Protein 5HYR (pdb70)

Foldseek 3Di:
DLPDDLVSLLVLLVVLDDDQDAWPDDPVDDDAQLVVLQRLQVLLVVVLVSVLSSQCSNPPLVVDDVVVNVQLCLQQSQLLLLLVQLVVCLPPQQWTCNHVVDIDGLVSLVNHPPRSVLNVLSNVLSVLCNVLVPDPSLSSLLSNLSSLPRRPVVDPSSVSSNVSSLVSQLVVCVVVPHDPVVSVVVSVSSVVSSVSSSVSSVSVLVSVVVCVVVVSYDHDPVVVVSSVSPD/DLPADLVRLLVLLVVLDFDFDAFPLQALVVVARLQVLLVVVLVSVLSSQCSNPPLVVDDVVVNVQLCLQQSQLLLLLVQLVVCLPPQQWTCNGVSDIGGLVVLVSHPPRSVLVVLSNVLSVLCNVLVPDPSVSSLVSNLSSLPRRVVCVSSVSSNVVSLVSQLVVCVVVVDDPVRSVVVSVSSVVSSVSSSVSSVSVLVVVVVCVVVVSYDHDPVRVVSSVVD/DPVVVVPPD/DPVPVCPDD

Nearest PDB structures (foldseek):
  5hyr-assembly1_B  TM=1.005E+00  e=1.943E-34  Homo sapiens
  5wgd-assembly1_B  TM=1.003E+00  e=9.207E-33  Homo sapiens
  5dxb-assembly1_B  TM=9.970E-01  e=2.158E-32  Homo sapiens
  7jhd-assembly1_A  TM=9.965E-01  e=8.779E-32  Homo sapiens
  5tm4-assembly1_B  TM=9.992E-01  e=2.657E-29  Homo sapiens

Solvent-accessible surface area: 19666 Å² total

Radius of gyration: 22.04 Å; Cα contacts (8 Å, |Δi|>4): 594; chains: 4; bounding box: 56×44×60 Å

Sequence (472 aa):
ALSLTADQMVSALLDAEPPILYSEYDPTRPFSEASMMGLLTNLADRELVHMINWAKRVPGFVDLTLHDQVHLLECCAWLEILMIGLVWRSMEHPGKLLFAPNLLLDRNQGKCCVEGMVEIFDMLLATSSRFRMMNLQGEEFVCLKSIILLNSGVYTFDHIHRVLDKITDTLIHLMAKAGLTLQQQHQRLAQLLLILSSHIRHMSNKGMEHLYSMKCKNVVPLSDLLLEMLDAHLALSLTADQMVSALLDAEPPILYSEYSEASMMGLLTNLADRELVHMINWAKRVPGFVDLTLHDQVHLLECCAWLEILMIGLVWRSMEHPGKLLFAPNLLLDRNQGKCVEGMVEIFDMLLATSSRFRMMNLQGEEFVCLKSIILLNSGVYTDHIHRVLDKITDTLIHLMAKAGLTLQQQHQRLAQLLLILSHHIRHMSNKGMEHLYSMKCKNVVPLSDLLLEMLDAHHKLHRLQDSHKLHRLQDS

GO terms:
  GO:0045429 positive regulation of nitric oxide biosynthetic process (P, IDA)
  GO:0051000 positive regulation of nitric-oxide synthase activity (P, IDA)
  GO:0005634 nucleus (C, IDA)
  GO:0004879 nuclear receptor activity (F, IC)
  GO:0043401 steroid hormone receptor signaling pathway (P, IC)
  GO:0004879 nuclear receptor activity (F, IMP)
  GO:0043401 steroid hormone receptor signaling pathway (P, IMP)
  GO:0005515 protein binding (F, IPI)
  GO:0042802 identical protein binding (F, IPI)
  GO:0004879 nuclear receptor activity (F, IDA)
  GO:0030520 estrogen receptor signaling pathway (P, IDA)
  GO:0000785 chromatin (C, IDA)
  GO:0071392 cellular response to estradiol stimulus (P, IDA)
  GO:1990837 sequence-specific double-stranded DNA binding (F, IDA)
  GO:0001222 transcription corepressor binding (F, IPI)
  GO:0045944 positive regulation of transcription by RNA polymerase II (P, IDA)
  GO:0051117 ATPase binding (F, IDA)
  GO:0004879 nuclear receptor activity (F, IGI)
  GO:0000978 RNA polymerase II cis-regulatory region sequence-specific DNA binding (F, IDA)
  GO:0001228 DNA-binding transcription activator activity, RNA polymerase II-specific (F, IDA)

Structure (mmCIF, N/CA/C/O backbone):
data_5HYR
#
_entry.id   5HYR
#
_cell.length_a   55.856
_cell.length_b   84.832
_cell.length_c   58.148
_cell.angle_alpha   90.00
_cell.angle_beta   108.85
_cell.angle_gamma   90.00
#
_symmetry.space_group_name_H-M   'P 1 21 1'
#
loop_
_entity.id
_entity.type
_entity.pdbx_description
1 polymer 'Estrogen receptor'
2 polymer 'Stapled Peptide SRC2-SP2'
3 non-polymer ESTRADIOL
4 non-polymer GLYCEROL
5 water water
#
loop_
_atom_site.group_PDB
_atom_site.id
_atom_site.type_symbol
_atom_site.label_atom_id
_atom_site.label_alt_id
_atom_site.label_comp_id
_atom_site.label_asym_id
_atom_site.label_entity_id
_atom_site.label_seq_id
_atom_site.pdbx_PDB_ins_code
_atom_site.Cartn_x
_atom_site.Cartn_y
_atom_site.Cartn_z
_atom_site.occupancy
_atom_site.B_iso_or_equiv
_atom_site.auth_seq_id
_atom_site.auth_comp_id
_atom_site.auth_asym_id
_atom_site.auth_atom_id
_atom_site.pdbx_PDB_model_num
ATOM 1 N N . ALA A 1 6 ? 1.704 17.880 -3.079 1.00 60.39 307 ALA A N 1
ATOM 2 C CA . ALA A 1 6 ? 1.909 18.217 -1.679 1.00 61.24 307 ALA A CA 1
ATOM 3 C C . ALA A 1 6 ? 0.907 17.485 -0.792 1.00 59.94 307 ALA A C 1
ATOM 4 O O . ALA A 1 6 ? 0.984 16.271 -0.621 1.00 56.96 307 ALA A O 1
ATOM 6 N N . LEU A 1 7 ? -0.063 18.217 -0.269 1.00 57.76 308 LEU A N 1
ATOM 7 C CA . LEU A 1 7 ? -1.139 17.610 0.498 1.00 57.08 308 LEU A CA 1
ATOM 8 C C . LEU A 1 7 ? -2.373 17.447 -0.354 1.00 56.42 308 LEU A C 1
ATOM 9 O O . LEU A 1 7 ? -3.429 17.033 0.126 1.00 56.11 308 LEU A O 1
ATOM 14 N N . SER A 1 8 ? -2.215 17.760 -1.633 1.00 58.23 309 SER A N 1
ATOM 15 C CA . SER A 1 8 ? -3.328 17.767 -2.554 1.00 58.63 309 SER A CA 1
ATOM 16 C C . SER A 1 8 ? -3.333 16.531 -3.412 1.00 55.27 309 SER A C 1
ATOM 17 O O . SER A 1 8 ? -4.238 16.337 -4.215 1.00 56.00 309 SER A O 1
ATOM 20 N N . LEU A 1 9 ? -2.418 15.620 -3.123 1.00 53.96 310 LEU A N 1
ATOM 21 C CA . LEU A 1 9 ? -2.373 14.351 -3.817 1.00 50.40 310 LEU A CA 1
ATOM 22 C C . LEU A 1 9 ? -3.528 13.457 -3.412 1.00 48.89 310 LEU A C 1
ATOM 23 O O . LEU A 1 9 ? -3.821 13.309 -2.224 1.00 48.82 310 LEU A O 1
ATOM 28 N N . THR A 1 10 ? -4.142 12.810 -4.398 1.00 46.75 311 THR A N 1
ATOM 29 C CA . THR A 1 10 ? -5.065 11.729 -4.103 1.00 45.03 311 THR A CA 1
ATOM 30 C C . THR A 1 10 ? -4.249 10.647 -3.456 1.00 41.86 311 THR A C 1
ATOM 31 O O . THR A 1 10 ? -3.017 10.686 -3.474 1.00 40.56 311 THR A O 1
ATOM 35 N N . ALA A 1 11 ? -4.939 9.718 -2.819 1.00 41.98 312 ALA A N 1
ATOM 36 C CA . ALA A 1 11 ? -4.305 8.495 -2.389 1.00 39.83 312 ALA A CA 1
ATOM 37 C C . ALA A 1 11 ? -3.500 7.864 -3.540 1.00 38.88 312 ALA A C 1
ATOM 38 O O . ALA A 1 11 ? -2.339 7.501 -3.355 1.00 37.38 312 ALA A O 1
ATOM 40 N N . ASP A 1 12 ? -4.095 7.757 -4.729 1.00 40.59 313 ASP A N 1
ATOM 41 C CA . ASP A 1 12 ? -3.418 7.103 -5.857 1.00 40.52 313 ASP A CA 1
ATOM 42 C C . ASP A 1 12 ? -2.229 7.917 -6.380 1.00 40.18 313 ASP A C 1
ATOM 43 O O . ASP A 1 12 ? -1.226 7.347 -6.807 1.00 39.51 313 ASP A O 1
ATOM 48 N N . GLN A 1 13 ? -2.351 9.246 -6.364 1.00 40.24 314 GLN A N 1
ATOM 49 C CA . GLN A 1 13 ? -1.258 10.109 -6.806 1.00 40.53 314 GLN A CA 1
ATOM 50 C C . GLN A 1 13 ? -0.080 9.945 -5.860 1.00 38.31 314 GLN A C 1
ATOM 51 O O . GLN A 1 13 ? 1.081 9.871 -6.271 1.00 37.38 314 GLN A O 1
ATOM 57 N N . MET A 1 14 ? -0.421 9.823 -4.584 1.00 39.94 315 MET A N 1
ATOM 58 C CA . MET A 1 14 ? 0.542 9.609 -3.521 1.00 38.68 315 MET A CA 1
ATOM 59 C C . MET A 1 14 ? 1.267 8.277 -3.713 1.00 37.45 315 MET A C 1
ATOM 60 O O . MET A 1 14 ? 2.480 8.197 -3.520 1.00 36.21 315 MET A O 1
ATOM 65 N N . VAL A 1 15 ? 0.531 7.238 -4.100 1.00 38.96 316 VAL A N 1
ATOM 66 C CA . VAL A 1 15 ? 1.124 5.920 -4.365 1.00 38.22 316 VAL A CA 1
ATOM 67 C C . VAL A 1 15 ? 2.053 5.901 -5.593 1.00 38.71 316 VAL A C 1
ATOM 68 O O . VAL A 1 15 ? 3.173 5.389 -5.527 1.00 37.99 316 VAL A O 1
ATOM 72 N N . SER A 1 16 ? 1.567 6.433 -6.712 1.00 38.15 317 SER A N 1
ATOM 73 C CA . SER A 1 16 ? 2.337 6.523 -7.952 1.00 38.95 317 SER A CA 1
ATOM 74 C C . SER A 1 16 ? 3.651 7.274 -7.760 1.00 38.26 317 SER A C 1
ATOM 75 O O . SER A 1 16 ? 4.715 6.805 -8.175 1.00 38.14 317 SER A O 1
ATOM 78 N N . ALA A 1 17 ? 3.560 8.450 -7.142 1.00 38.31 318 ALA A N 1
ATOM 79 C CA . ALA A 1 17 ? 4.736 9.263 -6.875 1.00 37.90 318 ALA A CA 1
ATOM 80 C C . ALA A 1 17 ? 5.739 8.442 -6.072 1.00 35.40 318 ALA A C 1
ATOM 81 O O . ALA A 1 17 ? 6.931 8.452 -6.364 1.00 35.90 318 ALA A O 1
ATOM 83 N N . LEU A 1 18 ? 5.242 7.676 -5.106 1.00 35.10 319 LEU A N 1
ATOM 84 C CA . LEU A 1 18 ? 6.112 6.850 -4.272 1.00 32.40 319 LEU A CA 1
ATOM 85 C C . LEU A 1 18 ? 6.697 5.648 -5.004 1.00 31.67 319 LEU A C 1
ATOM 86 O O . LEU A 1 18 ? 7.839 5.271 -4.752 1.00 31.07 319 LEU A O 1
ATOM 91 N N . LEU A 1 19 ? 5.920 5.023 -5.880 1.00 31.3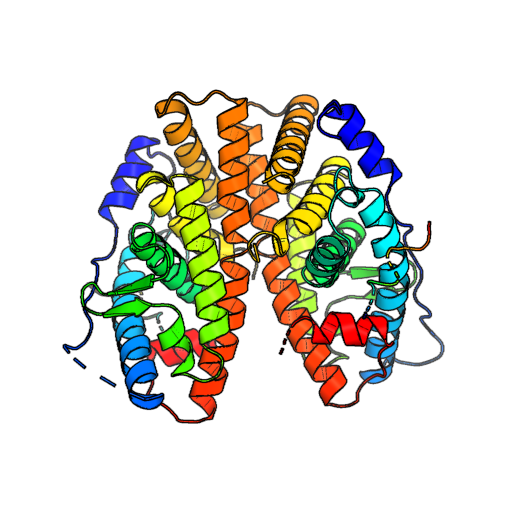6 320 LEU A N 1
ATOM 92 C CA . LEU A 1 19 ? 6.442 3.914 -6.667 1.00 31.13 320 LEU A CA 1
ATOM 93 C C . LEU A 1 19 ? 7.494 4.412 -7.650 1.00 32.80 320 LEU A C 1
ATOM 94 O O . LEU A 1 19 ? 8.552 3.793 -7.814 1.00 32.08 320 LEU A O 1
ATOM 99 N N . ASP A 1 20 ? 7.218 5.579 -8.231 1.00 33.93 321 ASP A N 1
ATOM 100 C CA . ASP A 1 20 ? 8.101 6.206 -9.200 1.00 36.29 321 ASP A CA 1
ATOM 101 C C . ASP A 1 20 ? 9.449 6.540 -8.601 1.00 35.06 321 ASP A C 1
ATOM 102 O O . ASP A 1 20 ? 10.480 6.424 -9.261 1.00 36.05 321 ASP A O 1
ATOM 107 N N . ALA A 1 21 ? 9.432 6.949 -7.339 1.00 32.63 322 ALA A N 1
ATOM 108 C CA . ALA A 1 21 ? 10.631 7.454 -6.687 1.00 32.20 322 ALA A CA 1
ATOM 109 C C . ALA A 1 21 ? 11.584 6.357 -6.211 1.00 30.59 322 ALA A C 1
ATOM 110 O O . ALA A 1 21 ? 12.685 6.659 -5.755 1.00 30.66 322 ALA A O 1
ATOM 112 N N . GLU A 1 22 ? 11.172 5.095 -6.334 1.00 30.59 323 GLU A N 1
ATOM 113 C CA . GLU A 1 22 ? 11.961 3.957 -5.844 1.00 29.28 323 GLU A CA 1
ATOM 114 C C . GLU A 1 22 ? 13.393 3.922 -6.361 1.00 29.17 323 GLU A C 1
ATOM 115 O O . GLU A 1 22 ? 13.630 4.094 -7.556 1.00 30.99 323 GLU A O 1
ATOM 121 N N . PRO A 1 23 ? 14.357 3.698 -5.454 1.00 28.75 324 PRO A N 1
ATOM 122 C CA . PRO A 1 23 ? 15.743 3.526 -5.886 1.00 29.36 324 PRO A CA 1
ATOM 123 C C . PRO A 1 23 ? 15.928 2.167 -6.548 1.00 29.52 324 PRO A C 1
ATOM 124 O O . PRO A 1 23 ? 15.126 1.261 -6.314 1.00 28.62 324 PRO A O 1
ATOM 128 N N . PRO A 1 24 ? 16.996 2.019 -7.339 1.00 28.89 325 PRO A N 1
ATOM 129 C CA . PRO A 1 24 ? 17.412 0.772 -7.997 1.00 29.44 325 PRO A CA 1
ATOM 130 C C . PRO A 1 24 ? 17.779 -0.299 -6.985 1.00 27.63 325 PRO A C 1
ATOM 131 O O . PRO A 1 24 ? 18.069 0.046 -5.846 1.00 26.26 325 PRO A O 1
ATOM 135 N N . ILE A 1 25 ? 17.728 -1.571 -7.355 1.00 28.66 326 ILE A N 1
ATOM 136 C CA . ILE A 1 25 ? 18.400 -2.565 -6.532 1.00 27.98 326 ILE A CA 1
ATOM 137 C C . ILE A 1 25 ? 19.857 -2.596 -7.022 1.00 29.74 326 ILE A C 1
ATOM 138 O O . ILE A 1 25 ? 20.115 -2.922 -8.181 1.00 32.20 326 ILE A O 1
ATOM 143 N N . LEU A 1 26 ? 20.803 -2.244 -6.156 1.00 27.19 327 LEU A N 1
ATOM 144 C CA . LEU A 1 26 ? 22.215 -2.161 -6.544 1.00 28.47 327 LEU A CA 1
ATOM 145 C C . LEU A 1 26 ? 22.977 -3.466 -6.288 1.00 28.71 327 LEU A C 1
ATOM 146 O O . LEU A 1 26 ? 22.497 -4.345 -5.571 1.00 27.54 327 LEU A O 1
ATOM 151 N N . TYR A 1 27 ? 24.170 -3.579 -6.869 1.00 30.05 328 TYR A N 1
ATOM 152 C CA . TYR A 1 27 ? 24.996 -4.777 -6.717 1.00 30.42 328 TYR A CA 1
ATOM 153 C C . TYR A 1 27 ? 26.116 -4.547 -5.702 1.00 29.64 328 TYR A C 1
ATOM 154 O O . TYR A 1 27 ? 26.555 -3.415 -5.499 1.00 29.77 328 TYR A O 1
ATOM 163 N N . SER A 1 28 ? 26.604 -5.618 -5.082 1.00 31.72 329 SER A N 1
ATOM 164 C CA . SER A 1 28 ? 27.768 -5.484 -4.210 1.00 32.01 329 SER A CA 1
ATOM 165 C C . SER A 1 28 ? 29.003 -5.742 -5.054 1.00 34.33 329 SER A C 1
ATOM 166 O O . SER A 1 28 ? 28.870 -6.222 -6.173 1.00 35.91 329 SER A O 1
ATOM 169 N N . GLU A 1 29 ? 30.206 -5.436 -4.582 1.00 36.18 330 GLU A N 1
ATOM 170 C CA . GLU A 1 29 ? 31.331 -5.941 -5.365 1.00 39.29 330 GLU A CA 1
ATOM 171 C C . GLU A 1 29 ? 31.832 -7.205 -4.711 1.00 38.65 330 GLU A C 1
ATOM 172 O O . GLU A 1 29 ? 33.013 -7.297 -4.371 1.00 39.59 330 GLU A O 1
ATOM 178 N N . TYR A 1 30 ? 30.957 -8.194 -4.583 1.00 35.92 331 TYR A N 1
ATOM 179 C CA . TYR A 1 30 ? 31.350 -9.441 -3.966 1.00 35.58 331 TYR A CA 1
ATOM 180 C C . TYR A 1 30 ? 32.389 -10.066 -4.885 1.00 38.24 331 TYR A C 1
ATOM 181 O O . TYR A 1 30 ? 32.195 -10.134 -6.101 1.00 40.04 331 TYR A O 1
ATOM 190 N N . ASP A 1 31 ? 33.520 -10.447 -4.295 1.00 38.22 332 ASP A N 1
ATOM 191 C CA . ASP A 1 31 ? 34.593 -11.144 -4.999 1.00 41.34 332 ASP A CA 1
ATOM 192 C C . ASP A 1 31 ? 34.610 -12.607 -4.590 1.00 42.00 332 ASP A C 1
ATOM 193 O O . ASP A 1 31 ? 34.985 -12.937 -3.466 1.00 40.77 332 ASP A O 1
ATOM 198 N N . PRO A 1 32 ? 34.211 -13.494 -5.511 1.00 41.58 333 PRO A N 1
ATOM 199 C CA . PRO A 1 32 ? 34.027 -14.910 -5.190 1.00 42.58 333 PRO A CA 1
ATOM 200 C C . PRO A 1 32 ? 35.318 -15.722 -5.264 1.00 45.06 333 PRO A C 1
ATOM 201 O O . PRO A 1 32 ? 35.293 -16.913 -4.959 1.00 46.29 333 PRO A O 1
ATOM 205 N N . THR A 1 33 ? 36.423 -15.097 -5.656 1.00 46.09 334 THR A N 1
ATOM 206 C CA . THR A 1 33 ? 37.692 -15.814 -5.755 1.00 48.67 334 THR A CA 1
ATOM 207 C C . THR A 1 33 ? 38.262 -16.161 -4.382 1.00 47.42 334 THR A C 1
ATOM 208 O O . THR A 1 33 ? 39.095 -17.058 -4.260 1.00 49.48 334 THR A O 1
ATOM 212 N N . ARG A 1 34 ? 37.813 -15.450 -3.352 1.00 46.05 335 ARG A N 1
ATOM 213 C CA . ARG A 1 34 ? 38.389 -15.585 -2.015 1.00 45.31 335 ARG A CA 1
ATOM 214 C C . ARG A 1 34 ? 37.325 -15.886 -0.957 1.00 41.55 335 ARG A C 1
ATOM 215 O O . ARG A 1 34 ? 36.142 -15.635 -1.176 1.00 40.20 335 ARG A O 1
ATOM 217 N N . PRO A 1 35 ? 37.737 -16.449 0.190 1.00 41.71 336 PRO A N 1
ATOM 218 C CA . PRO A 1 35 ? 36.737 -16.611 1.248 1.00 40.19 336 PRO A CA 1
ATOM 219 C C . PRO A 1 35 ? 36.466 -15.302 1.972 1.00 37.94 336 PRO A C 1
ATOM 220 O O . PRO A 1 35 ? 37.234 -14.347 1.842 1.00 37.80 336 PRO A O 1
ATOM 224 N N . PHE A 1 36 ? 35.370 -15.264 2.719 1.00 36.60 337 PHE A N 1
ATOM 225 C CA . PHE A 1 36 ? 35.067 -14.126 3.565 1.00 34.97 337 PHE A CA 1
ATOM 226 C C . PHE A 1 36 ? 35.972 -14.111 4.775 1.00 35.87 337 PHE A C 1
ATOM 227 O O . PHE A 1 36 ? 36.331 -15.157 5.304 1.00 37.40 337 PHE A O 1
ATOM 235 N N . SER A 1 37 ? 36.330 -12.913 5.206 1.00 35.35 338 SER A N 1
ATOM 236 C CA . SER A 1 37 ? 36.817 -12.683 6.555 1.00 36.22 338 SER A CA 1
ATOM 237 C C . SER A 1 37 ? 35.863 -11.676 7.173 1.00 35.01 338 SER A C 1
ATOM 238 O O . SER A 1 37 ? 34.938 -11.209 6.506 1.00 33.46 338 SER A O 1
ATOM 241 N N . GLU A 1 38 ? 36.051 -11.372 8.450 1.00 32.85 339 GLU A N 1
ATOM 242 C CA . GLU A 1 38 ? 35.195 -10.402 9.116 1.00 31.10 339 GLU A CA 1
ATOM 243 C C . GLU A 1 38 ? 35.335 -9.050 8.427 1.00 30.61 339 GLU A C 1
ATOM 244 O O . GLU A 1 38 ? 34.353 -8.333 8.223 1.00 29.15 339 GLU A O 1
ATOM 250 N N . ALA A 1 39 ? 36.554 -8.747 7.998 1.00 31.12 340 ALA A N 1
ATOM 251 C CA . ALA A 1 39 ? 36.853 -7.446 7.424 1.00 30.89 340 ALA A CA 1
ATOM 252 C C . ALA A 1 39 ? 36.324 -7.294 6.001 1.00 29.99 340 ALA A C 1
ATOM 253 O O . ALA A 1 39 ? 35.802 -6.231 5.661 1.00 28.77 340 ALA A O 1
ATOM 255 N N . SER A 1 40 ? 36.422 -8.341 5.179 1.00 30.74 341 SER A N 1
ATOM 256 C CA . SER A 1 40 ? 35.967 -8.221 3.789 1.00 30.28 341 SER A CA 1
ATOM 257 C C . SER A 1 40 ? 34.438 -8.205 3.724 1.00 28.15 341 SER A C 1
ATOM 258 O O . SER A 1 40 ? 33.865 -7.602 2.813 1.00 27.38 341 SER A O 1
ATOM 261 N N . MET A 1 41 ? 33.771 -8.912 4.634 1.00 28.38 342 MET A N 1
ATOM 262 C CA . MET A 1 41 ? 32.310 -8.869 4.643 1.00 26.76 342 MET A CA 1
ATOM 263 C C . MET A 1 41 ? 31.800 -7.510 5.071 1.00 25.82 342 MET A C 1
ATOM 264 O O . MET A 1 41 ? 30.853 -6.986 4.488 1.00 25.10 342 MET A O 1
ATOM 269 N N . MET A 1 42 ? 32.431 -6.940 6.091 1.00 25.54 343 MET A N 1
ATOM 270 C CA . MET A 1 42 ? 32.081 -5.599 6.533 1.00 24.13 343 MET A CA 1
ATOM 271 C C . MET A 1 42 ? 32.410 -4.583 5.433 1.00 24.17 343 MET A C 1
ATOM 272 O O . MET A 1 42 ? 31.638 -3.654 5.191 1.00 23.04 343 MET A O 1
ATOM 277 N N . GLY A 1 43 ? 33.540 -4.783 4.755 1.00 25.92 344 GLY A N 1
ATOM 278 C CA . GLY A 1 43 ? 33.892 -3.983 3.591 1.00 25.98 344 GLY A CA 1
ATOM 279 C C . GLY A 1 43 ? 32.781 -4.003 2.550 1.00 25.19 344 GLY A C 1
ATOM 280 O O . GLY A 1 43 ? 32.354 -2.950 2.070 1.00 24.18 344 GLY A O 1
ATOM 281 N N . LEU A 1 44 ? 32.305 -5.200 2.205 1.00 27.32 345 LEU A N 1
ATOM 282 C CA . LEU A 1 44 ? 31.237 -5.338 1.214 1.00 27.34 345 LEU A CA 1
ATOM 283 C C . LEU A 1 44 ? 29.940 -4.647 1.601 1.00 25.96 345 LEU A C 1
ATOM 284 O O . LEU A 1 44 ? 29.339 -3.951 0.786 1.00 26.24 345 LEU A O 1
ATOM 289 N N . LEU A 1 45 ? 29.496 -4.885 2.828 1.00 25.51 346 LEU A N 1
ATOM 290 C CA . LEU A 1 45 ? 28.206 -4.407 3.306 1.00 24.20 346 LEU A CA 1
ATOM 291 C C . LEU A 1 45 ? 28.159 -2.878 3.348 1.00 23.59 346 LEU A C 1
ATOM 292 O O . LEU A 1 45 ? 27.162 -2.262 2.963 1.00 22.80 346 LEU A O 1
ATOM 297 N N . THR A 1 46 ? 29.239 -2.278 3.843 1.00 24.23 347 THR A N 1
ATOM 298 C CA . THR A 1 46 ? 29.323 -0.828 4.003 1.00 23.50 347 THR A CA 1
ATOM 299 C C . THR A 1 46 ? 29.610 -0.131 2.672 1.00 24.43 347 THR A C 1
ATOM 300 O O . THR A 1 46 ? 29.221 1.021 2.473 1.00 24.22 347 THR A O 1
ATOM 304 N N . ASN A 1 47 ? 30.323 -0.812 1.779 1.00 26.16 348 ASN A N 1
ATOM 305 C CA . ASN A 1 47 ? 30.498 -0.303 0.425 1.00 27.39 348 ASN A CA 1
ATOM 306 C C . ASN A 1 47 ? 29.128 -0.222 -0.238 1.00 26.45 348 ASN A C 1
ATOM 307 O O . ASN A 1 47 ? 28.775 0.805 -0.820 1.00 26.78 348 ASN A O 1
ATOM 312 N N . LEU A 1 48 ? 28.337 -1.283 -0.101 1.00 24.89 349 LEU A N 1
ATOM 313 C CA . LEU A 1 48 ? 26.982 -1.297 -0.651 1.00 24.43 349 LEU A CA 1
ATOM 314 C C . LEU A 1 48 ? 26.109 -0.202 -0.035 1.00 24.34 349 LEU A C 1
ATOM 315 O O . LEU A 1 48 ? 25.449 0.548 -0.754 1.00 24.13 349 LEU A O 1
ATOM 320 N N . ALA A 1 49 ? 26.097 -0.126 1.292 1.00 23.91 350 ALA A N 1
ATOM 321 C CA . ALA A 1 49 ? 25.288 0.861 2.001 1.00 23.87 350 ALA A CA 1
ATOM 322 C C . ALA A 1 49 ? 25.620 2.284 1.579 1.00 24.90 350 ALA A C 1
ATOM 323 O O . ALA A 1 49 ? 24.749 3.147 1.506 1.00 25.13 350 ALA A O 1
ATOM 325 N N . ASP A 1 50 ? 26.902 2.518 1.343 1.00 24.78 351 ASP A N 1
ATOM 326 C CA . ASP A 1 50 ? 27.393 3.818 0.951 1.00 25.56 351 ASP A CA 1
ATOM 327 C C . ASP A 1 50 ? 26.812 4.219 -0.403 1.00 26.15 351 ASP A C 1
ATOM 328 O O . ASP A 1 50 ? 26.423 5.368 -0.605 1.00 25.99 351 ASP A O 1
ATOM 333 N N . ARG A 1 51 ? 26.764 3.278 -1.340 1.00 24.35 352 ARG A N 1
ATOM 334 C CA . ARG A 1 51 ? 26.208 3.584 -2.650 1.00 25.16 352 ARG A CA 1
ATOM 335 C C . ARG A 1 51 ? 24.672 3.724 -2.591 1.00 23.77 352 ARG A C 1
ATOM 336 O O . ARG A 1 51 ? 24.118 4.620 -3.232 1.00 24.16 352 ARG A O 1
ATOM 344 N N . GLU A 1 52 ? 23.996 2.868 -1.815 1.00 22.38 353 GLU A N 1
ATOM 345 C CA . GLU A 1 52 ? 22.547 2.991 -1.595 1.00 21.03 353 GLU A CA 1
ATOM 346 C C . GLU A 1 52 ? 22.227 4.374 -0.974 1.00 19.91 353 GLU A C 1
ATOM 347 O O . GLU A 1 52 ? 21.208 4.987 -1.288 1.00 20.10 353 GLU A O 1
ATOM 353 N N . LEU A 1 53 ? 23.119 4.872 -0.120 1.00 22.04 354 LEU A N 1
ATOM 354 C CA . LEU A 1 53 ? 22.903 6.147 0.570 1.00 21.78 354 LEU A CA 1
ATOM 355 C C . LEU A 1 53 ? 22.813 7.319 -0.400 1.00 21.94 354 LEU A C 1
ATOM 356 O O . LEU A 1 53 ? 22.093 8.286 -0.162 1.00 21.51 354 LEU A O 1
ATOM 361 N N . VAL A 1 54 ? 23.587 7.242 -1.473 1.00 22.54 355 VAL A N 1
ATOM 362 C CA . VAL A 1 54 ? 23.576 8.271 -2.495 1.00 23.20 355 VAL A CA 1
ATOM 363 C C . VAL A 1 54 ? 22.214 8.302 -3.206 1.00 23.93 355 VAL A C 1
ATOM 364 O O . VAL A 1 54 ? 21.694 9.373 -3.526 1.00 24.60 355 VAL A O 1
ATOM 368 N N . HIS A 1 55 ? 21.642 7.125 -3.445 1.00 22.97 356 HIS A N 1
ATOM 369 C CA . HIS A 1 55 ? 20.304 7.019 -4.025 1.00 24.47 356 HIS A CA 1
ATOM 370 C C . HIS A 1 55 ? 19.195 7.375 -3.042 1.00 24.55 356 HIS A C 1
ATOM 371 O O . HIS A 1 55 ? 18.131 7.845 -3.440 1.00 26.02 356 HIS A O 1
ATOM 378 N N . MET A 1 56 ? 19.447 7.163 -1.756 1.00 23.37 357 MET A N 1
ATOM 379 C CA . MET A 1 56 ? 18.448 7.472 -0.746 1.00 22.83 357 MET A CA 1
ATOM 380 C C . MET A 1 56 ? 18.280 8.984 -0.623 1.00 22.87 357 MET A C 1
ATOM 381 O O . MET A 1 56 ? 17.155 9.483 -0.530 1.00 23.35 357 MET A O 1
ATOM 386 N N . ILE A 1 57 ? 19.396 9.708 -0.660 1.00 22.51 358 ILE A N 1
ATOM 387 C CA . ILE A 1 57 ? 19.365 11.165 -0.611 1.00 22.49 358 ILE A CA 1
ATOM 388 C C . ILE A 1 57 ? 18.454 11.721 -1.700 1.00 23.29 358 ILE A C 1
ATOM 389 O O . ILE A 1 57 ? 17.660 12.631 -1.459 1.00 23.25 358 ILE A O 1
ATOM 394 N N . ASN A 1 58 ? 18.593 11.182 -2.906 1.00 26.41 359 ASN A N 1
ATOM 395 C CA . ASN A 1 58 ? 17.780 11.630 -4.024 1.00 28.08 359 ASN A CA 1
ATOM 396 C C . ASN A 1 58 ? 16.364 11.097 -3.948 1.00 27.35 359 ASN A C 1
ATOM 397 O O . ASN A 1 58 ? 15.425 11.820 -4.254 1.00 28.05 359 ASN A O 1
ATOM 402 N N . TRP A 1 59 ? 16.201 9.863 -3.484 1.00 24.83 360 TRP A N 1
ATOM 403 C CA . TRP A 1 59 ? 14.864 9.317 -3.290 1.00 24.80 360 TRP A CA 1
ATOM 404 C C . TRP A 1 59 ? 14.049 10.156 -2.312 1.00 24.25 360 TRP A C 1
ATOM 405 O O . TRP A 1 59 ? 12.866 10.418 -2.538 1.00 25.55 360 TRP A O 1
ATOM 416 N N . ALA A 1 60 ? 14.686 10.568 -1.222 1.00 24.27 361 ALA A N 1
ATOM 417 C CA . ALA A 1 60 ? 13.999 11.307 -0.164 1.00 23.99 361 ALA A CA 1
ATOM 418 C C . ALA A 1 60 ? 13.475 12.649 -0.675 1.00 25.13 361 ALA A C 1
ATOM 419 O O . ALA A 1 60 ? 12.411 13.100 -0.267 1.00 25.74 361 ALA A O 1
ATOM 421 N N . LYS A 1 61 ? 14.238 13.289 -1.555 1.00 26.01 362 LYS A N 1
ATOM 422 C CA . LYS A 1 61 ? 13.838 14.562 -2.149 1.00 28.05 362 LYS A CA 1
ATOM 423 C C . LYS A 1 61 ? 12.585 14.375 -2.995 1.00 30.42 362 LYS A C 1
ATOM 424 O O . LYS A 1 61 ? 11.874 15.327 -3.314 1.00 31.52 362 LYS A O 1
ATOM 430 N N . ARG A 1 62 ? 12.317 13.127 -3.356 1.00 28.41 363 ARG A N 1
ATOM 431 C CA . ARG A 1 62 ? 11.130 12.823 -4.128 1.00 30.85 363 ARG A CA 1
ATOM 432 C C . ARG A 1 62 ? 9.956 12.387 -3.287 1.00 30.90 363 ARG A C 1
ATOM 433 O O . ARG A 1 62 ? 8.874 12.193 -3.811 1.00 32.70 363 ARG A O 1
ATOM 441 N N . VAL A 1 63 ? 10.146 12.280 -1.982 1.00 28.29 364 VAL A N 1
ATOM 442 C CA . VAL A 1 63 ? 9.042 11.984 -1.083 1.00 28.59 364 VAL A CA 1
ATOM 443 C C . VAL A 1 63 ? 8.249 13.253 -0.815 1.00 29.36 364 VAL A C 1
ATOM 444 O O . VAL A 1 63 ? 8.808 14.228 -0.314 1.00 28.69 364 VAL A O 1
ATOM 448 N N . PRO A 1 64 ? 6.955 13.260 -1.186 1.00 31.21 365 PRO A N 1
ATOM 449 C CA . PRO A 1 64 ? 6.133 14.474 -1.100 1.00 32.42 365 PRO A CA 1
ATOM 450 C C . PRO A 1 64 ? 6.266 15.188 0.237 1.00 31.48 365 PRO A C 1
ATOM 451 O O . PRO A 1 64 ? 6.138 14.576 1.300 1.00 30.05 365 PRO A O 1
ATOM 455 N N . GLY A 1 65 ? 6.574 16.477 0.168 1.00 34.41 366 GLY A N 1
ATOM 456 C CA . GLY A 1 65 ? 6.738 17.279 1.362 1.00 34.79 366 GLY A CA 1
ATOM 457 C C . GLY A 1 65 ? 8.175 17.406 1.835 1.00 33.48 366 GLY A C 1
ATOM 458 O O . GLY A 1 65 ? 8.527 18.404 2.460 1.00 33.68 366 GLY A O 1
ATOM 459 N N . PHE A 1 66 ? 9.010 16.415 1.530 1.00 31.27 367 PHE A N 1
ATOM 460 C CA . PHE A 1 66 ? 10.366 16.390 2.073 1.00 30.19 367 PHE A CA 1
ATOM 461 C C . PHE A 1 66 ? 11.200 17.608 1.671 1.00 31.62 367 PHE A C 1
ATOM 462 O O . PHE A 1 66 ? 11.877 18.186 2.517 1.00 31.05 367 PHE A O 1
ATOM 470 N N . VAL A 1 67 ? 11.170 17.993 0.396 1.00 32.41 368 VAL A N 1
ATOM 471 C CA . VAL A 1 67 ? 11.977 19.133 -0.047 1.00 33.95 368 VAL A CA 1
ATOM 472 C C . VAL A 1 67 ? 11.419 20.487 0.404 1.00 36.18 368 VAL A C 1
ATOM 473 O O . VAL A 1 67 ? 12.062 21.509 0.203 1.00 36.83 368 VAL A O 1
ATOM 477 N N . ASP A 1 68 ? 10.224 20.507 0.985 1.00 37.37 369 ASP A N 1
ATOM 478 C CA . ASP A 1 68 ? 9.646 21.754 1.493 1.00 39.80 369 ASP A CA 1
ATOM 479 C C . ASP A 1 68 ? 10.219 22.115 2.863 1.00 38.73 369 ASP A C 1
ATOM 480 O O . ASP A 1 68 ? 9.927 23.183 3.412 1.00 40.08 369 ASP A O 1
ATOM 485 N N . LEU A 1 69 ? 10.942 21.172 3.460 1.00 35.84 370 LEU A N 1
ATOM 486 C CA . LEU A 1 69 ? 11.572 21.409 4.750 1.00 34.65 370 LEU A CA 1
ATOM 487 C C . LEU A 1 69 ? 12.856 22.199 4.586 1.00 33.72 370 LEU A C 1
ATOM 488 O O . LEU A 1 69 ? 13.489 22.140 3.532 1.00 33.07 370 LEU A O 1
ATOM 493 N N . THR A 1 70 ? 13.281 22.872 5.652 1.00 33.99 371 THR A N 1
ATOM 494 C CA . THR A 1 70 ? 14.602 23.473 5.655 1.00 33.88 371 THR A CA 1
ATOM 495 C C . THR A 1 70 ? 15.621 22.386 5.382 1.00 32.27 371 THR A C 1
ATOM 496 O O . THR A 1 70 ? 15.370 21.208 5.646 1.00 31.06 371 THR A O 1
ATOM 500 N N . LEU A 1 71 ? 16.799 22.788 4.924 1.00 34.31 372 LEU A N 1
ATOM 501 C CA . LEU A 1 71 ? 17.839 21.815 4.665 1.00 33.19 372 LEU A CA 1
ATOM 502 C C . LEU A 1 71 ? 18.278 21.148 5.960 1.00 32.62 372 LEU A C 1
ATOM 503 O O . LEU A 1 71 ? 18.622 19.972 5.958 1.00 31.64 372 LEU A O 1
ATOM 508 N N . HIS A 1 72 ? 18.222 21.872 7.073 1.00 34.19 373 HIS A N 1
ATOM 509 C CA . HIS A 1 72 ? 18.606 21.290 8.358 1.00 33.86 373 HIS A CA 1
ATOM 510 C C . HIS A 1 72 ? 17.665 20.177 8.819 1.00 32.50 373 HIS A C 1
ATOM 511 O O . HIS A 1 72 ? 18.110 19.204 9.427 1.00 32.06 373 HIS A O 1
ATOM 518 N N . ASP A 1 73 ? 16.371 20.314 8.557 1.00 31.29 374 ASP A N 1
ATOM 519 C CA . ASP A 1 73 ? 15.445 19.249 8.925 1.00 30.00 374 ASP A CA 1
ATOM 520 C C . ASP A 1 73 ? 15.595 18.028 8.007 1.00 27.76 374 ASP A C 1
ATOM 521 O O . ASP A 1 73 ? 15.496 16.890 8.469 1.00 27.29 374 ASP A O 1
ATOM 526 N N . GLN A 1 74 ? 15.856 18.262 6.722 1.00 28.59 375 GLN A N 1
ATOM 527 C CA . GLN A 1 74 ? 16.126 17.179 5.773 1.00 26.84 375 GLN A CA 1
ATOM 528 C C . GLN A 1 74 ? 17.345 16.370 6.238 1.00 25.96 375 GLN A C 1
ATOM 529 O O . GLN A 1 74 ? 17.294 15.140 6.324 1.00 25.83 375 GLN A O 1
ATOM 535 N N . VAL A 1 75 ? 18.434 17.075 6.546 1.00 26.24 376 VAL A N 1
ATOM 536 C CA . VAL A 1 75 ? 19.632 16.456 7.115 1.00 25.78 376 VAL A CA 1
ATOM 537 C C . VAL A 1 75 ? 19.278 15.626 8.348 1.00 25.69 376 VAL A C 1
ATOM 538 O O . VAL A 1 75 ? 19.621 14.445 8.426 1.00 25.24 376 VAL A O 1
ATOM 542 N N . HIS A 1 76 ? 18.551 16.229 9.282 1.00 26.24 377 HIS A N 1
ATOM 543 C CA . HIS A 1 76 ? 18.210 15.571 10.540 1.00 26.76 377 HIS A CA 1
ATOM 544 C C . HIS A 1 76 ? 17.391 14.282 10.356 1.00 26.37 377 HIS 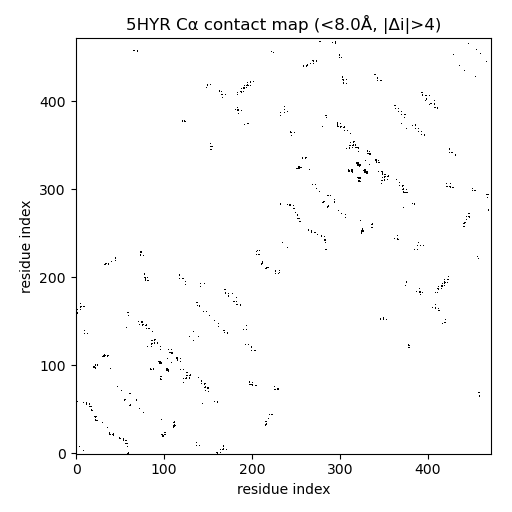A C 1
ATOM 545 O O . HIS A 1 76 ? 17.702 13.263 10.971 1.00 25.95 377 HIS A O 1
ATOM 552 N N . LEU A 1 77 ? 16.343 14.327 9.531 1.00 24.97 378 LEU A N 1
ATOM 553 C CA . LEU A 1 77 ? 15.482 13.154 9.331 1.00 24.84 378 LEU A CA 1
ATOM 554 C C . LEU A 1 77 ? 16.222 11.989 8.683 1.00 24.17 378 LEU A C 1
ATOM 555 O O . LEU A 1 77 ? 16.009 10.826 9.032 1.00 24.27 378 LEU A O 1
ATOM 560 N N . LEU A 1 78 ? 17.064 12.316 7.710 1.00 24.24 379 LEU A N 1
ATOM 561 C CA . LEU A 1 78 ? 17.848 11.325 6.983 1.00 23.62 379 LEU A CA 1
ATOM 562 C C . LEU A 1 78 ? 18.949 10.728 7.863 1.00 23.80 379 LEU A C 1
ATOM 563 O O . LEU A 1 78 ? 19.167 9.513 7.857 1.00 23.22 379 LEU A O 1
ATOM 568 N N . GLU A 1 79 ? 19.636 11.581 8.621 1.00 25.04 380 GLU A N 1
ATOM 569 C CA . GLU A 1 79 ? 20.631 11.097 9.573 1.00 25.78 380 GLU A CA 1
ATOM 570 C C . GLU A 1 79 ? 19.982 10.158 10.584 1.00 26.41 380 GLU A C 1
ATOM 571 O O . GLU A 1 79 ? 20.556 9.132 10.954 1.00 26.75 380 GLU A O 1
ATOM 577 N N A CYS A 1 80 ? 18.777 10.510 11.025 0.61 25.15 381 CYS A N 1
ATOM 578 N N B CYS A 1 80 ? 18.777 10.505 11.020 0.39 25.15 381 CYS A N 1
ATOM 579 C CA A CYS A 1 80 ? 18.061 9.711 12.018 0.61 25.13 381 CYS A CA 1
ATOM 580 C CA B CYS A 1 80 ? 18.082 9.695 12.007 0.39 25.10 381 CYS A CA 1
ATOM 581 C C A CYS A 1 80 ? 17.553 8.369 11.481 0.61 24.66 381 CYS A C 1
ATOM 582 C C B CYS A 1 80 ? 17.638 8.342 11.448 0.39 24.67 381 CYS A C 1
ATOM 583 O O A CYS A 1 80 ? 17.577 7.367 12.196 0.61 24.56 381 CYS A O 1
ATOM 584 O O B CYS A 1 80 ? 17.786 7.315 12.109 0.39 24.45 381 CYS A O 1
ATOM 589 N N . ALA A 1 81 ? 17.112 8.347 10.226 1.00 23.81 382 ALA A N 1
ATOM 590 C CA . ALA A 1 81 ? 16.427 7.172 9.668 1.00 23.00 382 ALA A CA 1
ATOM 591 C C . ALA A 1 81 ? 17.225 6.281 8.703 1.00 21.47 382 ALA A C 1
ATOM 592 O O . ALA A 1 81 ? 16.692 5.269 8.251 1.00 21.42 382 ALA A O 1
ATOM 594 N N . TRP A 1 82 ? 18.447 6.663 8.329 1.00 22.16 383 TRP A N 1
ATOM 595 C CA . TRP A 1 82 ? 19.105 6.018 7.179 1.00 21.34 383 TRP A CA 1
ATOM 596 C C . TRP A 1 82 ? 19.290 4.506 7.292 1.00 20.71 383 TRP A C 1
ATOM 597 O O . TRP A 1 82 ? 19.193 3.804 6.288 1.00 20.80 383 TRP A O 1
ATOM 608 N N . LEU A 1 83 ? 19.560 3.996 8.488 1.00 20.77 384 LEU A N 1
ATOM 609 C CA . LEU A 1 83 ? 19.811 2.565 8.613 1.00 20.20 384 LEU A CA 1
ATOM 610 C C . LEU A 1 83 ? 18.493 1.809 8.675 1.00 20.51 384 LEU A C 1
ATOM 611 O O . LEU A 1 83 ? 18.413 0.664 8.238 1.00 20.85 384 LEU A O 1
ATOM 616 N N . GLU A 1 84 ? 17.460 2.458 9.205 1.00 19.13 385 GLU A N 1
ATOM 617 C CA . GLU A 1 84 ? 16.111 1.895 9.191 1.00 19.55 385 GLU A CA 1
ATOM 618 C C . GLU A 1 84 ? 15.629 1.675 7.765 1.00 19.60 385 GLU A C 1
ATOM 619 O O . GLU A 1 84 ? 15.097 0.620 7.428 1.00 19.95 385 GLU A O 1
ATOM 625 N N . ILE A 1 85 ? 15.834 2.688 6.930 1.00 20.69 386 ILE A N 1
ATOM 626 C CA . ILE A 1 85 ? 15.433 2.647 5.529 1.00 20.77 386 ILE A CA 1
ATOM 627 C C . ILE A 1 85 ? 16.204 1.571 4.748 1.00 20.38 386 ILE A C 1
ATOM 628 O O . ILE A 1 85 ? 15.609 0.844 3.953 1.00 20.63 386 ILE A O 1
ATOM 633 N N . LEU A 1 86 ? 17.517 1.470 4.970 1.00 20.60 387 LEU A N 1
ATOM 634 C CA . LEU A 1 86 ? 18.314 0.413 4.338 1.00 20.72 387 LEU A CA 1
ATOM 635 C C . LEU A 1 86 ? 17.783 -0.936 4.770 1.00 21.67 387 LEU A C 1
ATOM 636 O O . LEU A 1 86 ? 17.612 -1.856 3.961 1.00 22.14 387 LEU A O 1
ATOM 641 N N . MET A 1 87 ? 17.521 -1.035 6.067 1.00 20.11 388 MET A N 1
ATOM 642 C CA . MET A 1 87 ? 17.078 -2.280 6.661 1.00 21.16 388 MET A CA 1
ATOM 643 C C . MET A 1 87 ? 15.709 -2.712 6.165 1.00 21.91 388 MET A C 1
ATOM 644 O O . MET A 1 87 ? 15.513 -3.892 5.893 1.00 22.77 388 MET A O 1
ATOM 649 N N . ILE A 1 88 ? 14.767 -1.781 6.023 1.00 20.30 389 ILE A N 1
ATOM 650 C CA . ILE A 1 88 ? 13.436 -2.180 5.561 1.00 20.84 389 ILE A CA 1
ATOM 651 C C . ILE A 1 88 ? 13.479 -2.526 4.076 1.00 21.28 389 ILE A C 1
ATOM 652 O O . ILE A 1 88 ? 12.682 -3.337 3.603 1.00 22.44 389 ILE A O 1
ATOM 657 N N . GLY A 1 89 ? 14.403 -1.905 3.344 1.00 21.65 390 GLY A N 1
ATOM 658 C CA . GLY A 1 89 ? 14.638 -2.260 1.955 1.00 21.90 390 GLY A CA 1
ATOM 659 C C . GLY A 1 89 ? 15.133 -3.687 1.836 1.00 22.74 390 GLY A C 1
ATOM 660 O O . GLY A 1 89 ? 14.592 -4.484 1.065 1.00 24.22 390 GLY A O 1
ATOM 661 N N . LEU A 1 90 ? 16.141 -4.013 2.641 1.00 24.15 391 LEU A N 1
ATOM 662 C CA . LEU A 1 90 ? 16.742 -5.343 2.672 1.00 24.27 391 LEU A CA 1
ATOM 663 C C . LEU A 1 90 ? 15.708 -6.413 2.977 1.00 24.84 391 LEU A C 1
ATOM 664 O O . LEU A 1 90 ? 15.652 -7.458 2.321 1.00 26.15 391 LEU A O 1
ATOM 669 N N . VAL A 1 91 ? 14.908 -6.152 4.001 1.00 23.96 392 VAL A N 1
ATOM 670 C CA . VAL A 1 91 ? 13.865 -7.076 4.409 1.00 24.68 392 VAL A CA 1
ATOM 671 C C . VAL A 1 91 ? 12.850 -7.263 3.274 1.00 25.67 392 VAL A C 1
ATOM 672 O O . VAL A 1 91 ? 12.426 -8.384 2.998 1.00 27.01 392 VAL A O 1
ATOM 676 N N . TRP A 1 92 ? 12.450 -6.174 2.625 1.00 23.59 393 TRP A N 1
ATOM 677 C CA . TRP A 1 92 ? 11.559 -6.283 1.470 1.00 24.16 393 TRP A CA 1
ATOM 678 C C . TRP A 1 92 ? 12.195 -7.084 0.313 1.00 24.68 393 TRP A C 1
ATOM 679 O O . TRP A 1 92 ? 11.518 -7.903 -0.315 1.00 25.52 393 TRP A O 1
ATOM 690 N N . ARG A 1 93 ? 13.481 -6.848 0.031 1.00 26.86 394 ARG A N 1
ATOM 691 C CA . ARG A 1 93 ? 14.195 -7.584 -1.027 1.00 28.06 394 ARG A CA 1
ATOM 692 C C . ARG A 1 93 ? 14.296 -9.057 -0.682 1.00 29.40 394 ARG A C 1
ATOM 693 O O . ARG A 1 93 ? 14.488 -9.907 -1.554 1.00 30.88 394 ARG A O 1
ATOM 701 N N . SER A 1 94 ? 14.225 -9.341 0.612 1.00 26.32 395 SER A N 1
ATOM 702 C CA . SER A 1 94 ? 14.464 -10.685 1.110 1.00 27.49 395 SER A CA 1
ATOM 703 C C . SER A 1 94 ? 13.179 -11.482 1.259 1.00 29.65 395 SER A C 1
ATOM 704 O O . SER A 1 94 ? 13.231 -12.679 1.538 1.00 30.11 395 SER A O 1
ATOM 707 N N . MET A 1 95 ? 12.037 -10.824 1.060 1.00 28.38 396 MET A N 1
ATOM 708 C CA . MET A 1 95 ? 10.735 -11.462 1.258 1.00 31.03 396 MET A CA 1
ATOM 709 C C . MET A 1 95 ? 10.646 -12.822 0.579 1.00 33.13 396 MET A C 1
ATOM 710 O O . MET A 1 95 ? 10.240 -13.806 1.193 1.00 33.91 396 MET A O 1
ATOM 715 N N . GLU A 1 96 ? 11.084 -12.879 -0.673 1.00 32.84 397 GLU A N 1
ATOM 716 C CA . GLU A 1 96 ? 11.014 -14.099 -1.471 1.00 35.20 397 GLU A CA 1
ATOM 717 C C . GLU A 1 96 ? 12.098 -15.133 -1.167 1.00 35.32 397 GLU A C 1
ATOM 718 O O . GLU A 1 96 ? 12.159 -16.162 -1.828 1.00 37.07 397 GLU A O 1
ATOM 720 N N . HIS A 1 97 ? 12.972 -14.874 -0.202 1.00 35.44 398 HIS A N 1
ATOM 721 C CA . HIS A 1 97 ? 14.081 -15.803 0.031 1.00 35.40 398 HIS A CA 1
ATOM 722 C C . HIS A 1 97 ? 14.199 -16.275 1.483 1.00 34.68 398 HIS A C 1
ATOM 723 O O . HIS A 1 97 ? 15.089 -15.832 2.213 1.00 33.21 398 HIS A O 1
ATOM 730 N N . PRO A 1 98 ? 13.307 -17.195 1.894 1.00 35.65 399 PRO A N 1
ATOM 731 C CA . PRO A 1 98 ? 13.308 -17.747 3.256 1.00 35.09 399 PRO A CA 1
ATOM 732 C C . PRO A 1 98 ? 14.703 -18.200 3.686 1.00 33.82 399 PRO A C 1
ATOM 733 O O . PRO A 1 98 ? 15.357 -18.960 2.970 1.00 34.50 399 PRO A O 1
ATOM 737 N N . GLY A 1 99 ? 15.143 -17.714 4.844 1.00 33.12 400 GLY A N 1
ATOM 738 C CA . GLY A 1 99 ? 16.419 -18.095 5.422 1.00 32.39 400 GLY A CA 1
ATOM 739 C C . GLY A 1 99 ? 17.587 -17.291 4.884 1.00 31.03 400 GLY A C 1
ATOM 740 O O . GLY A 1 99 ? 18.738 -17.523 5.255 1.00 31.22 400 GLY A O 1
ATOM 741 N N . LYS A 1 100 ? 17.288 -16.325 4.025 1.00 31.04 401 LYS A N 1
ATOM 742 C CA . LYS A 1 100 ? 18.325 -15.553 3.349 1.00 29.65 401 LYS A CA 1
ATOM 743 C C . LYS A 1 100 ? 18.065 -14.056 3.267 1.00 27.21 401 LYS A C 1
ATOM 744 O O . LYS A 1 100 ? 16.921 -13.603 3.294 1.00 26.65 401 LYS A O 1
ATOM 750 N N . LEU A 1 101 ? 19.152 -13.291 3.241 1.00 28.16 402 LEU A N 1
ATOM 751 C CA . LEU A 1 101 ? 19.055 -11.849 3.086 1.00 26.76 402 LEU A CA 1
ATOM 752 C C . LEU A 1 101 ? 19.702 -11.416 1.774 1.00 27.43 402 LEU A C 1
ATOM 753 O O . LEU A 1 101 ? 20.919 -11.500 1.599 1.00 27.70 402 LEU A O 1
ATOM 758 N N . LEU A 1 102 ? 18.875 -10.923 0.864 1.00 27.14 403 LEU A N 1
ATOM 759 C CA . LEU A 1 102 ? 19.334 -10.458 -0.434 1.00 28.00 403 LEU A CA 1
ATOM 760 C C . LEU A 1 102 ? 19.815 -9.014 -0.327 1.00 27.74 403 LEU A C 1
ATOM 761 O O . LEU A 1 102 ? 1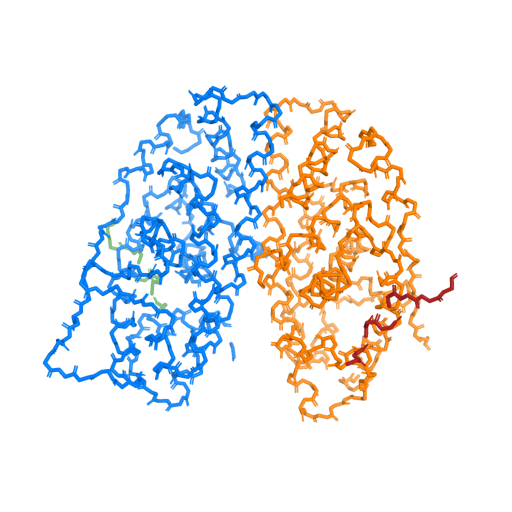9.057 -8.084 -0.599 1.00 27.72 403 LEU A O 1
ATOM 766 N N . PHE A 1 103 ? 21.053 -8.827 0.128 1.00 28.45 404 PHE A N 1
ATOM 767 C CA . PHE A 1 103 ? 21.638 -7.490 0.206 1.00 27.41 404 PHE A CA 1
ATOM 768 C C . PHE A 1 103 ? 21.741 -6.910 -1.190 1.00 28.18 404 PHE A C 1
ATOM 769 O O . PHE A 1 103 ? 21.401 -5.750 -1.437 1.00 28.43 404 PHE A O 1
ATOM 777 N N . ALA A 1 104 ? 22.198 -7.765 -2.095 1.00 27.08 405 ALA A N 1
ATOM 778 C CA . ALA A 1 104 ? 22.318 -7.474 -3.510 1.00 27.94 405 ALA A CA 1
ATOM 779 C C . ALA A 1 104 ? 21.974 -8.759 -4.244 1.00 29.22 405 ALA A C 1
ATOM 780 O O . ALA A 1 104 ? 21.915 -9.820 -3.621 1.00 29.29 405 ALA A O 1
ATOM 782 N N . PRO A 1 105 ? 21.684 -8.672 -5.552 1.00 30.33 406 PRO A N 1
ATOM 783 C CA . PRO A 1 105 ? 21.359 -9.881 -6.320 1.00 31.66 406 PRO A CA 1
ATOM 784 C C . PRO A 1 105 ? 22.534 -10.862 -6.398 1.00 32.41 406 PRO A C 1
ATOM 785 O O . PRO A 1 105 ? 22.335 -12.036 -6.715 1.00 33.74 406 PRO A O 1
ATOM 789 N N . ASN A 1 106 ? 23.746 -10.355 -6.175 1.00 30.32 407 ASN A N 1
ATOM 790 C CA . ASN A 1 106 ? 24.950 -11.179 -6.118 1.00 30.72 407 ASN A CA 1
ATOM 791 C C . ASN A 1 106 ? 25.503 -11.276 -4.696 1.00 29.53 407 ASN A C 1
ATOM 792 O O . ASN A 1 106 ? 26.668 -11.617 -4.493 1.00 29.86 407 ASN A O 1
ATOM 797 N N . LEU A 1 107 ? 24.670 -10.942 -3.717 1.00 30.45 408 LEU A N 1
ATOM 798 C CA . LEU A 1 107 ? 25.050 -11.026 -2.309 1.00 30.49 408 LEU A CA 1
ATOM 799 C C . LEU A 1 107 ? 23.839 -11.442 -1.475 1.00 31.01 408 LEU A C 1
ATOM 800 O O . LEU A 1 107 ? 23.090 -10.611 -0.948 1.00 30.51 408 LEU A O 1
ATOM 805 N N . LEU A 1 108 ? 23.638 -12.753 -1.446 1.00 30.85 409 LEU A N 1
ATOM 806 C CA . LEU A 1 108 ? 22.546 -13.415 -0.760 1.00 31.02 409 LEU A CA 1
ATOM 807 C C . LEU A 1 108 ? 23.148 -14.214 0.397 1.00 31.34 409 LEU A C 1
ATOM 808 O O . LEU A 1 108 ? 23.849 -15.199 0.158 1.00 32.74 409 LEU A O 1
ATOM 813 N N . LEU A 1 109 ? 22.922 -13.766 1.630 1.00 30.15 410 LEU A N 1
ATOM 814 C CA . LEU A 1 109 ? 23.578 -14.332 2.810 1.00 30.08 410 LEU A CA 1
ATOM 815 C C . LEU A 1 109 ? 22.610 -14.998 3.795 1.00 31.16 410 LEU A C 1
ATOM 816 O O . LEU A 1 109 ? 21.528 -14.460 4.049 1.00 30.71 410 LEU A O 1
ATOM 821 N N . ASP A 1 110 ? 22.951 -16.189 4.287 1.00 30.50 411 ASP A N 1
ATOM 822 C CA . ASP A 1 110 ? 22.196 -16.816 5.382 1.00 30.99 411 ASP A CA 1
ATOM 823 C C . ASP A 1 110 ? 22.850 -16.548 6.749 1.00 30.55 411 ASP A C 1
ATOM 824 O O . ASP A 1 110 ? 23.919 -15.938 6.820 1.00 30.29 411 ASP A O 1
ATOM 829 N N . ARG A 1 111 ? 22.192 -16.967 7.829 1.00 31.99 412 ARG A N 1
ATOM 830 C CA . ARG A 1 111 ? 22.667 -16.644 9.179 1.00 31.65 412 ARG A CA 1
ATOM 831 C C . ARG A 1 111 ? 24.100 -17.158 9.420 1.00 32.45 412 ARG A C 1
ATOM 832 O O . ARG A 1 111 ? 24.852 -16.562 10.191 1.00 32.24 412 ARG A O 1
ATOM 840 N N . ASN A 1 112 ? 24.466 -18.284 8.814 1.00 31.55 413 ASN A N 1
ATOM 841 C CA . ASN A 1 112 ? 25.795 -18.852 9.036 1.00 32.68 413 ASN A CA 1
ATOM 842 C C . ASN A 1 112 ? 26.904 -18.012 8.406 1.00 31.14 413 ASN A C 1
ATOM 843 O O . ASN A 1 112 ? 28.067 -18.086 8.807 1.00 31.88 413 ASN A O 1
ATOM 848 N N . GLN A 1 113 ? 26.539 -17.214 7.412 1.00 31.64 414 GLN A N 1
ATOM 849 C CA . GLN A 1 113 ? 27.485 -16.286 6.828 1.00 30.65 414 GLN A CA 1
ATOM 850 C C . GLN A 1 113 ? 27.564 -15.038 7.703 1.00 29.59 414 GLN A C 1
ATOM 851 O O . GLN A 1 113 ? 28.619 -14.418 7.825 1.00 29.97 414 GLN A O 1
ATOM 857 N N . GLY A 1 114 ? 26.464 -14.722 8.380 1.00 29.20 415 GLY A N 1
ATOM 858 C CA . GLY A 1 114 ? 26.473 -13.663 9.372 1.00 28.07 415 GLY A CA 1
ATOM 859 C C . GLY A 1 114 ? 27.500 -13.883 10.471 1.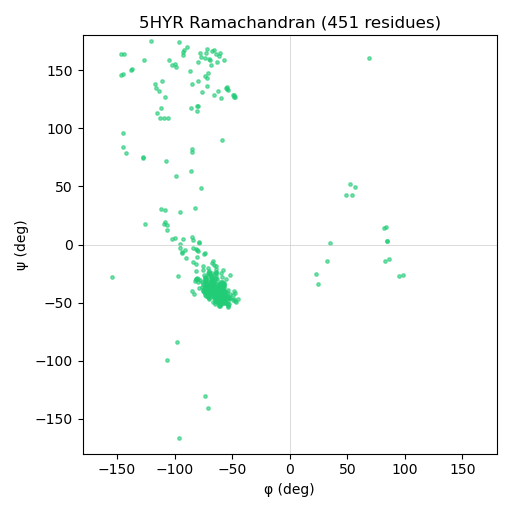00 28.67 415 GLY A C 1
ATOM 860 O O . GLY A 1 114 ? 28.099 -12.927 10.961 1.00 28.16 415 GLY A O 1
ATOM 861 N N . LYS A 1 115 ? 27.742 -15.148 10.813 1.00 28.75 416 LYS A N 1
ATOM 862 C CA . LYS A 1 115 ? 28.678 -15.514 11.881 1.00 30.16 416 LYS A CA 1
ATOM 863 C C . LYS A 1 115 ? 30.131 -15.140 11.598 1.00 30.51 416 LYS A C 1
ATOM 864 O O . LYS A 1 115 ? 30.985 -15.230 12.482 1.00 31.80 416 LYS A O 1
ATOM 870 N N A CYS A 1 116 ? 30.409 -14.735 10.361 0.64 29.64 417 CYS A N 1
ATOM 871 N N B CYS A 1 116 ? 30.397 -14.719 10.369 0.36 29.61 417 CYS A N 1
ATOM 872 C CA A CYS A 1 116 ? 31.753 -14.319 9.953 0.64 30.40 417 CYS A CA 1
ATOM 873 C CA B CYS A 1 116 ? 31.731 -14.310 9.959 0.36 30.51 417 CYS A CA 1
ATOM 874 C C A CYS A 1 116 ? 32.141 -12.982 10.582 0.64 29.95 417 CYS A C 1
ATOM 875 C C B CYS A 1 116 ? 32.131 -13.001 10.623 0.36 30.06 417 CYS A C 1
ATOM 876 O O A CYS A 1 116 ? 33.322 -12.707 10.808 0.64 31.35 417 CYS A O 1
ATOM 877 O O B CYS A 1 116 ? 33.306 -12.766 10.918 0.36 31.41 417 CYS A O 1
ATOM 882 N N . VAL A 1 117 ? 31.137 -12.146 10.834 1.00 29.23 418 VAL A N 1
ATOM 883 C CA . VAL A 1 117 ? 31.343 -10.866 11.488 1.00 28.97 418 VAL A CA 1
ATOM 884 C C . VAL A 1 117 ? 30.849 -11.007 12.907 1.00 30.42 418 VAL A C 1
ATOM 885 O O . VAL A 1 117 ? 29.698 -11.363 13.138 1.00 29.73 418 VAL A O 1
ATOM 889 N N . GLU A 1 118 ? 31.707 -10.704 13.862 1.00 31.47 419 GLU A N 1
ATOM 890 C CA . GLU A 1 118 ? 31.338 -10.825 15.259 1.00 33.18 419 GLU A CA 1
ATOM 891 C C . GLU A 1 118 ? 30.179 -9.880 15.609 1.00 31.35 419 GLU A C 1
ATOM 892 O O . GLU A 1 118 ? 30.202 -8.702 15.245 1.00 30.06 419 GLU A O 1
ATOM 898 N N . GLY A 1 119 ? 29.163 -10.412 16.288 1.00 32.07 420 GLY A N 1
ATOM 899 C CA . GLY A 1 119 ? 27.994 -9.642 16.693 1.00 31.25 420 GLY A CA 1
ATOM 900 C C . GLY A 1 119 ? 26.906 -9.572 15.638 1.00 30.00 420 GLY A C 1
ATOM 901 O O . GLY A 1 119 ? 25.785 -9.140 15.902 1.00 29.50 420 GLY A O 1
ATOM 902 N N . MET A 1 120 ? 27.258 -9.984 14.428 1.00 30.85 421 MET A N 1
ATOM 903 C CA . MET A 1 120 ? 26.397 -9.863 13.260 1.00 30.15 421 MET A CA 1
ATOM 904 C C . MET A 1 120 ? 25.239 -10.867 13.180 1.00 30.92 421 MET A C 1
ATOM 905 O O . MET A 1 120 ? 24.175 -10.540 12.644 1.00 30.59 421 MET A O 1
ATOM 910 N N . VAL A 1 121 ? 25.450 -12.093 13.665 1.00 31.31 422 VAL A N 1
ATOM 911 C CA . VAL A 1 121 ? 24.454 -13.141 13.447 1.00 31.50 422 VAL A CA 1
ATOM 912 C C . VAL A 1 121 ? 23.139 -12.838 14.169 1.00 31.42 422 VAL A C 1
ATOM 913 O O . VAL A 1 121 ? 22.067 -13.060 13.606 1.00 31.23 422 VAL A O 1
ATOM 917 N N . GLU A 1 122 ? 23.203 -12.231 15.352 1.00 29.87 423 GLU A N 1
ATOM 918 C CA . GLU A 1 122 ? 21.969 -11.900 16.059 1.00 29.55 423 GLU A CA 1
ATOM 919 C C . GLU A 1 122 ? 21.219 -10.782 15.321 1.00 27.33 423 GLU A C 1
ATOM 920 O O . GLU A 1 122 ? 19.992 -10.743 15.347 1.00 26.80 423 GLU A O 1
ATOM 926 N N . ILE A 1 123 ? 21.936 -9.896 14.632 1.00 28.44 424 ILE A N 1
ATOM 927 C CA . ILE A 1 123 ? 21.255 -8.880 13.824 1.00 27.30 424 ILE A CA 1
ATOM 928 C C . ILE A 1 123 ? 20.654 -9.504 12.545 1.00 26.71 424 ILE A C 1
ATOM 929 O O . ILE A 1 123 ? 19.509 -9.197 12.197 1.00 26.31 424 ILE A O 1
ATOM 934 N N . PHE A 1 124 ? 21.400 -10.380 11.865 1.00 27.00 425 PHE A N 1
ATOM 935 C CA . PHE A 1 124 ? 20.839 -11.188 10.769 1.00 26.66 425 PHE A CA 1
ATOM 936 C C . PHE A 1 124 ? 19.514 -11.838 11.181 1.00 26.75 425 PHE A C 1
ATOM 937 O O . PHE A 1 124 ? 18.514 -11.760 10.464 1.00 26.78 425 PHE A O 1
ATOM 945 N N . ASP A 1 125 ? 19.520 -12.466 12.352 1.00 26.58 426 ASP A N 1
ATOM 946 C CA . ASP A 1 125 ? 18.345 -13.155 12.874 1.00 26.86 426 ASP A CA 1
ATOM 947 C C . ASP A 1 125 ? 17.102 -12.281 13.017 1.00 25.79 426 ASP A C 1
ATOM 948 O O . ASP A 1 125 ? 15.998 -12.709 12.676 1.00 26.50 426 ASP A O 1
ATOM 953 N N . MET A 1 126 ? 17.277 -11.069 13.535 1.00 24.79 427 MET A N 1
ATOM 954 C CA . MET A 1 126 ? 16.162 -10.139 13.661 1.00 23.76 427 MET A CA 1
ATOM 955 C C . MET A 1 126 ? 15.647 -9.746 12.281 1.00 22.67 427 MET A C 1
ATOM 956 O O . MET A 1 126 ? 14.438 -9.714 12.048 1.00 22.83 427 MET A O 1
ATOM 961 N N . LEU A 1 127 ? 16.576 -9.476 11.366 1.00 24.53 428 LEU A N 1
ATOM 962 C CA . LEU A 1 127 ? 16.223 -9.134 9.992 1.00 24.29 428 LEU A CA 1
ATOM 963 C C . LEU A 1 127 ? 15.531 -10.310 9.295 1.00 26.08 428 LEU A C 1
ATOM 964 O O . LEU A 1 127 ? 14.527 -10.117 8.611 1.00 26.69 428 LEU A O 1
ATOM 969 N N . LEU A 1 128 ? 16.046 -11.524 9.468 1.00 25.29 429 LEU A N 1
ATOM 970 C CA . LEU A 1 128 ? 15.387 -12.689 8.883 1.00 26.51 429 LEU A CA 1
ATOM 971 C C . LEU A 1 128 ? 13.967 -12.866 9.439 1.00 28.31 429 LEU A C 1
ATOM 972 O O . LEU A 1 128 ? 13.038 -13.164 8.687 1.00 29.39 429 LEU A O 1
ATOM 977 N N . ALA A 1 129 ? 13.791 -12.664 10.743 1.00 26.10 430 ALA A N 1
ATOM 978 C CA . ALA A 1 129 ? 12.467 -12.792 11.348 1.00 27.17 430 ALA A CA 1
ATOM 979 C C . ALA A 1 129 ? 11.505 -11.725 10.832 1.00 27.40 430 ALA A C 1
ATOM 980 O O . ALA A 1 129 ? 10.319 -11.988 10.628 1.00 28.40 430 ALA A O 1
ATOM 982 N N . THR A 1 130 ? 12.016 -10.517 10.636 1.00 27.00 431 THR A N 1
ATOM 983 C CA . THR A 1 130 ? 11.196 -9.440 10.107 1.00 27.85 431 THR A CA 1
ATOM 984 C C . THR A 1 130 ? 10.773 -9.784 8.671 1.00 28.35 431 THR A C 1
ATOM 985 O O . THR A 1 130 ? 9.652 -9.480 8.262 1.00 28.82 431 THR A O 1
ATOM 989 N N . SER A 1 131 ? 11.660 -10.410 7.903 1.00 27.98 432 SER A N 1
ATOM 990 C CA . SER A 1 131 ? 11.290 -10.809 6.549 1.00 28.78 432 SER A CA 1
ATOM 991 C C . SER A 1 131 ? 10.161 -11.873 6.581 1.00 31.10 432 SER A C 1
ATOM 992 O O . SER A 1 131 ? 9.216 -11.783 5.799 1.00 32.01 432 SER A O 1
ATOM 995 N N . SER A 1 132 ? 10.257 -12.873 7.464 1.00 30.71 433 SER A N 1
ATOM 996 C CA . SER A 1 132 ? 9.151 -13.825 7.675 1.00 32.43 433 SER A CA 1
ATOM 997 C C . SER A 1 132 ? 7.822 -13.144 8.009 1.00 33.02 433 SER A C 1
ATOM 998 O O . SER A 1 132 ? 6.769 -13.556 7.523 1.00 35.04 433 SER A O 1
ATOM 1001 N N . ARG A 1 133 ? 7.878 -12.108 8.843 1.00 30.50 434 ARG A N 1
ATOM 1002 C CA . ARG A 1 133 ? 6.682 -11.357 9.218 1.00 31.12 434 ARG A CA 1
ATOM 1003 C C . ARG A 1 133 ? 6.074 -10.702 7.985 1.00 31.96 434 ARG A C 1
ATOM 1004 O O . ARG A 1 133 ? 4.851 -10.732 7.801 1.00 33.67 434 ARG A O 1
ATOM 1012 N N . PHE A 1 134 ? 6.929 -10.137 7.131 1.00 30.70 435 PHE A N 1
ATOM 1013 C CA . PHE A 1 134 ? 6.471 -9.565 5.868 1.00 32.08 435 PHE A CA 1
ATOM 1014 C C . PHE A 1 134 ? 5.823 -10.635 5.004 1.00 34.19 435 PHE A C 1
ATOM 1015 O O . PHE A 1 134 ? 4.834 -10.381 4.318 1.00 35.60 435 PHE A O 1
ATOM 1023 N N . ARG A 1 135 ? 6.408 -11.829 5.034 1.00 34.02 436 ARG A N 1
ATOM 1024 C CA . ARG A 1 135 ? 5.926 -12.955 4.245 1.00 35.88 436 ARG A CA 1
ATOM 1025 C C . ARG A 1 135 ? 4.598 -13.492 4.737 1.00 37.46 436 ARG A C 1
ATOM 1026 O O . ARG A 1 135 ? 3.691 -13.744 3.941 1.00 39.53 436 ARG A O 1
ATOM 1034 N N . MET A 1 136 ? 4.478 -13.671 6.047 1.00 35.61 437 MET A N 1
ATOM 1035 C CA . MET A 1 136 ? 3.244 -14.215 6.582 1.00 36.71 437 MET A CA 1
ATOM 1036 C C . MET A 1 136 ? 2.106 -13.206 6.398 1.00 37.72 437 MET A C 1
ATOM 1037 O O . MET A 1 136 ? 0.962 -13.604 6.197 1.00 40.16 437 MET A O 1
ATOM 1039 N N . MET A 1 137 ? 2.433 -11.912 6.388 1.00 36.05 438 MET A N 1
ATOM 1040 C CA . MET A 1 137 ? 1.443 -10.840 6.180 1.00 36.95 438 MET A CA 1
ATOM 1041 C C . MET A 1 137 ? 1.093 -10.599 4.715 1.00 37.71 438 MET A C 1
ATOM 1042 O O . MET A 1 137 ? 0.081 -9.966 4.410 1.00 39.21 438 MET A O 1
ATOM 1047 N N . ASN A 1 138 ? 1.931 -11.110 3.819 1.00 33.21 439 ASN A N 1
ATOM 1048 C CA . ASN A 1 138 ? 1.834 -10.819 2.392 1.00 34.25 439 ASN A CA 1
ATOM 1049 C C . ASN A 1 138 ? 1.900 -9.311 2.106 1.00 32.44 439 ASN A C 1
ATOM 1050 O O . ASN A 1 138 ? 1.079 -8.775 1.360 1.00 33.20 439 ASN A O 1
ATOM 1055 N N . LEU A 1 139 ? 2.902 -8.644 2.688 1.00 31.25 440 LEU A N 1
ATOM 1056 C CA . LEU A 1 139 ? 3.106 -7.208 2.486 1.00 29.64 440 LEU A CA 1
ATOM 1057 C C . LEU A 1 139 ? 3.208 -6.921 1.000 1.00 30.94 440 LEU A C 1
ATOM 1058 O O . LEU A 1 139 ? 3.888 -7.637 0.268 1.00 32.21 440 LEU A O 1
ATOM 1063 N N . GLN A 1 140 ? 2.512 -5.878 0.564 1.00 27.43 441 GLN A N 1
ATOM 1064 C CA . GLN A 1 140 ? 2.499 -5.466 -0.834 1.00 28.52 441 GLN A CA 1
ATOM 1065 C C . GLN A 1 140 ? 3.453 -4.302 -1.061 1.00 27.71 441 GLN A C 1
ATOM 1066 O O . GLN A 1 140 ? 3.772 -3.567 -0.127 1.00 25.68 441 GLN A O 1
ATOM 1072 N N . GLY A 1 141 ? 3.922 -4.164 -2.301 1.00 29.46 442 GLY A N 1
ATOM 1073 C CA . GLY A 1 141 ? 4.879 -3.133 -2.666 1.00 29.91 442 GLY A CA 1
ATOM 1074 C C . GLY A 1 141 ? 4.389 -1.724 -2.391 1.00 29.92 442 GLY A C 1
ATOM 1075 O O . GLY A 1 141 ? 5.173 -0.838 -2.045 1.00 29.49 442 GLY A O 1
ATOM 1076 N N . GLU A 1 142 ? 3.085 -1.521 -2.555 1.00 29.89 443 GLU A N 1
ATOM 1077 C CA . GLU A 1 142 ? 2.461 -0.237 -2.278 1.00 29.40 443 GLU A CA 1
ATOM 1078 C C . GLU A 1 142 ? 2.492 0.074 -0.783 1.00 26.74 443 GLU A C 1
ATOM 1079 O O . GLU A 1 142 ? 2.686 1.223 -0.380 1.00 26.24 443 GLU A O 1
ATOM 1085 N N . GLU A 1 143 ? 2.326 -0.957 0.039 1.00 27.13 444 GLU A N 1
ATOM 1086 C CA . GLU A 1 143 ? 2.371 -0.782 1.485 1.00 25.53 444 GLU A CA 1
ATOM 1087 C C . GLU A 1 143 ? 3.810 -0.523 1.923 1.00 24.42 444 GLU A C 1
ATOM 1088 O O . GLU A 1 143 ? 4.061 0.327 2.774 1.00 23.88 444 GLU A O 1
ATOM 1094 N N . PHE A 1 144 ? 4.747 -1.258 1.325 1.00 24.26 445 PHE A N 1
ATOM 1095 C CA . PHE A 1 144 ? 6.176 -1.069 1.576 1.00 23.48 445 PHE A CA 1
ATOM 1096 C C . PHE A 1 144 ? 6.632 0.370 1.300 1.00 23.69 445 PHE A C 1
ATOM 1097 O O . PHE A 1 144 ? 7.291 0.965 2.141 1.00 21.43 445 PHE A O 1
ATOM 1105 N N . VAL A 1 145 ? 6.307 0.942 0.143 1.00 24.01 446 VAL A N 1
ATOM 1106 C CA . VAL A 1 145 ? 6.816 2.288 -0.141 1.00 24.41 446 VAL A CA 1
ATOM 1107 C C . VAL A 1 145 ? 6.205 3.325 0.816 1.00 23.57 446 VAL A C 1
ATOM 1108 O O . VAL A 1 145 ? 6.870 4.290 1.201 1.00 23.56 446 VAL A O 1
ATOM 1112 N N . CYS A 1 146 ? 4.971 3.081 1.248 1.00 23.85 447 CYS A N 1
ATOM 1113 C CA . CYS A 1 146 ? 4.336 3.893 2.287 1.00 23.13 447 CYS A CA 1
ATOM 1114 C C . CYS A 1 146 ? 5.085 3.839 3.620 1.00 21.87 447 CYS A C 1
ATOM 1115 O O . CYS A 1 146 ? 5.335 4.874 4.240 1.00 21.68 447 CYS A O 1
ATOM 1118 N N . LEU A 1 147 ? 5.386 2.623 4.073 1.00 22.62 448 LEU A N 1
ATOM 1119 C CA . LEU A 1 147 ? 6.105 2.392 5.326 1.00 22.23 448 LEU A CA 1
ATOM 1120 C C . LEU A 1 147 ? 7.484 3.048 5.354 1.00 22.54 448 LEU A C 1
ATOM 1121 O O . LEU A 1 147 ? 7.862 3.692 6.333 1.00 22.86 448 LEU A O 1
ATOM 1126 N N . LYS A 1 148 ? 8.225 2.867 4.266 1.00 21.73 449 LYS A N 1
ATOM 1127 C CA . LYS A 1 148 ? 9.564 3.423 4.119 1.00 21.80 449 LYS A CA 1
ATOM 1128 C C . LYS A 1 148 ? 9.553 4.959 4.190 1.00 22.45 449 LYS A C 1
ATOM 1129 O O . LYS A 1 148 ? 10.456 5.562 4.777 1.00 22.68 449 LYS A O 1
ATOM 1135 N N . SER A 1 149 ? 8.551 5.589 3.576 1.00 21.59 450 SER A N 1
ATOM 1136 C CA . SER A 1 149 ? 8.379 7.038 3.703 1.00 22.51 450 SER A CA 1
ATOM 1137 C C . SER A 1 149 ? 7.971 7.460 5.101 1.00 21.97 450 SER A C 1
ATOM 1138 O O . SER A 1 149 ? 8.376 8.524 5.573 1.00 22.63 450 SER A O 1
ATOM 1141 N N . ILE A 1 150 ? 7.149 6.646 5.753 1.00 21.18 451 ILE A N 1
ATOM 1142 C CA . ILE A 1 150 ? 6.734 6.959 7.107 1.00 21.74 451 ILE A CA 1
ATOM 1143 C C . ILE A 1 150 ? 7.984 6.968 7.969 1.00 20.78 451 ILE A C 1
ATOM 1144 O O . ILE A 1 150 ? 8.194 7.897 8.741 1.00 21.38 451 ILE A O 1
ATOM 1149 N N . ILE A 1 151 ? 8.843 5.969 7.789 1.00 21.80 452 ILE A N 1
ATOM 1150 C CA . ILE A 1 151 ? 10.092 5.914 8.545 1.00 21.44 452 ILE A CA 1
ATOM 1151 C C . ILE A 1 151 ? 10.904 7.192 8.339 1.00 22.03 452 ILE A C 1
ATOM 1152 O O . ILE A 1 151 ? 11.403 7.774 9.301 1.00 21.76 452 ILE A O 1
ATOM 1157 N N . LEU A 1 152 ? 11.022 7.639 7.095 1.00 21.14 453 LEU A N 1
ATOM 1158 C CA . LEU A 1 152 ? 11.789 8.845 6.810 1.00 22.40 453 LEU A CA 1
ATOM 1159 C C . LEU A 1 152 ? 11.257 10.064 7.552 1.00 23.47 453 LEU A C 1
ATOM 1160 O O . LEU A 1 152 ? 12.015 10.803 8.180 1.00 24.27 453 LEU A O 1
ATOM 1165 N N . LEU A 1 153 ? 9.950 10.274 7.470 1.00 23.71 454 LEU A N 1
ATOM 1166 C CA . LEU A 1 153 ? 9.338 11.461 8.047 1.00 25.06 454 LEU A CA 1
ATOM 1167 C C . LEU A 1 153 ? 9.133 11.335 9.567 1.00 24.75 454 LEU A C 1
ATOM 1168 O O . LEU A 1 153 ? 9.185 12.337 10.274 1.00 26.14 454 LEU A O 1
ATOM 1173 N N . ASN A 1 154 ? 8.939 10.115 10.072 1.00 24.90 455 ASN A N 1
ATOM 1174 C CA . ASN A 1 154 ? 8.661 9.914 11.504 1.00 25.52 455 ASN A CA 1
ATOM 1175 C C . ASN A 1 154 ? 9.848 9.831 12.472 1.00 26.36 455 ASN A C 1
ATOM 1176 O O . ASN A 1 154 ? 9.762 10.322 13.591 1.00 27.95 455 ASN A O 1
ATOM 1181 N N . SER A 1 155 ? 10.922 9.161 12.079 1.00 25.52 456 SER A N 1
ATOM 1182 C CA . SER A 1 155 ? 11.884 8.665 13.061 1.00 25.52 456 SER A CA 1
ATOM 1183 C C . SER A 1 155 ? 12.642 9.784 13.769 1.00 27.30 456 SER A C 1
ATOM 1184 O O . SER A 1 155 ? 13.044 9.636 14.923 1.00 28.08 456 SER A O 1
ATOM 1187 N N . GLY A 1 156 ? 12.853 10.897 13.080 1.00 26.23 457 GLY A N 1
ATOM 1188 C CA . GLY A 1 156 ? 13.424 12.050 13.740 1.00 28.85 457 GLY A CA 1
ATOM 1189 C C . GLY A 1 156 ? 12.441 13.183 14.004 1.00 32.36 457 GLY A C 1
ATOM 1190 O O . GLY A 1 156 ? 12.870 14.284 14.336 1.00 34.02 457 GLY A O 1
ATOM 1191 N N . VAL A 1 157 ? 11.136 12.954 13.858 1.00 32.61 458 VAL A N 1
ATOM 1192 C CA . VAL A 1 157 ? 10.215 14.097 13.915 1.00 37.30 458 VAL A CA 1
ATOM 1193 C C . VAL A 1 157 ? 10.027 14.624 15.353 1.00 41.70 458 VAL A C 1
ATOM 1194 O O . VAL A 1 157 ? 9.775 15.817 15.543 1.00 43.94 458 VAL A O 1
ATOM 1198 N N . TYR A 1 158 ? 10.216 13.766 16.360 1.00 38.29 459 TYR A N 1
ATOM 1199 C CA . TYR A 1 158 ? 10.119 14.216 17.757 1.00 42.54 459 TYR A CA 1
ATOM 1200 C C . TYR A 1 158 ? 11.473 14.560 18.297 1.00 45.03 459 TYR A C 1
ATOM 1201 O O . TYR A 1 158 ? 11.761 14.427 19.481 1.00 46.20 459 TYR A O 1
ATOM 1210 N N . THR A 1 159 ? 12.323 14.963 17.395 1.00 45.87 460 THR A N 1
ATOM 1211 C CA . THR A 1 159 ? 13.433 15.771 17.747 1.00 49.24 460 THR A CA 1
ATOM 1212 C C . THR A 1 159 ? 12.935 17.048 17.157 1.00 51.68 460 THR A C 1
ATOM 1213 O O . THR A 1 159 ? 13.371 17.492 16.129 1.00 52.07 460 THR A O 1
ATOM 1217 N N . PHE A 1 160 ? 11.937 17.597 17.821 1.00 55.46 461 PHE A N 1
ATOM 1218 C CA . PHE A 1 160 ? 11.046 18.570 17.242 1.00 57.04 461 PHE A CA 1
ATOM 1219 C C . PHE A 1 160 ? 11.662 19.929 17.031 1.00 60.33 461 PHE A C 1
ATOM 1220 O O . PHE A 1 160 ? 10.976 20.834 16.578 1.00 62.02 461 PHE A O 1
ATOM 1222 N N . ASP A 1 172 ? 4.716 20.280 12.314 1.00 56.58 473 ASP A N 1
ATOM 1223 C CA . ASP A 1 172 ? 3.288 20.059 12.126 1.00 56.09 473 ASP A CA 1
ATOM 1224 C C . ASP A 1 172 ? 2.930 19.867 10.657 1.00 54.79 473 ASP A C 1
ATOM 1225 O O . ASP A 1 172 ? 1.934 19.225 10.323 1.00 53.40 473 ASP A O 1
ATOM 1230 N N . HIS A 1 173 ? 3.728 20.462 9.785 1.00 54.15 474 HIS A N 1
ATOM 1231 C CA . HIS A 1 173 ? 3.651 20.160 8.368 1.00 53.24 474 HIS A CA 1
ATOM 1232 C C . HIS A 1 173 ? 3.962 18.678 8.120 1.00 49.13 474 HIS A C 1
ATOM 1233 O O . HIS A 1 173 ? 3.377 18.052 7.233 1.00 47.87 474 HIS A O 1
ATOM 1240 N N . ILE A 1 174 ? 4.857 18.108 8.926 1.00 49.33 475 ILE A N 1
ATOM 1241 C CA . ILE A 1 174 ? 5.258 16.719 8.734 1.00 45.87 475 ILE A CA 1
ATOM 1242 C C . ILE A 1 174 ? 4.138 15.797 9.188 1.00 43.60 475 ILE A C 1
ATOM 1243 O O . ILE A 1 174 ? 3.936 14.728 8.617 1.00 42.11 475 ILE A O 1
ATOM 1248 N N . HIS A 1 175 ? 3.338 16.252 10.143 1.00 44.90 476 HIS A N 1
ATOM 1249 C CA . HIS A 1 175 ? 2.208 15.444 10.577 1.00 43.00 476 HIS A CA 1
ATOM 1250 C C . HIS A 1 175 ? 1.076 15.384 9.568 1.00 41.74 476 HIS A C 1
ATOM 1251 O O . HIS A 1 175 ? 0.390 14.369 9.468 1.00 40.01 476 HIS A O 1
ATOM 1258 N N . ARG A 1 176 ? 0.920 16.435 8.776 1.00 43.02 477 ARG A N 1
ATOM 1259 C CA . ARG A 1 176 ? -0.124 16.431 7.768 1.00 42.15 477 ARG A CA 1
ATOM 1260 C C . ARG A 1 176 ? 0.245 15.447 6.664 1.00 39.75 477 ARG A C 1
ATOM 1261 O O . ARG A 1 176 ? -0.609 14.699 6.181 1.00 38.63 477 ARG A O 1
ATOM 1263 N N . VAL A 1 177 ? 1.522 15.421 6.292 1.00 40.26 478 VAL A N 1
ATOM 1264 C CA . VAL A 1 177 ? 1.976 14.503 5.254 1.00 38.38 478 VAL A CA 1
ATOM 1265 C C . VAL A 1 177 ? 1.857 13.068 5.761 1.00 35.42 478 VAL A C 1
ATOM 1266 O O . VAL A 1 177 ? 1.340 12.196 5.063 1.00 34.89 478 VAL A O 1
ATOM 1270 N N . LEU A 1 178 ? 2.290 12.847 7.000 1.00 34.95 479 LEU A N 1
ATOM 1271 C CA . LEU A 1 178 ? 2.158 11.545 7.646 1.00 32.54 479 LEU A CA 1
ATOM 1272 C C . LEU A 1 178 ? 0.693 11.106 7.684 1.00 32.80 479 LEU A C 1
ATOM 1273 O O . LEU A 1 178 ? 0.384 9.954 7.375 1.00 31.65 479 LEU A O 1
ATOM 1278 N N . ASP A 1 179 ? -0.206 12.027 8.037 1.00 32.96 480 ASP A N 1
ATOM 1279 C CA . ASP A 1 179 ? -1.643 11.742 8.012 1.00 33.20 480 ASP A CA 1
ATOM 1280 C C . ASP A 1 179 ? -2.097 11.312 6.613 1.00 33.23 480 ASP A C 1
ATOM 1281 O O . ASP A 1 179 ? -2.928 10.414 6.475 1.00 32.85 480 ASP A O 1
ATOM 1286 N N . LYS A 1 180 ? -1.561 11.960 5.581 1.00 34.49 481 LYS A N 1
ATOM 1287 C CA . LYS A 1 180 ? -1.922 11.639 4.200 1.00 34.95 481 LYS A CA 1
ATOM 1288 C C . LYS A 1 180 ? -1.436 10.250 3.779 1.00 32.58 481 LYS A C 1
ATOM 1289 O O . LYS A 1 180 ? -2.109 9.555 3.016 1.00 32.78 481 LYS A O 1
ATOM 1295 N N . ILE A 1 181 ? -0.291 9.827 4.300 1.00 31.75 482 ILE A N 1
ATOM 1296 C CA . ILE A 1 181 ? 0.200 8.492 3.990 1.00 29.91 482 ILE A CA 1
ATOM 1297 C C . ILE A 1 181 ? -0.676 7.431 4.656 1.00 29.14 482 ILE A C 1
ATOM 1298 O O . ILE A 1 181 ? -0.876 6.350 4.096 1.00 29.28 482 ILE A O 1
ATOM 1303 N N . THR A 1 182 ? -1.197 7.739 5.844 1.00 28.84 483 THR A N 1
ATOM 1304 C CA . THR A 1 182 ? -2.163 6.863 6.508 1.00 27.61 483 THR A CA 1
ATOM 1305 C C . THR A 1 182 ? -3.427 6.689 5.682 1.00 28.72 483 THR A C 1
ATOM 1306 O O . THR A 1 182 ? -3.847 5.562 5.409 1.00 28.48 483 THR A O 1
ATOM 1310 N N . ASP A 1 183 ? -4.017 7.813 5.281 1.00 28.49 484 ASP A N 1
ATOM 1311 C CA . ASP A 1 183 ? -5.169 7.815 4.384 1.00 30.09 484 ASP A CA 1
ATOM 1312 C C . ASP A 1 183 ? -4.881 6.888 3.209 1.00 30.99 484 ASP A C 1
ATOM 1313 O O . ASP A 1 183 ? -5.730 6.100 2.791 1.00 31.27 484 ASP A O 1
ATOM 1318 N N . THR A 1 184 ? -3.650 6.959 2.715 1.00 31.16 485 THR A N 1
ATOM 1319 C CA . THR A 1 184 ? -3.268 6.229 1.517 1.00 32.58 485 THR A CA 1
ATOM 1320 C C . THR A 1 184 ? -3.202 4.721 1.783 1.00 32.02 485 THR A C 1
ATOM 1321 O O . THR A 1 184 ? -3.785 3.927 1.039 1.00 33.14 485 THR A O 1
ATOM 1325 N N . LEU A 1 185 ? -2.550 4.337 2.876 1.00 31.67 486 LEU A N 1
ATOM 1326 C CA . LEU A 1 185 ? -2.499 2.940 3.300 1.00 30.09 486 LEU A CA 1
ATOM 1327 C C . LEU A 1 185 ? -3.890 2.331 3.490 1.00 30.28 486 LEU A C 1
ATOM 1328 O O . LEU A 1 185 ? -4.153 1.216 3.035 1.00 30.88 486 LEU A O 1
ATOM 1333 N N . ILE A 1 186 ? -4.771 3.054 4.177 1.00 29.09 487 ILE A N 1
ATOM 1334 C CA . ILE A 1 186 ? -6.140 2.581 4.366 1.00 29.17 487 ILE A CA 1
ATOM 1335 C C . ILE A 1 186 ? -6.831 2.344 3.026 1.00 31.18 487 ILE A C 1
ATOM 1336 O O . ILE A 1 186 ? -7.386 1.273 2.781 1.00 31.97 487 ILE A O 1
ATOM 1341 N N . HIS A 1 187 ? -6.745 3.347 2.160 1.00 31.06 488 HIS A N 1
ATOM 1342 C CA . HIS A 1 187 ? -7.310 3.332 0.814 1.00 32.49 488 HIS A CA 1
ATOM 1343 C C . HIS A 1 187 ? -6.874 2.079 0.032 1.00 33.22 488 HIS A C 1
ATOM 1344 O O . HIS A 1 187 ? -7.685 1.472 -0.667 1.00 34.97 488 HIS A O 1
ATOM 1351 N N . LEU A 1 188 ? -5.597 1.706 0.131 1.00 32.18 489 LEU A N 1
ATOM 1352 C CA . LEU A 1 188 ? -5.092 0.474 -0.497 1.00 32.35 489 LEU A CA 1
ATOM 1353 C C . LEU A 1 188 ? -5.713 -0.786 0.083 1.00 32.19 489 LEU A C 1
ATOM 1354 O O . LEU A 1 188 ? -6.001 -1.740 -0.639 1.00 33.69 489 LEU A O 1
ATOM 1359 N N . MET A 1 189 ? -5.892 -0.797 1.397 1.00 31.19 490 MET A N 1
ATOM 1360 C CA . MET A 1 189 ? -6.473 -1.954 2.055 1.00 31.70 490 MET A CA 1
ATOM 1361 C C . MET A 1 189 ? -7.933 -2.043 1.667 1.00 33.69 490 MET A C 1
ATOM 1362 O O . MET A 1 189 ? -8.449 -3.129 1.418 1.00 35.30 490 MET A O 1
ATOM 1367 N N . ALA A 1 190 ? -8.597 -0.896 1.610 1.00 32.35 491 ALA A N 1
ATOM 1368 C CA . ALA A 1 190 ? -9.950 -0.854 1.087 1.00 33.57 491 ALA A CA 1
ATOM 1369 C C . ALA A 1 190 ? -9.915 -1.275 -0.374 1.00 35.40 491 ALA A C 1
ATOM 1370 O O . ALA A 1 190 ? -10.797 -1.990 -0.838 1.00 36.31 491 ALA A O 1
ATOM 1372 N N . LYS A 1 191 ? -8.924 -0.805 -1.122 1.00 34.93 492 LYS A N 1
ATOM 1373 C CA . LYS A 1 191 ? -8.879 -1.181 -2.528 1.00 37.05 492 LYS A CA 1
ATOM 1374 C C . LYS A 1 191 ? -8.572 -2.678 -2.719 1.00 37.51 492 LYS A C 1
ATOM 1375 O O . LYS A 1 191 ? -8.987 -3.260 -3.715 1.00 39.74 492 LYS A O 1
ATOM 1377 N N . ALA A 1 192 ? -7.874 -3.309 -1.775 1.00 36.55 493 ALA A N 1
ATOM 1378 C CA . ALA A 1 192 ? -7.656 -4.759 -1.843 1.00 37.13 493 ALA A CA 1
ATOM 1379 C C . ALA A 1 192 ? -8.822 -5.572 -1.239 1.00 37.66 493 ALA A C 1
ATOM 1380 O O . ALA A 1 192 ? -8.718 -6.791 -1.075 1.00 38.71 493 ALA A O 1
ATOM 1382 N N . GLY A 1 193 ? -9.906 -4.894 -0.866 1.00 37.26 494 GLY A N 1
ATOM 1383 C CA . GLY A 1 193 ? -11.123 -5.566 -0.434 1.00 37.24 494 GLY A CA 1
ATOM 1384 C C . GLY A 1 193 ? -11.196 -6.042 1.008 1.00 34.85 494 GLY A C 1
ATOM 1385 O O . GLY A 1 193 ? -12.087 -6.815 1.365 1.00 35.90 494 GLY A O 1
ATOM 1386 N N . LEU A 1 194 ? -10.286 -5.570 1.852 1.00 32.64 495 LEU A N 1
ATOM 1387 C CA . LEU A 1 194 ? -10.323 -5.936 3.263 1.00 30.81 495 LEU A CA 1
ATOM 1388 C C . LEU A 1 194 ? -11.508 -5.246 3.940 1.00 30.58 495 LEU A C 1
ATOM 1389 O O . LEU A 1 194 ? -11.874 -4.130 3.570 1.00 30.47 495 LEU A O 1
ATOM 1394 N N . THR A 1 195 ? -12.096 -5.901 4.937 1.00 30.74 496 THR A N 1
ATOM 1395 C CA . THR A 1 195 ? -13.191 -5.302 5.697 1.00 30.68 496 THR A CA 1
ATOM 1396 C C . THR A 1 195 ? -12.714 -4.089 6.496 1.00 29.04 496 THR A C 1
ATOM 1397 O O . THR A 1 195 ? -11.511 -3.852 6.619 1.00 27.88 496 THR A O 1
ATOM 1401 N N . LEU A 1 196 ? -13.663 -3.318 7.021 1.00 29.68 497 LEU A N 1
ATOM 1402 C CA . LEU A 1 196 ? -13.348 -2.133 7.822 1.00 28.78 497 LEU A CA 1
ATOM 1403 C C . LEU A 1 196 ? -12.482 -2.487 9.040 1.00 28.31 497 LEU A C 1
ATOM 1404 O O . LEU A 1 196 ? -11.541 -1.761 9.365 1.00 27.76 497 LEU A O 1
ATOM 1409 N N . GLN A 1 197 ? -12.835 -3.568 9.737 1.00 28.51 498 GLN A N 1
ATOM 1410 C CA . GLN A 1 197 ? -12.048 -4.049 10.876 1.00 28.30 498 GLN A CA 1
ATOM 1411 C C . GLN A 1 197 ? -10.653 -4.497 10.446 1.00 26.78 498 GLN A C 1
ATOM 1412 O O . GLN A 1 197 ? -9.674 -4.251 11.149 1.00 25.80 498 GLN A O 1
ATOM 1418 N N . GLN A 1 198 ? -10.559 -5.157 9.297 1.00 26.96 499 GLN A N 1
ATOM 1419 C CA . GLN A 1 198 ? -9.266 -5.627 8.816 1.00 26.47 499 GLN A CA 1
ATOM 1420 C C . GLN A 1 198 ? -8.381 -4.446 8.428 1.00 25.21 499 GLN A C 1
ATOM 1421 O O . GLN A 1 198 ? -7.159 -4.521 8.555 1.00 24.46 499 GLN A O 1
ATOM 1427 N N . GLN A 1 199 ? -8.991 -3.361 7.957 1.00 25.66 500 GLN A N 1
ATOM 1428 C CA . GLN A 1 199 ? -8.226 -2.165 7.625 1.00 24.82 500 GLN A CA 1
ATOM 1429 C C . GLN A 1 199 ? -7.468 -1.612 8.848 1.00 24.24 500 GLN A C 1
ATOM 1430 O O . GLN A 1 199 ? -6.253 -1.412 8.760 1.00 24.12 500 GLN A O 1
ATOM 1436 N N . HIS A 1 200 ? -8.137 -1.397 9.986 1.00 24.64 501 HIS A N 1
ATOM 1437 C CA . HIS A 1 200 ? -7.417 -0.850 11.146 1.00 23.98 501 HIS A CA 1
ATOM 1438 C C . HIS A 1 200 ? -6.478 -1.891 11.766 1.00 24.22 501 HIS A C 1
ATOM 1439 O O . HIS A 1 200 ? -5.384 -1.539 12.214 1.00 23.87 501 HIS A O 1
ATOM 1446 N N . GLN A 1 201 ? -6.881 -3.160 11.772 1.00 25.23 502 GLN A N 1
ATOM 1447 C CA . GLN A 1 201 ? -6.005 -4.219 12.268 1.00 24.90 502 GLN A CA 1
ATOM 1448 C C . GLN A 1 201 ? -4.718 -4.301 11.474 1.00 24.09 502 GLN A C 1
ATOM 1449 O O . GLN A 1 201 ? -3.633 -4.293 12.052 1.00 23.37 502 GLN A O 1
ATOM 1455 N N . ARG A 1 202 ? -4.824 -4.340 10.153 1.00 25.06 503 ARG A N 1
ATOM 1456 C CA . ARG A 1 202 ? -3.620 -4.394 9.346 1.00 25.20 503 ARG A CA 1
ATOM 1457 C C . ARG A 1 202 ? -2.828 -3.083 9.449 1.00 24.62 503 ARG A C 1
ATOM 1458 O O . ARG A 1 202 ? -1.600 -3.127 9.532 1.00 24.62 503 ARG A O 1
ATOM 1466 N N . LEU A 1 203 ? -3.511 -1.933 9.479 1.00 23.17 504 LEU A N 1
ATOM 1467 C CA . LEU A 1 203 ? -2.808 -0.650 9.628 1.00 22.78 504 LEU A CA 1
ATOM 1468 C C . LEU A 1 203 ? -1.880 -0.708 10.837 1.00 23.17 504 LEU A C 1
ATOM 1469 O O . LEU A 1 203 ? -0.712 -0.327 10.756 1.00 22.84 504 LEU A O 1
ATOM 1474 N N . ALA A 1 204 ? -2.408 -1.217 11.945 1.00 21.82 505 ALA A N 1
ATOM 1475 C CA . ALA A 1 204 ? -1.641 -1.381 13.175 1.00 22.05 505 ALA A CA 1
ATOM 1476 C C . ALA A 1 204 ? -0.495 -2.404 13.064 1.00 22.19 505 ALA A C 1
ATOM 1477 O O . ALA A 1 204 ? 0.608 -2.136 13.534 1.00 22.38 505 ALA A O 1
ATOM 1479 N N . GLN A 1 205 ? -0.753 -3.577 12.485 1.00 23.43 506 GLN A N 1
ATOM 1480 C CA . GLN A 1 205 ? 0.298 -4.590 12.338 1.00 24.23 506 GLN A CA 1
ATOM 1481 C C . GLN A 1 205 ? 1.472 -4.016 11.546 1.00 23.83 506 GLN A C 1
ATOM 1482 O O . GLN A 1 205 ? 2.636 -4.264 11.869 1.00 23.72 506 GLN A O 1
ATOM 1488 N N . LEU A 1 206 ? 1.158 -3.264 10.495 1.00 24.33 507 LEU A N 1
ATOM 1489 C CA . LEU A 1 206 ? 2.191 -2.665 9.657 1.00 24.10 507 LEU A CA 1
ATOM 1490 C C . LEU A 1 206 ? 3.007 -1.653 10.463 1.00 24.06 507 LEU A C 1
ATOM 1491 O O . LEU A 1 206 ? 4.232 -1.729 10.487 1.00 24.04 507 LEU A O 1
ATOM 1496 N N . LEU A 1 207 ? 2.340 -0.762 11.192 1.00 23.33 508 LEU A N 1
ATOM 1497 C CA . LEU A 1 207 ? 3.065 0.280 11.911 1.00 23.00 508 LEU A CA 1
ATOM 1498 C C . LEU A 1 207 ? 3.863 -0.286 13.091 1.00 22.89 508 LEU A C 1
ATOM 1499 O O . LEU A 1 207 ? 4.947 0.205 13.398 1.00 22.89 508 LEU A O 1
ATOM 1504 N N . LEU A 1 208 ? 3.354 -1.343 13.720 1.00 22.53 509 LEU A N 1
ATOM 1505 C CA . LEU A 1 208 ? 4.064 -1.992 14.824 1.00 22.96 509 LEU A CA 1
ATOM 1506 C C . LEU A 1 208 ? 5.389 -2.616 14.381 1.00 23.13 509 LEU A C 1
ATOM 1507 O O . LEU A 1 208 ? 6.300 -2.815 15.189 1.00 23.84 509 LEU A O 1
ATOM 1512 N N . ILE A 1 209 ? 5.493 -2.926 13.096 1.00 24.38 510 ILE A N 1
ATOM 1513 C CA . ILE A 1 209 ? 6.727 -3.451 12.538 1.00 24.13 510 ILE A CA 1
ATOM 1514 C C . ILE A 1 209 ? 7.812 -2.375 12.555 1.00 23.33 510 ILE A C 1
ATOM 1515 O O . ILE A 1 209 ? 8.987 -2.681 12.746 1.00 23.54 510 ILE A O 1
ATOM 1520 N N . LEU A 1 210 ? 7.411 -1.113 12.408 1.00 23.26 511 LEU A N 1
ATOM 1521 C CA . LEU A 1 210 ? 8.359 0.000 12.484 1.00 22.05 511 LEU A CA 1
ATOM 1522 C C . LEU A 1 210 ? 9.097 0.054 13.828 1.00 22.43 511 LEU A C 1
ATOM 1523 O O . LEU A 1 210 ? 10.219 0.562 13.898 1.00 23.06 511 LEU A O 1
ATOM 1528 N N . SER A 1 211 ? 8.470 -0.435 14.896 1.00 21.10 512 SER A N 1
ATOM 1529 C CA A SER A 1 211 ? 9.105 -0.542 16.212 0.60 21.51 512 SER A CA 1
ATOM 1530 C CA B SER A 1 211 ? 9.170 -0.465 16.173 0.40 21.55 512 SER A CA 1
ATOM 1531 C C . SER A 1 211 ? 10.271 -1.522 16.170 1.00 21.64 512 SER A C 1
ATOM 1532 O O . SER A 1 211 ? 11.344 -1.286 16.732 1.00 21.34 512 SER A O 1
ATOM 1537 N N . HIS A 1 212 ? 10.033 -2.645 15.503 1.00 22.77 513 HIS A N 1
ATOM 1538 C CA . HIS A 1 212 ? 11.050 -3.675 15.341 1.00 23.64 513 HIS A CA 1
ATOM 1539 C C . HIS A 1 212 ? 12.201 -3.187 14.463 1.00 22.97 513 HIS A C 1
ATOM 1540 O O . HIS A 1 212 ? 13.366 -3.505 14.715 1.00 23.12 513 HIS A O 1
ATOM 1547 N N . ILE A 1 213 ? 11.866 -2.394 13.449 1.00 22.22 514 ILE A N 1
ATOM 1548 C CA . ILE A 1 213 ? 12.866 -1.819 12.557 1.00 21.75 514 ILE A CA 1
ATOM 1549 C C . ILE A 1 213 ? 13.716 -0.761 13.257 1.00 21.59 514 ILE A C 1
ATOM 1550 O O . ILE A 1 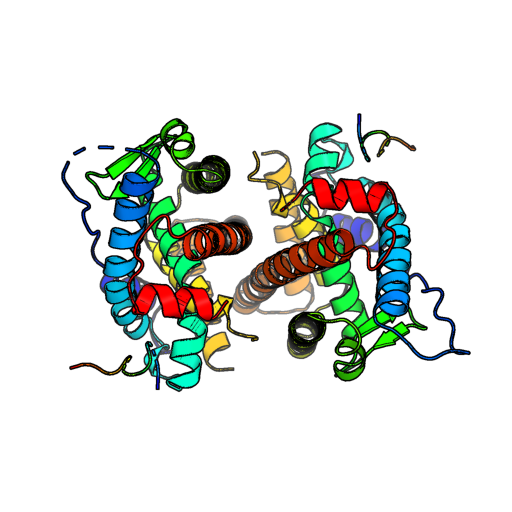213 ? 14.927 -0.715 13.043 1.00 21.21 514 ILE A O 1
ATOM 1555 N N . ARG A 1 214 ? 13.102 0.049 14.122 1.00 20.65 515 ARG A N 1
ATOM 1556 C CA . ARG A 1 214 ? 13.862 1.009 14.919 1.00 21.15 515 ARG A CA 1
ATOM 1557 C C . ARG A 1 214 ? 14.891 0.279 15.770 1.00 21.71 515 ARG A C 1
ATOM 1558 O O . ARG A 1 214 ? 16.074 0.634 15.794 1.00 21.63 515 ARG A O 1
ATOM 1566 N N . HIS A 1 215 ? 14.412 -0.758 16.450 1.00 22.49 516 HIS A N 1
ATOM 1567 C CA . HIS A 1 215 ? 15.236 -1.626 17.276 1.00 23.12 516 HIS A CA 1
ATOM 1568 C C . HIS A 1 215 ? 16.444 -2.212 16.540 1.00 23.00 516 HIS A C 1
ATOM 1569 O O . HIS A 1 215 ? 17.581 -2.064 16.987 1.00 23.91 516 HIS A O 1
ATOM 1576 N N . MET A 1 216 ? 16.193 -2.860 15.408 1.00 21.18 517 MET A N 1
ATOM 1577 C CA . MET A 1 216 ? 17.253 -3.433 14.588 1.00 21.23 517 MET A CA 1
ATOM 1578 C C . MET A 1 216 ? 18.227 -2.334 14.169 1.00 20.81 517 MET A C 1
ATOM 1579 O O . MET A 1 216 ? 19.442 -2.521 14.163 1.00 20.83 517 MET A O 1
ATOM 1584 N N . SER A 1 217 ? 17.676 -1.179 13.820 1.00 21.15 518 SER A N 1
ATOM 1585 C CA . SER A 1 217 ? 18.493 -0.024 13.477 1.00 21.93 518 SER A CA 1
ATOM 1586 C C . SER A 1 217 ? 19.423 0.381 14.638 1.00 22.52 518 SER A C 1
ATOM 1587 O O . SER A 1 217 ? 20.616 0.618 14.427 1.00 22.45 518 SER A O 1
ATOM 1590 N N . ASN A 1 218 ? 18.882 0.453 15.855 1.00 21.73 519 ASN A N 1
ATOM 1591 C CA . ASN A 1 218 ? 19.674 0.862 17.014 1.00 23.37 519 ASN A CA 1
ATOM 1592 C C . ASN A 1 218 ? 20.808 -0.131 17.295 1.00 23.67 519 ASN A C 1
ATOM 1593 O O . ASN A 1 218 ? 21.936 0.261 17.591 1.00 24.40 519 ASN A O 1
ATOM 1598 N N . LYS A 1 219 ? 20.506 -1.421 17.188 1.00 23.36 520 LYS A N 1
ATOM 1599 C CA . LYS A 1 219 ? 21.532 -2.443 17.346 1.00 24.70 520 LYS A CA 1
ATOM 1600 C C . LYS A 1 219 ? 22.525 -2.416 16.189 1.00 23.77 520 LYS A C 1
ATOM 1601 O O . LYS A 1 219 ? 23.727 -2.556 16.399 1.00 24.55 520 LYS A O 1
ATOM 1607 N N . GLY A 1 220 ? 22.028 -2.214 14.975 1.00 22.83 521 GLY A N 1
ATOM 1608 C CA . GLY A 1 220 ? 22.902 -2.117 13.824 1.00 22.59 521 GLY A CA 1
ATOM 1609 C C . GLY A 1 220 ? 23.878 -0.964 13.973 1.00 23.01 521 GLY A C 1
ATOM 1610 O O . GLY A 1 220 ? 25.068 -1.114 13.698 1.00 23.85 521 GLY A O 1
ATOM 1611 N N . MET A 1 221 ? 23.378 0.173 14.453 1.00 22.35 522 MET A N 1
ATOM 1612 C CA . MET A 1 221 ? 24.185 1.380 14.622 1.00 22.58 522 MET A CA 1
ATOM 1613 C C . MET A 1 221 ? 25.315 1.147 15.616 1.00 24.36 522 MET A C 1
ATOM 1614 O O . MET A 1 221 ? 26.487 1.463 15.369 1.00 24.88 522 MET A O 1
ATOM 1619 N N . GLU A 1 222 ? 24.933 0.501 16.709 1.00 24.62 523 GLU A N 1
ATOM 1620 C CA . GLU A 1 222 ? 25.811 0.153 17.805 1.00 26.17 523 GLU A CA 1
ATOM 1621 C C . GLU A 1 222 ? 26.916 -0.785 17.318 1.00 26.31 523 GLU A C 1
ATOM 1622 O O . GLU A 1 222 ? 28.086 -0.649 17.697 1.00 26.69 523 GLU A O 1
ATOM 1624 N N . HIS A 1 223 ? 26.542 -1.682 16.409 1.00 24.67 524 HIS A N 1
ATOM 1625 C CA . HIS A 1 223 ? 27.460 -2.671 15.850 1.00 24.97 524 HIS A CA 1
ATOM 1626 C C . HIS A 1 223 ? 28.474 -2.058 14.885 1.00 28.28 524 HIS A C 1
ATOM 1627 O O . HIS A 1 223 ? 29.660 -2.407 14.905 1.00 29.10 524 HIS A O 1
ATOM 1634 N N . LEU A 1 224 ? 27.984 -1.182 14.014 1.00 24.09 525 LEU A N 1
ATOM 1635 C CA . LEU A 1 224 ? 28.815 -0.467 13.055 1.00 24.80 525 LEU A CA 1
ATOM 1636 C C . LEU A 1 224 ? 29.819 0.452 13.747 1.00 26.37 525 LEU A C 1
ATOM 1637 O O . LEU A 1 224 ? 30.977 0.548 13.338 1.00 27.39 525 LEU A O 1
ATOM 1642 N N . TYR A 1 225 ? 29.365 1.106 14.814 1.00 27.21 526 TYR A N 1
ATOM 1643 C CA . TYR A 1 225 ? 30.212 1.993 15.602 1.00 28.29 526 TYR A CA 1
ATOM 1644 C C . TYR A 1 225 ? 31.332 1.159 16.185 1.00 28.88 526 TYR A C 1
ATOM 1645 O O . TYR A 1 225 ? 32.489 1.574 16.229 1.00 29.86 526 TYR A O 1
ATOM 1654 N N . SER A 1 226 ? 30.966 -0.041 16.611 1.00 27.67 527 SER A N 1
ATOM 1655 C CA . SER A 1 226 ? 31.914 -0.980 17.170 1.00 28.87 527 SER A CA 1
ATOM 1656 C C . SER A 1 226 ? 32.940 -1.451 16.130 1.00 28.79 527 SER A C 1
ATOM 1657 O O . SER A 1 226 ? 34.120 -1.606 16.448 1.00 30.03 527 SER A O 1
ATOM 1660 N N . MET A 1 227 ? 32.507 -1.636 14.885 1.00 27.57 528 MET A N 1
ATOM 1661 C CA . MET A 1 227 ? 33.422 -2.071 13.830 1.00 27.73 528 MET A CA 1
ATOM 1662 C C . MET A 1 227 ? 34.396 -0.960 13.489 1.00 28.22 528 MET A C 1
ATOM 1663 O O . MET A 1 227 ? 35.604 -1.188 13.361 1.00 29.20 528 MET A O 1
ATOM 1668 N N . LYS A 1 228 ? 33.867 0.253 13.393 1.00 28.08 529 LYS A N 1
ATOM 1669 C CA . LYS A 1 228 ? 34.680 1.420 13.122 1.00 28.69 529 LYS A CA 1
ATOM 1670 C C . LYS A 1 228 ? 35.714 1.600 14.225 1.00 30.44 529 LYS A C 1
ATOM 1671 O O . LYS A 1 228 ? 36.900 1.810 13.962 1.00 31.59 529 LYS A O 1
ATOM 1677 N N . CYS A 1 229 ? 35.262 1.430 15.462 1.00 30.43 530 CYS A N 1
ATOM 1678 C CA . CYS A 1 229 ? 36.101 1.672 16.629 1.00 32.20 530 CYS A CA 1
ATOM 1679 C C . CYS A 1 229 ? 37.201 0.635 16.794 1.00 37.76 530 CYS A C 1
ATOM 1680 O O . CYS A 1 229 ? 38.167 0.859 17.524 1.00 34.81 530 CYS A O 1
ATOM 1683 N N . LYS A 1 230 ? 36.991 -0.543 16.223 1.00 33.52 531 LYS A N 1
ATOM 1684 C CA . LYS A 1 230 ? 38.021 -1.573 16.201 1.00 34.59 531 LYS A CA 1
ATOM 1685 C C . LYS A 1 230 ? 38.865 -1.507 14.936 1.00 34.24 531 LYS A C 1
ATOM 1686 O O . LYS A 1 230 ? 39.674 -2.398 14.687 1.00 34.94 531 LYS A O 1
ATOM 1692 N N . ASN A 1 231 ? 38.613 -0.501 14.105 1.00 34.66 532 ASN A N 1
ATOM 1693 C CA . ASN A 1 231 ? 39.300 -0.356 12.825 1.00 33.88 532 ASN A CA 1
ATOM 1694 C C . ASN A 1 231 ? 39.169 -1.625 11.974 1.00 32.62 532 ASN A C 1
ATOM 1695 O O . ASN A 1 231 ? 40.151 -2.086 11.392 1.00 33.11 532 ASN A O 1
ATOM 1700 N N . VAL A 1 232 ? 37.977 -2.222 11.937 1.00 33.80 533 VAL A N 1
ATOM 1701 C CA . VAL A 1 232 ? 37.770 -3.428 11.126 1.00 32.93 533 VAL A CA 1
ATOM 1702 C C . VAL A 1 232 ? 37.573 -3.101 9.631 1.00 31.51 533 VAL A C 1
ATOM 1703 O O . VAL A 1 232 ? 37.979 -3.875 8.762 1.00 32.11 533 VAL A O 1
ATOM 1707 N N . VAL A 1 233 ? 36.972 -1.948 9.345 1.00 32.21 534 VAL A N 1
AT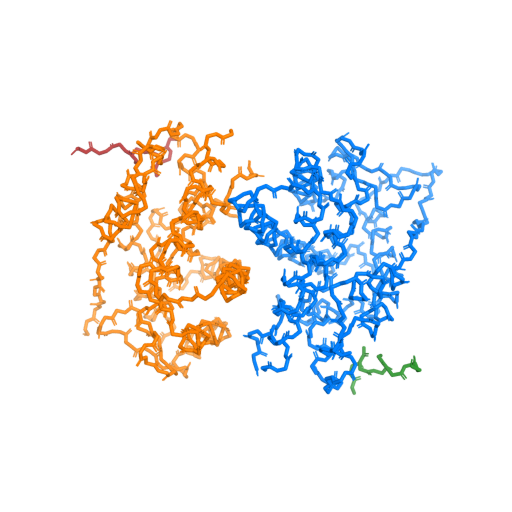OM 1708 C CA . VAL A 1 233 ? 36.707 -1.504 7.971 1.00 31.39 534 VAL A CA 1
ATOM 1709 C C . VAL A 1 233 ? 36.847 -0.007 7.880 1.00 30.23 534 VAL A C 1
ATOM 1710 O O . VAL A 1 233 ? 36.591 0.703 8.850 1.00 29.78 534 VAL A O 1
ATOM 1714 N N . PRO A 1 234 ? 37.308 0.481 6.727 1.00 30.85 535 PRO A N 1
ATOM 1715 C CA . PRO A 1 234 ? 37.288 1.924 6.517 1.00 30.80 535 PRO A CA 1
ATOM 1716 C C . PRO A 1 234 ? 35.918 2.342 6.001 1.00 29.87 535 PRO A C 1
ATOM 1717 O O . PRO A 1 234 ? 35.309 1.671 5.156 1.00 29.60 535 PRO A O 1
ATOM 1721 N N . LEU A 1 235 ? 35.427 3.446 6.532 1.00 31.39 536 LEU A N 1
ATOM 1722 C CA . LEU A 1 235 ? 34.113 3.928 6.180 1.00 30.12 536 LEU A CA 1
ATOM 1723 C C . LEU A 1 235 ? 34.245 5.208 5.388 1.00 30.60 536 LEU A C 1
ATOM 1724 O O . LEU A 1 235 ? 35.109 6.037 5.663 1.00 31.19 536 LEU A O 1
ATOM 1729 N N . SER A 1 236 ? 33.397 5.345 4.380 1.00 30.29 537 SER A N 1
ATOM 1730 C CA . SER A 1 236 ? 33.357 6.556 3.590 1.00 32.09 537 SER A CA 1
ATOM 1731 C C . SER A 1 236 ? 32.998 7.717 4.501 1.00 32.63 537 SER A C 1
ATOM 1732 O O . SER A 1 236 ? 32.466 7.508 5.589 1.00 31.55 537 SER A O 1
ATOM 1735 N N . ASP A 1 237 ? 33.261 8.938 4.055 1.00 33.08 538 ASP A N 1
ATOM 1736 C CA . ASP A 1 237 ? 32.985 10.102 4.886 1.00 33.86 538 ASP A CA 1
ATOM 1737 C C . ASP A 1 237 ? 31.491 10.265 5.178 1.00 32.46 538 ASP A C 1
ATOM 1738 O O . ASP A 1 237 ? 31.115 10.675 6.274 1.00 32.45 538 ASP A O 1
ATOM 1743 N N . LEU A 1 238 ? 30.645 9.979 4.194 1.00 32.14 539 LEU A N 1
ATOM 1744 C CA . LEU A 1 238 ? 29.202 10.084 4.390 1.00 30.93 539 LEU A CA 1
ATOM 1745 C C . LEU A 1 238 ? 28.731 9.145 5.500 1.00 29.06 539 LEU A C 1
ATOM 1746 O O . LEU A 1 238 ? 28.072 9.564 6.455 1.00 28.98 539 LEU A O 1
ATOM 1751 N N . LEU A 1 239 ? 29.106 7.878 5.371 1.00 29.99 540 LEU A N 1
ATOM 1752 C CA . LEU A 1 239 ? 28.751 6.839 6.324 1.00 28.49 540 LEU A CA 1
ATOM 1753 C C . LEU A 1 239 ? 29.233 7.231 7.723 1.00 29.09 540 LEU A C 1
ATOM 1754 O O . LEU A 1 239 ? 28.518 7.102 8.716 1.00 28.61 540 LEU A O 1
ATOM 1759 N N . LEU A 1 240 ? 30.449 7.754 7.772 1.00 29.07 541 LEU A N 1
ATOM 1760 C CA . LEU A 1 240 ? 31.046 8.214 9.009 1.00 30.12 541 LEU A CA 1
ATOM 1761 C C . LEU A 1 240 ? 30.210 9.299 9.641 1.00 31.32 541 LEU A C 1
ATOM 1762 O O . LEU A 1 240 ? 29.868 9.223 10.812 1.00 31.30 541 LEU A O 1
ATOM 1767 N N . GLU A 1 241 ? 29.839 10.296 8.853 1.00 30.32 542 GLU A N 1
ATOM 1768 C CA . GLU A 1 241 ? 29.046 11.373 9.408 1.00 31.30 542 GLU A CA 1
ATOM 1769 C C . GLU A 1 241 ? 27.629 10.889 9.734 1.00 29.73 542 GLU A C 1
ATOM 1770 O O . GLU A 1 241 ? 27.053 11.321 10.732 1.00 30.02 542 GLU A O 1
ATOM 1776 N N . MET A 1 242 ? 27.069 9.999 8.913 1.00 28.81 543 MET A N 1
ATOM 1777 C CA . MET A 1 242 ? 25.776 9.387 9.238 1.00 28.64 543 MET A CA 1
ATOM 1778 C C . MET A 1 242 ? 25.862 8.661 10.584 1.00 28.42 543 MET A C 1
ATOM 1779 O O . MET A 1 242 ? 24.911 8.682 11.367 1.00 28.18 543 MET A O 1
ATOM 1784 N N . LEU A 1 243 ? 26.995 8.009 10.841 1.00 29.31 544 LEU A N 1
ATOM 1785 C CA . LEU A 1 243 ? 27.198 7.299 12.100 1.00 29.10 544 LEU A CA 1
ATOM 1786 C C . LEU A 1 243 ? 27.419 8.276 13.266 1.00 31.48 544 LEU A C 1
ATOM 1787 O O . LEU A 1 243 ? 26.838 8.092 14.336 1.00 31.46 544 LEU A O 1
ATOM 1792 N N . ASP A 1 244 ? 28.197 9.341 13.051 1.00 32.70 545 ASP A N 1
ATOM 1793 C CA . ASP A 1 244 ? 28.433 10.305 14.125 1.00 35.41 545 ASP A CA 1
ATOM 1794 C C . ASP A 1 244 ? 27.130 10.937 14.565 1.00 34.57 545 ASP A C 1
ATOM 1795 O O . ASP A 1 244 ? 26.910 11.156 15.752 1.00 35.68 545 ASP A O 1
ATOM 1800 N N . ALA A 1 245 ? 26.223 11.115 13.615 1.00 31.13 546 ALA A N 1
ATOM 1801 C CA . ALA A 1 245 ? 24.923 11.693 13.896 1.00 30.55 546 ALA A CA 1
ATOM 1802 C C . ALA A 1 245 ? 24.216 10.987 15.057 1.00 29.95 546 ALA A C 1
ATOM 1803 O O . ALA A 1 245 ? 23.420 11.593 15.769 1.00 30.90 546 ALA A O 1
ATOM 1805 N N . HIS A 1 246 ? 24.553 9.724 15.283 1.00 33.70 547 HIS A N 1
ATOM 1806 C CA . HIS A 1 246 ? 23.905 8.952 16.340 1.00 33.76 547 HIS A CA 1
ATOM 1807 C C . HIS A 1 246 ? 24.676 8.864 17.648 1.00 36.75 547 HIS A C 1
ATOM 1808 O O . HIS A 1 246 ? 24.221 8.196 18.577 1.00 37.96 547 HIS A O 1
ATOM 1815 N N . LEU A 1 248 ? 26.968 7.729 19.942 1.00 41.99 549 LEU A N 1
ATOM 1816 C CA . LEU A 1 248 ? 27.287 6.399 20.459 1.00 41.59 549 LEU A CA 1
ATOM 1817 C C . LEU A 1 248 ? 28.587 6.401 21.262 1.00 43.80 549 LEU A C 1
ATOM 1818 O O . LEU A 1 248 ? 29.282 7.415 21.344 1.00 45.36 549 LEU A O 1
ATOM 1823 N N . ALA B 1 6 ? -11.425 -14.032 27.152 1.00 62.60 307 ALA B N 1
ATOM 1824 C CA . ALA B 1 6 ? -10.035 -13.610 27.037 1.00 59.73 307 ALA B CA 1
ATOM 1825 C C . ALA B 1 6 ? -9.812 -12.816 25.747 1.00 58.11 307 ALA B C 1
ATOM 1826 O O . ALA B 1 6 ? -9.453 -11.673 25.742 1.00 56.17 307 ALA B O 1
ATOM 1828 N N . LEU B 1 7 ? -10.093 -13.480 24.650 1.00 58.55 308 LEU B N 1
ATOM 1829 C CA . LEU B 1 7 ? -10.298 -12.923 23.311 1.00 57.02 308 LEU B CA 1
ATOM 1830 C C . LEU B 1 7 ? -11.779 -12.612 23.086 1.00 57.79 308 LEU B C 1
ATOM 1831 O O . LEU B 1 7 ? -12.160 -12.082 22.044 1.00 57.44 308 LEU B O 1
ATOM 1836 N N . SER B 1 8 ? -12.615 -12.965 24.057 1.00 57.31 309 SER B N 1
ATOM 1837 C CA . SER B 1 8 ? -14.051 -12.707 23.964 1.00 58.46 309 SER B CA 1
ATOM 1838 C C . SER B 1 8 ? -14.490 -11.661 24.988 1.00 57.62 309 SER B C 1
ATOM 1839 O O . SER B 1 8 ? -15.542 -11.807 25.606 1.00 59.98 309 SER B O 1
ATOM 1842 N N . LEU B 1 9 ? -13.590 -10.739 25.318 1.00 55.13 310 LEU B N 1
ATOM 1843 C CA . LEU B 1 9 ? -13.951 -9.512 26.037 1.00 54.22 310 LEU B CA 1
ATOM 1844 C C . LEU B 1 9 ? -14.545 -8.464 25.089 1.00 53.89 310 LEU B C 1
ATOM 1845 O O . LEU B 1 9 ? -14.086 -8.324 23.954 1.00 52.51 310 LEU B O 1
ATOM 1850 N N . THR B 1 10 ? -15.574 -7.742 25.524 1.00 52.39 311 THR B N 1
ATOM 1851 C CA . THR B 1 10 ? -15.998 -6.577 24.755 1.00 51.78 311 THR B CA 1
ATOM 1852 C C . THR B 1 10 ? -14.940 -5.479 24.847 1.00 49.36 311 THR B C 1
ATOM 1853 O O . THR B 1 10 ? -14.158 -5.438 25.801 1.00 48.65 311 THR B O 1
ATOM 1857 N N . ALA B 1 11 ? -14.975 -4.562 23.882 1.00 48.74 312 ALA B N 1
ATOM 1858 C CA . ALA B 1 11 ? -14.128 -3.376 23.883 1.00 46.75 312 ALA B CA 1
ATOM 1859 C C . ALA B 1 11 ? -14.093 -2.707 25.257 1.00 46.91 312 ALA B C 1
ATOM 1860 O O . ALA B 1 11 ? -13.013 -2.395 25.760 1.00 42.52 312 ALA B O 1
ATOM 1862 N N . ASP B 1 12 ? -15.255 -2.510 25.880 1.00 46.23 313 ASP B N 1
ATOM 1863 C CA . ASP B 1 12 ? -15.280 -1.903 27.215 1.00 46.70 313 ASP B CA 1
ATOM 1864 C C . ASP B 1 12 ? -14.667 -2.786 28.290 1.00 46.79 313 ASP B C 1
ATOM 1865 O O . ASP B 1 12 ? -14.050 -2.280 29.224 1.00 46.10 313 ASP B O 1
ATOM 1870 N N . GLN B 1 13 ? -14.850 -4.094 28.169 1.00 47.88 314 GLN B N 1
ATOM 1871 C CA . GLN B 1 13 ? -14.204 -5.043 29.073 1.00 48.10 314 GLN B CA 1
ATOM 1872 C C . GLN B 1 13 ? -12.691 -5.033 28.918 1.00 45.48 314 GLN B C 1
ATOM 1873 O O . GLN B 1 13 ? -11.977 -5.323 29.873 1.00 45.28 314 GLN B O 1
ATOM 1879 N N . MET B 1 14 ? -12.198 -4.771 27.711 1.00 56.45 315 MET B N 1
ATOM 1880 C CA . MET B 1 14 ? -10.757 -4.640 27.521 1.00 41.60 315 MET B CA 1
ATOM 1881 C C . MET B 1 14 ? -10.276 -3.358 28.227 1.00 40.44 315 MET B C 1
ATOM 1882 O O . MET B 1 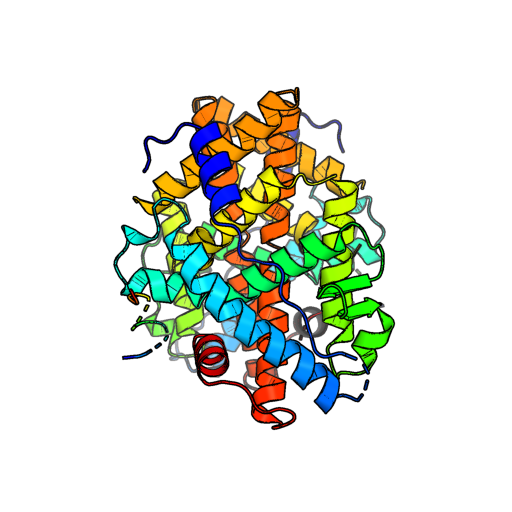14 ? -9.290 -3.386 28.958 1.00 39.62 315 MET B O 1
ATOM 1887 N N . VAL B 1 15 ? -11.008 -2.255 28.057 1.00 40.67 316 VAL B N 1
ATOM 1888 C CA . VAL B 1 15 ? -10.648 -0.989 28.706 1.00 39.93 316 VAL B CA 1
ATOM 1889 C C . VAL B 1 15 ? -10.754 -1.114 30.220 1.00 41.07 316 VAL B C 1
ATOM 1890 O O . VAL B 1 15 ? -9.822 -0.755 30.942 1.00 40.15 316 VAL B O 1
ATOM 1894 N N . SER B 1 16 ? -11.882 -1.641 30.696 1.00 43.33 317 SER B N 1
ATOM 1895 C CA . SER B 1 16 ? -12.078 -1.853 32.130 1.00 44.95 317 SER B CA 1
ATOM 1896 C C . SER B 1 16 ? -10.945 -2.664 32.743 1.00 44.18 317 SER B C 1
ATOM 1897 O O . SER B 1 16 ? -10.344 -2.249 33.732 1.00 43.96 317 SER B O 1
ATOM 1900 N N . ALA B 1 17 ? -10.664 -3.817 32.144 1.00 43.97 318 ALA B N 1
ATOM 1901 C CA . ALA B 1 17 ? -9.619 -4.725 32.618 1.00 43.55 318 ALA B CA 1
ATOM 1902 C C . ALA B 1 17 ? -8.226 -4.099 32.655 1.00 41.29 318 ALA B C 1
ATOM 1903 O O . ALA B 1 17 ? -7.437 -4.391 33.555 1.00 41.31 318 ALA B O 1
ATOM 1905 N N . LEU B 1 18 ? -7.906 -3.283 31.653 1.00 39.59 319 LEU B N 1
ATOM 1906 C CA . LEU B 1 18 ? -6.596 -2.641 31.590 1.00 37.77 319 LEU B CA 1
ATOM 1907 C C . LEU B 1 18 ? -6.475 -1.503 32.599 1.00 38.20 319 LEU B C 1
ATOM 1908 O O . LEU B 1 18 ? -5.426 -1.315 33.215 1.00 37.79 319 LEU B O 1
ATOM 1913 N N . LEU B 1 19 ? -7.553 -0.746 32.771 1.00 38.67 320 LEU B N 1
ATOM 1914 C CA . LEU B 1 19 ? -7.567 0.307 33.777 1.00 39.12 320 LEU B CA 1
ATOM 1915 C C . LEU B 1 19 ? -7.481 -0.309 35.171 1.00 40.51 320 LEU B C 1
ATOM 1916 O O . LEU B 1 19 ? -6.905 0.275 36.085 1.00 40.50 320 LEU B O 1
ATOM 1921 N N . ASP B 1 20 ? -8.121 -1.461 35.340 1.00 42.01 321 ASP B N 1
ATOM 1922 C CA . ASP B 1 20 ? -8.131 -2.171 36.617 1.00 43.77 321 ASP B CA 1
ATOM 1923 C C . ASP B 1 20 ? -6.730 -2.699 36.975 1.00 42.66 321 ASP B C 1
ATOM 1924 O O . ASP B 1 20 ? -6.355 -2.739 38.147 1.00 43.57 321 ASP B O 1
ATOM 1929 N N . ALA B 1 21 ? -5.969 -3.116 35.965 1.00 40.96 322 ALA B N 1
ATOM 1930 C CA . ALA B 1 21 ? -4.655 -3.726 36.188 1.00 40.21 322 ALA B CA 1
ATOM 1931 C C . ALA B 1 21 ? -3.521 -2.720 36.411 1.00 38.71 322 ALA B C 1
ATOM 1932 O O . ALA B 1 21 ? -2.389 -3.128 36.666 1.00 38.31 322 ALA B O 1
ATOM 1934 N N . GLU B 1 22 ? -3.807 -1.423 36.300 1.00 38.14 323 GLU B N 1
ATOM 1935 C CA . GLU B 1 22 ? -2.758 -0.405 36.398 1.00 36.89 323 GLU B CA 1
ATOM 1936 C C . GLU B 1 22 ? -1.939 -0.526 37.681 1.00 39.47 323 GLU B C 1
ATOM 1937 O O . GLU B 1 22 ? -2.501 -0.679 38.764 1.00 39.15 323 GLU B O 1
ATOM 1943 N N . PRO B 1 23 ? -0.601 -0.450 37.565 1.00 36.47 324 PRO B N 1
ATOM 1944 C CA . PRO B 1 23 ? 0.206 -0.452 38.786 1.00 43.18 324 PRO B CA 1
ATOM 1945 C C . PRO B 1 23 ? 0.029 0.859 39.536 1.00 37.56 324 PRO B C 1
ATOM 1946 O O . PRO B 1 23 ? -0.443 1.835 38.955 1.00 37.00 324 PRO B O 1
ATOM 1950 N N . PRO B 1 24 ? 0.341 0.865 40.834 1.00 38.78 325 PRO B N 1
ATOM 1951 C CA . PRO B 1 24 ? 0.323 2.098 41.620 1.00 39.41 325 PRO B CA 1
ATOM 1952 C C . PRO B 1 24 ? 1.429 3.051 41.198 1.00 38.12 325 PRO B C 1
ATOM 1953 O O . PRO B 1 24 ? 2.475 2.604 40.732 1.00 37.19 325 PRO B O 1
ATOM 1957 N N . ILE B 1 25 ? 1.228 4.340 41.433 1.00 38.42 326 ILE B N 1
ATOM 1958 C CA . ILE B 1 25 ? 2.303 5.310 41.305 1.00 37.80 326 ILE B CA 1
ATOM 1959 C C . ILE B 1 25 ? 3.166 5.274 42.562 1.00 38.86 326 ILE B C 1
ATOM 1960 O O . ILE B 1 25 ? 2.667 5.491 43.662 1.00 40.43 326 ILE B O 1
ATOM 1965 N N . LEU B 1 26 ? 4.449 4.948 42.417 1.00 38.27 327 LEU B N 1
ATOM 1966 C CA . LEU B 1 26 ? 5.303 4.846 43.597 1.00 39.42 327 LEU B CA 1
ATOM 1967 C C . LEU B 1 26 ? 6.027 6.167 43.888 1.00 39.77 327 LEU B C 1
ATOM 1968 O O . LEU B 1 26 ? 6.107 7.048 43.030 1.00 38.98 327 LEU B O 1
ATOM 1973 N N . TYR B 1 27 ? 6.539 6.287 45.113 1.00 41.19 328 TYR B N 1
ATOM 1974 C CA . TYR B 1 27 ? 7.262 7.476 45.568 1.00 41.96 328 TYR B CA 1
ATOM 1975 C C . TYR B 1 27 ? 8.770 7.268 45.641 1.00 42.02 328 TYR B C 1
ATOM 1976 O O . TYR B 1 27 ? 9.252 6.139 45.689 1.00 41.91 328 TYR B O 1
ATOM 1985 N N . SER B 1 28 ? 9.508 8.372 45.612 1.00 42.42 329 SER B N 1
ATOM 1986 C CA . SER B 1 28 ? 10.949 8.374 45.875 1.00 43.08 329 SER B CA 1
ATOM 1987 C C . SER B 1 28 ? 11.271 8.727 47.343 1.00 45.05 329 SER B C 1
ATOM 1988 O O . SER B 1 28 ? 10.381 8.727 48.201 1.00 45.94 329 SER B O 1
ATOM 1991 N N . GLU B 1 29 ? 12.545 9.026 47.615 1.00 45.96 330 GLU B N 1
ATOM 1992 C CA . GLU B 1 29 ? 13.011 9.486 48.935 1.00 48.01 330 GLU B CA 1
ATOM 1993 C C . GLU B 1 29 ? 12.866 11.014 49.066 1.00 50.90 330 GLU B C 1
ATOM 1994 O O . GLU B 1 29 ? 12.860 11.722 48.067 1.00 50.10 330 GLU B O 1
ATOM 1996 N N . TYR B 1 30 ? 12.624 11.516 50.275 1.00 50.75 331 TYR B N 1
ATOM 1997 C CA . TYR B 1 30 ? 12.454 12.964 50.463 1.00 51.95 331 TYR B CA 1
ATOM 1998 C C . TYR B 1 30 ? 13.762 13.699 50.664 1.00 53.30 331 TYR B C 1
ATOM 1999 O O . TYR B 1 30 ? 14.277 13.705 51.782 1.00 55.14 331 TYR B O 1
ATOM 2008 N N . SER B 1 37 ? 23.999 15.340 42.863 1.00 59.75 338 SER B N 1
ATOM 2009 C CA . SER B 1 37 ? 25.130 14.528 42.428 1.00 64.79 338 SER B CA 1
ATOM 2010 C C . SER B 1 37 ? 24.733 13.370 41.524 1.00 62.72 338 SER B C 1
ATOM 2011 O O . SER B 1 37 ? 23.596 12.898 41.537 1.00 60.24 338 SER B O 1
ATOM 2014 N N . GLU B 1 38 ? 25.715 12.865 40.796 1.00 61.70 339 GLU B N 1
ATOM 2015 C CA . GLU B 1 38 ? 25.484 11.787 39.855 1.00 58.74 339 GLU B CA 1
ATOM 2016 C C . GLU B 1 38 ? 25.163 10.443 40.504 1.00 57.58 339 GLU B C 1
ATOM 2017 O O . GLU B 1 38 ? 24.431 9.635 39.934 1.00 55.71 339 GLU B O 1
ATOM 2023 N N . ALA B 1 39 ? 25.752 10.177 41.663 1.00 59.24 340 ALA B N 1
ATOM 2024 C CA . ALA B 1 39 ? 25.517 8.906 42.339 1.00 56.40 340 ALA B CA 1
ATOM 2025 C C . ALA B 1 39 ? 24.178 8.896 43.078 1.00 52.93 340 ALA B C 1
ATOM 2026 O O . ALA B 1 39 ? 23.497 7.872 43.127 1.00 50.43 340 ALA B O 1
ATOM 2028 N N . SER B 1 40 ? 23.809 10.021 43.679 1.00 53.28 341 SER B N 1
ATOM 2029 C CA . SER B 1 40 ? 22.534 10.073 44.370 1.00 51.64 341 SER B CA 1
ATOM 2030 C C . SER B 1 40 ? 21.366 10.079 43.385 1.00 47.92 341 SER B C 1
ATOM 2031 O O . SER B 1 40 ? 20.386 9.364 43.596 1.00 46.21 341 SER B O 1
ATOM 2034 N N . MET B 1 41 ? 21.503 10.777 42.261 1.00 48.45 342 MET B N 1
ATOM 2035 C CA . MET B 1 41 ? 20.399 10.816 41.315 1.00 45.17 342 MET B CA 1
ATOM 2036 C C . MET B 1 41 ? 20.233 9.448 40.622 1.00 41.72 342 MET B C 1
ATOM 2037 O O . MET B 1 41 ? 19.107 8.997 40.442 1.00 39.32 342 MET B O 1
ATOM 2042 N N . MET B 1 42 ? 21.326 8.782 40.246 1.00 43.56 343 MET B N 1
ATOM 2043 C CA . MET B 1 42 ? 21.206 7.440 39.664 1.00 40.77 343 MET B CA 1
ATOM 2044 C C . MET B 1 42 ? 20.649 6.457 40.690 1.00 40.00 343 MET B C 1
ATOM 2045 O O . MET B 1 42 ? 19.865 5.573 40.347 1.00 37.70 343 MET B O 1
ATOM 2050 N N . GLY B 1 43 ? 21.071 6.605 41.943 1.00 41.35 344 GLY B N 1
ATOM 2051 C CA . GLY B 1 43 ? 20.506 5.828 43.031 1.00 41.28 344 GLY B CA 1
ATOM 2052 C C . GLY B 1 43 ? 18.994 5.954 43.138 1.00 39.49 344 GLY B C 1
ATOM 2053 O O . GLY B 1 43 ? 18.287 4.946 43.190 1.00 38.37 344 GLY B O 1
ATOM 2054 N N . LEU B 1 44 ? 18.496 7.189 43.153 1.00 37.89 345 LEU B N 1
ATOM 2055 C CA . LEU B 1 44 ? 17.065 7.437 43.292 1.00 36.77 345 LEU B CA 1
ATOM 2056 C C . LEU B 1 44 ? 16.323 6.786 42.124 1.00 34.03 345 LEU B C 1
ATOM 2057 O O . LEU B 1 44 ? 15.361 6.041 42.323 1.00 33.03 345 LEU B O 1
ATOM 2062 N N . LEU B 1 45 ? 16.810 7.037 40.910 1.00 35.68 346 LEU B N 1
ATOM 2063 C CA . LEU B 1 45 ? 16.148 6.566 39.695 1.00 33.56 346 LEU B CA 1
ATOM 2064 C C . LEU B 1 45 ? 16.090 5.061 39.580 1.00 32.54 346 LEU B C 1
ATOM 2065 O O . LEU B 1 45 ? 15.045 4.491 39.270 1.00 31.26 346 LEU B O 1
ATOM 2070 N N . THR B 1 46 ? 17.220 4.423 39.850 1.00 33.73 347 THR B N 1
ATOM 2071 C CA . THR B 1 46 ? 17.323 2.984 39.725 1.00 33.35 347 THR B CA 1
ATOM 2072 C C . THR B 1 46 ? 16.644 2.276 40.893 1.00 33.45 347 THR B C 1
ATOM 2073 O O . THR B 1 46 ? 16.089 1.197 40.717 1.00 32.80 347 THR B O 1
ATOM 2077 N N . ASN B 1 47 ? 16.664 2.886 42.077 1.00 32.73 348 ASN B N 1
ATOM 2078 C CA . ASN B 1 47 ? 15.944 2.320 43.217 1.00 33.42 348 ASN B CA 1
ATOM 2079 C C . ASN B 1 47 ? 14.452 2.299 42.871 1.00 31.84 348 ASN B C 1
ATOM 2080 O O . ASN B 1 47 ? 13.757 1.311 43.104 1.00 31.58 348 ASN B O 1
ATOM 2085 N N . LEU B 1 48 ? 13.982 3.403 42.296 1.00 32.06 349 LEU B N 1
ATOM 2086 C CA . LEU B 1 48 ? 12.593 3.565 41.873 1.00 31.37 349 LEU B CA 1
ATOM 2087 C C . LEU B 1 48 ? 12.160 2.535 40.829 1.00 29.70 349 LEU B C 1
ATOM 2088 O O . LEU B 1 48 ? 11.145 1.851 40.992 1.00 29.27 349 LEU B O 1
ATOM 2093 N N . ALA B 1 49 ? 12.948 2.442 39.759 1.00 29.36 350 ALA B N 1
ATOM 2094 C CA . ALA B 1 49 ? 12.702 1.509 38.669 1.00 28.57 350 ALA B CA 1
ATOM 2095 C C . ALA B 1 49 ? 12.651 0.082 39.190 1.00 29.84 350 ALA B C 1
ATOM 2096 O O . ALA B 1 49 ? 11.807 -0.711 38.774 1.00 29.12 350 ALA B O 1
ATOM 2098 N N . ASP B 1 50 ? 13.539 -0.233 40.126 1.00 30.64 351 ASP B N 1
ATOM 2099 C CA . ASP B 1 50 ? 13.550 -1.562 40.715 1.00 32.74 351 ASP B CA 1
ATOM 2100 C C . ASP B 1 50 ? 12.252 -1.886 41.423 1.00 33.11 351 ASP B C 1
ATOM 2101 O O . ASP B 1 50 ? 11.713 -2.978 41.260 1.00 33.02 351 ASP B O 1
ATOM 2106 N N . ARG B 1 51 ? 11.735 -0.937 42.192 1.00 30.54 352 ARG B N 1
ATOM 2107 C CA . ARG B 1 51 ? 10.507 -1.189 42.931 1.00 30.95 352 ARG B CA 1
ATOM 2108 C C . ARG B 1 51 ? 9.329 -1.253 41.944 1.00 29.59 352 ARG B C 1
ATOM 2109 O O . ARG B 1 51 ? 8.480 -2.140 42.042 1.00 29.82 352 ARG B O 1
ATOM 2117 N N . GLU B 1 52 ? 9.318 -0.348 40.966 1.00 30.48 353 GLU B N 1
ATOM 2118 C CA . GLU B 1 52 ? 8.329 -0.369 39.881 1.00 29.70 353 GLU B CA 1
ATOM 2119 C C . GLU B 1 52 ? 8.305 -1.640 39.047 1.00 29.05 353 GLU B C 1
ATOM 2120 O O . GLU B 1 52 ? 7.263 -2.006 38.500 1.00 28.60 353 GLU B O 1
ATOM 2126 N N . LEU B 1 53 ? 9.466 -2.261 38.882 1.00 30.30 354 LEU B N 1
ATOM 2127 C CA . LEU B 1 53 ? 9.562 -3.494 38.116 1.00 29.76 354 LEU B CA 1
ATOM 2128 C C . LEU B 1 53 ? 8.773 -4.608 38.777 1.00 30.65 354 LEU B C 1
ATOM 2129 O O . LEU B 1 53 ? 8.114 -5.408 38.106 1.00 30.52 354 LEU B O 1
ATOM 2134 N N . VAL B 1 54 ? 8.818 -4.641 40.103 1.00 29.48 355 VAL B N 1
ATOM 2135 C CA . VAL B 1 54 ? 8.095 -5.666 40.826 1.00 30.31 355 VAL B CA 1
ATOM 2136 C C . VAL B 1 54 ? 6.595 -5.452 40.603 1.00 29.75 355 VAL B C 1
ATOM 2137 O O . VAL B 1 54 ? 5.868 -6.406 40.345 1.00 30.24 355 VAL B O 1
ATOM 2141 N N . HIS B 1 55 ? 6.138 -4.202 40.607 1.00 30.20 356 HIS B N 1
ATOM 2142 C CA . HIS B 1 55 ? 4.722 -3.943 40.337 1.00 30.58 356 HIS B CA 1
ATOM 2143 C C . HIS B 1 55 ? 4.380 -4.216 38.865 1.00 29.34 356 HIS B C 1
ATOM 2144 O O . HIS B 1 55 ? 3.232 -4.514 38.540 1.00 29.87 356 HIS B O 1
ATOM 2151 N N . MET B 1 56 ? 5.371 -4.126 37.980 1.00 28.65 357 MET B N 1
ATOM 2152 C CA . MET B 1 56 ? 5.143 -4.378 36.554 1.00 27.49 357 MET B CA 1
ATOM 2153 C C . MET B 1 56 ? 4.893 -5.861 36.254 1.00 28.11 357 MET B C 1
ATOM 2154 O O . MET B 1 56 ? 4.061 -6.197 35.411 1.00 27.79 357 MET B O 1
ATOM 2159 N N . ILE B 1 57 ? 5.639 -6.737 36.920 1.00 29.29 358 ILE B N 1
ATOM 2160 C CA . ILE B 1 57 ? 5.438 -8.180 36.795 1.00 30.80 358 ILE B CA 1
ATOM 2161 C C . ILE B 1 57 ? 3.979 -8.568 37.069 1.00 32.65 358 ILE B C 1
ATOM 2162 O O . ILE B 1 57 ? 3.359 -9.277 36.278 1.00 33.22 358 ILE B O 1
ATOM 2167 N N . ASN B 1 58 ? 3.404 -8.030 38.138 1.00 32.62 359 ASN B N 1
ATOM 2168 C CA . ASN B 1 58 ? 2.034 -8.370 38.507 1.00 34.75 359 ASN B CA 1
ATOM 2169 C C . ASN B 1 58 ? 0.997 -7.753 37.568 1.00 33.73 359 ASN B C 1
ATOM 2170 O O . ASN B 1 58 ? -0.045 -8.353 37.306 1.00 35.02 359 ASN B O 1
ATOM 2175 N N . TRP B 1 59 ? 1.279 -6.544 37.088 1.00 33.00 360 TRP B N 1
ATOM 2176 C CA . TRP B 1 59 ? 0.435 -5.883 36.095 1.00 32.04 360 TRP B CA 1
ATOM 2177 C C . TRP B 1 59 ? 0.364 -6.684 34.797 1.00 31.66 360 TRP B C 1
ATOM 2178 O O . TRP B 1 59 ? -0.699 -6.809 34.191 1.00 32.34 360 TRP B O 1
ATOM 2189 N N . ALA B 1 60 ? 1.500 -7.219 34.367 1.00 31.45 361 ALA B N 1
ATOM 2190 C CA . ALA B 1 60 ? 1.546 -7.932 33.100 1.00 31.61 361 ALA B CA 1
ATOM 2191 C C . ALA B 1 60 ? 0.627 -9.142 33.134 1.00 33.82 361 ALA B C 1
ATOM 2192 O O . ALA B 1 60 ? -0.122 -9.382 32.185 1.00 34.12 361 ALA B O 1
ATOM 2194 N N . LYS B 1 61 ? 0.639 -9.868 34.250 1.00 32.83 362 LYS B N 1
ATOM 2195 C CA . LYS B 1 61 ? -0.189 -11.064 34.368 1.00 35.66 362 LYS B CA 1
ATOM 2196 C C . LYS B 1 61 ? -1.668 -10.734 34.342 1.00 36.86 362 LYS B C 1
ATOM 2197 O O . LYS B 1 61 ? -2.507 -11.607 34.109 1.00 38.63 362 LYS B O 1
ATOM 2203 N N . ARG B 1 62 ? -1.981 -9.469 34.579 1.00 36.05 363 ARG B N 1
ATOM 2204 C CA . ARG B 1 62 ? -3.355 -9.006 34.521 1.00 38.04 363 ARG B CA 1
ATOM 2205 C C . ARG B 1 62 ? -3.687 -8.404 33.150 1.00 37.25 363 ARG B C 1
ATOM 2206 O O . ARG B 1 62 ? -4.799 -7.923 32.944 1.00 38.65 363 ARG B O 1
ATOM 2214 N N . VAL B 1 63 ? -2.720 -8.395 32.232 1.00 35.80 364 VAL B N 1
ATOM 2215 C CA . VAL B 1 63 ? -2.980 -7.994 30.847 1.00 35.61 364 VAL B CA 1
ATOM 2216 C C . VAL B 1 63 ? -3.596 -9.180 30.106 1.00 37.70 364 VAL B C 1
ATOM 2217 O O . VAL B 1 63 ? -2.926 -10.196 29.910 1.00 38.22 364 VAL B O 1
ATOM 2221 N N . PRO B 1 64 ? -4.863 -9.045 29.669 1.00 38.20 365 PRO B N 1
ATOM 2222 C CA . PRO B 1 64 ? -5.624 -10.171 29.115 1.00 40.34 365 PRO B CA 1
ATOM 2223 C C . PRO B 1 64 ? -4.842 -10.918 28.052 1.00 40.07 365 PRO B C 1
ATOM 2224 O O . PRO B 1 64 ? -4.330 -10.296 27.120 1.00 38.36 365 PRO B O 1
ATOM 2228 N N . GLY B 1 65 ? -4.753 -12.234 28.196 1.00 43.88 366 GLY B N 1
ATOM 2229 C CA . GLY B 1 65 ? -4.005 -13.043 27.259 1.00 44.14 366 GLY B CA 1
ATOM 2230 C C . GLY B 1 65 ? -2.608 -13.382 27.741 1.00 43.00 366 GLY B C 1
ATOM 2231 O O . GLY B 1 65 ? -2.055 -14.404 27.339 1.00 44.12 366 GLY B O 1
ATOM 2232 N N . PHE B 1 66 ? -2.033 -12.544 28.602 1.00 42.35 367 PHE B N 1
ATOM 2233 C CA . PHE B 1 66 ? -0.638 -12.736 28.994 1.00 40.92 367 PHE B CA 1
ATOM 2234 C C . PHE B 1 66 ? -0.372 -14.064 29.713 1.00 43.04 367 PHE B C 1
ATOM 2235 O O . PHE B 1 66 ? 0.575 -14.764 29.361 1.00 43.83 367 PHE B O 1
ATOM 2243 N N . VAL B 1 67 ? -1.192 -14.433 30.695 1.00 41.78 368 VAL B N 1
ATOM 2244 C CA . VAL B 1 67 ? -0.903 -15.661 31.435 1.00 43.21 368 VAL B CA 1
ATOM 2245 C C . VAL B 1 67 ? -1.203 -16.930 30.619 1.00 45.48 368 VAL B C 1
ATOM 2246 O O . VAL B 1 67 ? -0.828 -18.028 31.032 1.00 47.06 368 VAL B O 1
ATOM 2250 N N . ASP B 1 68 ? -1.808 -16.776 29.439 1.00 43.39 369 ASP B N 1
ATOM 2251 C CA . ASP B 1 68 ? -2.027 -17.916 28.536 1.00 46.05 369 ASP B CA 1
ATOM 2252 C C . ASP B 1 68 ? -0.768 -18.387 27.810 1.00 45.22 369 ASP B C 1
ATOM 2253 O O . ASP B 1 68 ? -0.705 -19.528 27.359 1.00 47.56 369 ASP B O 1
ATOM 2258 N N . LEU B 1 69 ? 0.251 -17.538 27.756 1.00 45.01 370 LEU B N 1
ATOM 2259 C CA . LEU B 1 69 ? 1.522 -17.882 27.116 1.00 44.87 370 LEU B CA 1
ATOM 2260 C C . LEU B 1 69 ? 2.329 -18.789 28.033 1.00 46.59 370 LEU B C 1
ATOM 2261 O O . LEU B 1 69 ? 2.034 -18.863 29.221 1.00 47.18 370 LEU B O 1
ATOM 2266 N N . THR B 1 70 ? 3.320 -19.505 27.503 1.00 44.84 371 THR B N 1
ATOM 2267 C CA . THR B 1 70 ? 4.261 -20.212 28.379 1.00 45.88 371 THR B CA 1
ATOM 2268 C C . THR B 1 70 ? 4.962 -19.180 29.260 1.00 43.23 371 THR B C 1
ATOM 2269 O O . THR B 1 70 ? 4.852 -17.980 29.019 1.00 40.78 371 THR B O 1
ATOM 2273 N N . LEU B 1 71 ? 5.623 -19.626 30.320 1.00 44.62 372 LEU B N 1
ATOM 2274 C CA . LEU B 1 71 ? 6.454 -18.713 31.098 1.00 42.96 372 LEU B CA 1
ATOM 2275 C C . LEU B 1 71 ? 7.727 -18.302 30.320 1.00 42.42 372 LEU B C 1
ATOM 2276 O O . LEU B 1 71 ? 8.285 -17.233 30.579 1.00 40.15 372 LEU B O 1
ATOM 2278 N N . HIS B 1 72 ? 8.196 -19.136 29.383 1.00 46.81 373 HIS B N 1
ATOM 2279 C CA . HIS B 1 72 ? 9.395 -18.777 28.609 1.00 47.13 373 HIS B CA 1
ATOM 2280 C C . HIS B 1 72 ? 9.130 -17.504 27.830 1.00 44.44 373 HIS B C 1
ATOM 2281 O O . HIS B 1 72 ? 9.946 -16.583 27.823 1.00 43.05 373 HIS B O 1
ATOM 2288 N N . ASP B 1 73 ? 7.950 -17.437 27.229 1.00 44.18 374 ASP B N 1
ATOM 2289 C CA . ASP B 1 73 ? 7.552 -16.270 26.460 1.00 41.65 374 ASP B CA 1
ATOM 2290 C C . ASP B 1 73 ? 7.188 -15.087 27.351 1.00 38.68 374 ASP B C 1
ATOM 2291 O O . ASP B 1 73 ? 7.452 -13.938 26.995 1.00 37.03 374 ASP B O 1
ATOM 2296 N N . GLN B 1 74 ? 6.576 -15.363 28.500 1.00 40.09 375 GLN B N 1
ATOM 2297 C CA . GLN B 1 74 ? 6.266 -14.305 29.460 1.00 37.77 375 GLN B CA 1
ATOM 2298 C C . GLN B 1 74 ? 7.517 -13.556 29.908 1.00 36.12 375 GLN B C 1
ATOM 2299 O O . GLN B 1 74 ? 7.539 -12.324 29.900 1.00 34.37 375 GLN B O 1
ATOM 2305 N N . VAL B 1 75 ? 8.540 -14.308 30.309 1.00 38.06 376 VAL B N 1
ATOM 2306 C CA . VAL B 1 75 ? 9.858 -13.769 30.645 1.00 36.89 376 VAL B CA 1
ATOM 2307 C C . VAL B 1 75 ? 10.407 -12.926 29.504 1.00 36.17 376 VAL B C 1
ATOM 2308 O O . VAL B 1 75 ? 10.870 -11.800 29.694 1.00 34.65 376 VAL B O 1
ATOM 2312 N N . HIS B 1 76 ? 10.340 -13.500 28.311 1.00 37.45 377 HIS B N 1
ATOM 2313 C CA . HIS B 1 76 ? 10.916 -12.898 27.122 1.00 37.49 377 HIS B CA 1
ATOM 2314 C C . HIS B 1 76 ? 10.352 -11.525 26.797 1.00 35.41 377 HIS B C 1
ATOM 2315 O O . HIS B 1 76 ? 11.107 -10.585 26.545 1.00 34.81 377 HIS B O 1
ATOM 2322 N N . LEU B 1 77 ? 9.027 -11.424 26.795 1.00 32.59 378 LEU B N 1
ATOM 2323 C CA . LEU B 1 77 ? 8.345 -10.177 26.482 1.00 30.71 378 LEU B CA 1
ATOM 2324 C C . LEU B 1 77 ? 8.632 -9.113 27.548 1.00 29.13 378 LEU B C 1
ATOM 2325 O O . LEU B 1 77 ? 8.822 -7.942 27.224 1.00 27.77 378 LEU B O 1
ATOM 2330 N N . LEU B 1 78 ? 8.677 -9.520 28.815 1.00 32.29 379 LEU B N 1
ATOM 2331 C CA . LEU B 1 78 ? 8.942 -8.573 29.899 1.00 31.51 379 LEU B CA 1
ATOM 2332 C C . LEU B 1 78 ? 10.378 -8.046 29.863 1.00 31.88 379 LEU B C 1
ATOM 2333 O O . LEU B 1 78 ? 10.609 -6.856 30.070 1.00 31.49 379 LEU B O 1
ATOM 2338 N N . GLU B 1 79 ? 11.335 -8.935 29.615 1.00 31.79 380 GLU B N 1
ATOM 2339 C CA . GLU B 1 79 ? 12.739 -8.556 29.446 1.00 32.13 380 GLU B CA 1
ATOM 2340 C C . GLU B 1 79 ? 12.966 -7.607 28.271 1.00 31.65 380 GLU B C 1
ATOM 2341 O O . GLU B 1 79 ? 13.752 -6.664 28.364 1.00 31.62 380 GLU B O 1
ATOM 2347 N N A CYS B 1 80 ? 12.275 -7.874 27.170 0.40 29.73 381 CYS B N 1
ATOM 2348 N N B CYS B 1 80 ? 12.294 -7.865 27.153 0.60 29.73 381 CYS B N 1
ATOM 2349 C CA A CYS B 1 80 ? 12.405 -7.066 25.969 0.40 29.59 381 CYS B CA 1
ATOM 2350 C CA B CYS B 1 80 ? 12.429 -7.000 25.987 0.60 29.23 381 CYS B CA 1
ATOM 2351 C C A CYS B 1 80 ? 11.771 -5.683 26.155 0.40 27.89 381 CYS B C 1
ATOM 2352 C C B CYS B 1 80 ? 11.833 -5.628 26.260 0.60 27.94 381 CYS B C 1
ATOM 2353 O O A CYS B 1 80 ? 12.274 -4.687 25.631 0.40 27.69 381 CYS B O 1
ATOM 2354 O O B CYS B 1 80 ? 12.406 -4.599 25.897 0.60 27.60 381 CYS B O 1
ATOM 2359 N N . ALA B 1 81 ? 10.679 -5.625 26.916 1.00 27.72 382 ALA B N 1
ATOM 2360 C CA . ALA B 1 81 ? 9.854 -4.425 26.985 1.00 26.86 382 ALA B CA 1
ATOM 2361 C C . ALA B 1 81 ? 9.954 -3.548 28.228 1.00 25.95 382 ALA B C 1
ATOM 2362 O O . ALA B 1 81 ? 9.508 -2.403 28.195 1.00 25.43 382 ALA B O 1
ATOM 2364 N N . TRP B 1 82 ? 10.582 -4.034 29.291 1.00 28.40 383 TRP B N 1
ATOM 2365 C CA . TRP B 1 82 ? 10.423 -3.403 30.605 1.00 27.09 383 TRP B CA 1
ATOM 2366 C C . TRP B 1 82 ? 10.791 -1.918 30.677 1.00 27.30 383 TRP B C 1
ATOM 2367 O O . TRP B 1 82 ? 10.165 -1.163 31.422 1.00 27.74 383 TRP B O 1
ATOM 2378 N N . LEU B 1 83 ? 11.804 -1.492 29.930 1.00 25.75 384 LEU B N 1
ATOM 2379 C CA . LEU B 1 83 ? 12.223 -0.095 30.013 1.00 25.52 384 LEU B CA 1
ATOM 2380 C C . LEU B 1 83 ? 11.324 0.767 29.141 1.00 25.30 384 LEU B C 1
ATOM 2381 O O . LEU B 1 83 ? 11.088 1.936 29.448 1.00 25.40 384 LEU B O 1
ATOM 2386 N N . GLU B 1 84 ? 10.827 0.184 28.053 1.00 24.47 385 GLU B N 1
ATOM 2387 C CA . GLU B 1 84 ? 9.811 0.840 27.238 1.00 23.80 385 GLU B CA 1
ATOM 2388 C C . GLU B 1 84 ? 8.607 1.107 28.112 1.00 23.09 385 GLU B C 1
ATOM 2389 O O . GLU B 1 84 ? 8.019 2.184 28.076 1.00 23.18 385 GLU B O 1
ATOM 2395 N N . ILE B 1 85 ? 8.244 0.109 28.903 1.00 24.51 386 ILE B N 1
ATOM 2396 C CA . ILE B 1 85 ? 7.103 0.236 29.789 1.00 24.26 386 ILE B CA 1
ATOM 2397 C C . ILE B 1 85 ? 7.323 1.298 30.881 1.00 24.55 386 ILE B C 1
ATOM 2398 O O . ILE B 1 85 ? 6.433 2.116 31.108 1.00 24.80 386 ILE B O 1
ATOM 2403 N N . LEU B 1 86 ? 8.492 1.333 31.524 1.00 24.26 387 LEU B N 1
ATOM 2404 C CA . LEU B 1 86 ? 8.750 2.383 32.520 1.00 25.02 387 LEU B CA 1
ATOM 2405 C C . LEU B 1 86 ? 8.681 3.769 31.881 1.00 25.41 387 LEU B C 1
ATOM 2406 O O . LEU B 1 86 ? 8.096 4.698 32.440 1.00 26.29 387 LEU B O 1
ATOM 2411 N N . MET B 1 87 ? 9.284 3.890 30.704 1.00 24.18 388 MET B N 1
ATOM 2412 C CA . MET B 1 87 ? 9.372 5.162 30.003 1.00 24.11 388 MET B CA 1
ATOM 2413 C C . MET B 1 87 ? 8.018 5.695 29.530 1.00 24.19 388 MET B C 1
ATOM 2414 O O . MET B 1 87 ? 7.774 6.900 29.620 1.00 24.63 388 MET B O 1
ATOM 2419 N N . ILE B 1 88 ? 7.135 4.837 29.018 1.00 25.27 389 ILE B N 1
ATOM 2420 C CA . ILE B 1 88 ? 5.847 5.363 28.565 1.00 25.97 389 ILE B CA 1
ATOM 2421 C C . ILE B 1 88 ? 5.000 5.728 29.783 1.00 26.78 389 ILE B C 1
ATOM 2422 O O . ILE B 1 88 ? 4.232 6.689 29.743 1.00 27.75 389 ILE B O 1
ATOM 2427 N N . GLY B 1 89 ? 5.192 5.002 30.881 1.00 26.10 390 GLY B N 1
ATOM 2428 C CA . GLY B 1 89 ? 4.584 5.365 32.148 1.00 26.25 390 GLY B CA 1
ATOM 2429 C C . GLY B 1 89 ? 5.112 6.718 32.594 1.00 26.73 390 GLY B C 1
ATOM 2430 O O . GLY B 1 89 ? 4.343 7.587 33.013 1.00 27.89 390 GLY B O 1
ATOM 2431 N N . LEU B 1 90 ? 6.431 6.889 32.520 1.00 26.62 391 LEU B N 1
ATOM 2432 C CA . LEU B 1 90 ? 7.064 8.152 32.897 1.00 27.15 391 LEU B CA 1
ATOM 2433 C C . LEU B 1 90 ? 6.534 9.316 32.069 1.00 27.69 391 LEU B C 1
ATOM 2434 O O . LEU B 1 90 ? 6.163 10.356 32.610 1.00 29.34 391 LEU B O 1
ATOM 2439 N N . VAL B 1 91 ? 6.490 9.129 30.756 1.00 27.84 392 VAL B N 1
ATOM 2440 C CA . VAL B 1 91 ? 6.009 10.162 29.853 1.00 28.13 392 VAL B CA 1
ATOM 2441 C C . VAL B 1 91 ? 4.555 10.527 30.159 1.00 29.32 392 VAL B C 1
ATOM 2442 O O . VAL B 1 91 ? 4.220 11.708 30.283 1.00 30.61 392 VAL B O 1
ATOM 2446 N N . TRP B 1 92 ? 3.713 9.511 30.345 1.00 27.48 393 TRP B N 1
ATOM 2447 C CA . TRP B 1 92 ? 2.304 9.729 30.681 1.00 28.74 393 TRP B CA 1
ATOM 2448 C C . TRP B 1 92 ? 2.148 10.557 31.966 1.00 29.87 393 TRP B C 1
ATOM 2449 O O . TRP B 1 92 ? 1.329 11.473 32.012 1.00 31.41 393 TRP B O 1
ATOM 2460 N N . ARG B 1 93 ? 2.943 10.268 32.994 1.00 28.94 394 ARG B N 1
ATOM 2461 C CA . ARG B 1 93 ? 2.852 11.032 34.239 1.00 30.58 394 ARG B CA 1
ATOM 2462 C C . ARG B 1 93 ? 3.262 12.486 34.050 1.00 32.22 394 ARG B C 1
ATOM 2463 O O . ARG B 1 93 ? 2.807 13.371 34.774 1.00 34.39 394 ARG B O 1
ATOM 2471 N N . SER B 1 94 ? 4.100 12.730 33.054 1.00 30.59 395 SER B N 1
ATOM 2472 C CA . SER B 1 94 ? 4.732 14.027 32.902 1.00 32.44 395 SER B CA 1
ATOM 2473 C C . SER B 1 94 ? 3.944 14.932 31.977 1.00 34.86 395 SER B C 1
ATOM 2474 O O . SER B 1 94 ? 4.237 16.121 31.842 1.00 36.62 395 SER B O 1
ATOM 2477 N N . MET B 1 95 ? 2.931 14.346 31.355 1.00 34.28 396 MET B N 1
ATOM 2478 C CA . MET B 1 95 ? 2.128 15.031 30.364 1.00 36.44 396 MET B CA 1
ATOM 2479 C C . MET B 1 95 ? 1.648 16.392 30.846 1.00 39.53 396 MET B C 1
ATOM 2480 O O . MET B 1 95 ? 1.669 17.354 30.086 1.00 40.62 396 MET B O 1
ATOM 2485 N N . GLU B 1 96 ? 1.196 16.470 32.095 1.00 39.65 397 GLU B N 1
ATOM 2486 C CA . GLU B 1 96 ? 0.707 17.735 32.640 1.00 42.95 397 GLU B CA 1
ATOM 2487 C C . GLU B 1 96 ? 1.794 18.693 33.079 1.00 43.10 397 GLU B C 1
ATOM 2488 O O . GLU B 1 96 ? 1.494 19.742 33.628 1.00 45.72 397 GLU B O 1
ATOM 2494 N N . HIS B 1 97 ? 3.052 18.331 32.910 1.00 39.33 398 HIS B N 1
ATOM 2495 C CA . HIS B 1 97 ? 4.089 19.182 33.453 1.00 39.69 398 HIS B CA 1
ATOM 2496 C C . HIS B 1 97 ? 5.091 19.515 32.380 1.00 38.93 398 HIS B C 1
ATOM 2497 O O . HIS B 1 97 ? 6.196 18.978 32.396 1.00 37.42 398 HIS B O 1
ATOM 2504 N N . PRO B 1 98 ? 4.716 20.414 31.455 1.00 41.00 399 PRO B N 1
ATOM 2505 C CA . PRO B 1 98 ? 5.612 20.762 30.352 1.00 39.51 399 PRO B CA 1
ATOM 2506 C C . PRO B 1 98 ? 7.001 21.072 30.881 1.00 40.09 399 PRO B C 1
ATOM 2507 O O . PRO B 1 98 ? 7.131 21.832 31.842 1.00 42.07 399 PRO B O 1
ATOM 2511 N N . GLY B 1 99 ? 8.015 20.439 30.305 1.00 38.62 400 GLY B N 1
ATOM 2512 C CA . GLY B 1 99 ? 9.386 20.725 30.670 1.00 39.47 400 GLY B CA 1
ATOM 2513 C C . GLY B 1 99 ? 9.905 19.975 31.877 1.00 38.57 400 GLY B C 1
ATOM 2514 O O . GLY B 1 99 ? 11.037 20.209 32.302 1.00 39.57 400 GLY B O 1
ATOM 2515 N N . LYS B 1 100 ? 9.093 19.084 32.441 1.00 37.86 401 LYS B N 1
ATOM 2516 C CA . LYS B 1 100 ? 9.509 18.363 33.641 1.00 37.79 401 LYS B CA 1
ATOM 2517 C C . LYS B 1 100 ? 9.114 16.888 33.549 1.00 35.21 401 LYS B C 1
ATOM 2518 O O . LYS B 1 100 ? 8.088 16.547 32.961 1.00 34.17 401 LYS B O 1
ATOM 2524 N N . LEU B 1 101 ? 9.890 16.026 34.195 1.00 37.90 402 LEU B N 1
ATOM 2525 C CA . LEU B 1 101 ? 9.589 14.598 34.232 1.00 35.30 402 LEU B CA 1
ATOM 2526 C C . LEU B 1 101 ? 9.185 14.170 35.643 1.00 36.15 402 LEU B C 1
ATOM 2527 O O . LEU B 1 101 ? 9.951 14.309 36.599 1.00 37.56 402 LEU B O 1
ATOM 2532 N N . LEU B 1 102 ? 7.945 13.706 35.761 1.00 34.31 403 LEU B N 1
ATOM 2533 C CA . LEU B 1 102 ? 7.408 13.230 37.025 1.00 34.69 403 LEU B CA 1
ATOM 2534 C C . LEU B 1 102 ? 7.773 11.761 37.250 1.00 33.21 403 LEU B C 1
ATOM 2535 O O . LEU B 1 102 ? 6.959 10.854 37.042 1.00 32.15 403 LEU B O 1
ATOM 2540 N N . PHE B 1 103 ? 9.007 11.540 37.686 1.00 34.20 404 PHE B N 1
ATOM 2541 C CA . PHE B 1 103 ? 9.475 10.201 37.989 1.00 32.97 404 PHE B CA 1
ATOM 2542 C C . PHE B 1 103 ? 8.610 9.651 39.131 1.00 33.41 404 PHE B C 1
ATOM 2543 O O . PHE B 1 103 ? 8.150 8.510 39.083 1.00 32.41 404 PHE B O 1
ATOM 2551 N N . ALA B 1 104 ? 8.382 10.488 40.142 1.00 32.90 405 ALA B N 1
ATOM 2552 C CA . ALA B 1 104 ? 7.461 10.207 41.247 1.00 33.74 405 ALA B CA 1
ATOM 2553 C C . ALA B 1 104 ? 6.828 11.533 41.689 1.00 36.12 405 ALA B C 1
ATOM 2554 O O . ALA B 1 104 ? 7.355 12.596 41.365 1.00 36.45 405 ALA B O 1
ATOM 2556 N N . PRO B 1 105 ? 5.717 11.486 42.448 1.00 36.11 406 PRO B N 1
ATOM 2557 C CA . PRO B 1 105 ? 5.090 12.759 42.839 1.00 38.54 406 PRO B CA 1
ATOM 2558 C C . PRO B 1 105 ? 6.000 13.688 43.643 1.00 40.70 406 PRO B C 1
ATOM 2559 O O . PRO B 1 105 ? 5.829 14.906 43.586 1.00 42.43 406 PRO B O 1
ATOM 2563 N N . ASN B 1 106 ? 6.993 13.124 44.319 1.00 40.88 407 ASN B N 1
ATOM 2564 C CA . ASN B 1 106 ? 7.963 13.913 45.069 1.00 42.96 407 ASN B CA 1
ATOM 2565 C C . ASN B 1 106 ? 9.325 13.897 44.383 1.00 41.65 407 ASN B C 1
ATOM 2566 O O . ASN B 1 106 ? 10.352 14.176 45.000 1.00 43.20 407 ASN B O 1
ATOM 2571 N N . LEU B 1 107 ? 9.321 13.550 43.100 1.00 39.80 408 LEU B N 1
ATOM 2572 C CA . LEU B 1 107 ? 10.535 13.570 42.298 1.00 39.04 408 LEU B CA 1
ATOM 2573 C C . LEU B 1 107 ? 10.174 14.056 40.907 1.00 37.65 408 LEU B C 1
ATOM 2574 O O . LEU B 1 107 ? 10.078 13.286 39.946 1.00 35.07 408 LEU B O 1
ATOM 2579 N N . LEU B 1 108 ? 10.020 15.369 40.825 1.00 38.50 409 LEU B N 1
ATOM 2580 C CA . LEU B 1 108 ? 9.646 16.049 39.607 1.00 37.97 409 LEU B CA 1
ATOM 2581 C C . LEU B 1 108 ? 10.881 16.787 39.156 1.00 38.93 409 LEU B C 1
ATOM 2582 O O . LEU B 1 108 ? 11.296 17.767 39.769 1.00 41.44 409 LEU B O 1
ATOM 2587 N N . LEU B 1 109 ? 11.475 16.293 38.078 1.00 41.55 410 LEU B N 1
ATOM 2588 C CA . LEU B 1 109 ? 12.764 16.790 37.629 1.00 43.18 410 LEU B CA 1
ATOM 2589 C C . LEU B 1 109 ? 12.587 17.600 36.365 1.00 44.57 410 LEU B C 1
ATOM 2590 O O . LEU B 1 109 ? 12.070 17.100 35.363 1.00 42.86 410 LEU B O 1
ATOM 2595 N N . ASP B 1 110 ? 13.105 18.824 36.377 1.00 45.44 411 ASP B N 1
ATOM 2596 C CA . ASP B 1 110 ? 13.020 19.642 35.182 1.00 46.58 411 ASP B CA 1
ATOM 2597 C C . ASP B 1 110 ? 14.250 19.341 34.345 1.00 46.36 411 ASP B C 1
ATOM 2598 O O . ASP B 1 110 ? 15.186 18.692 34.817 1.00 46.25 411 ASP B O 1
ATOM 2603 N N . ARG B 1 111 ? 14.252 19.837 33.112 1.00 48.32 412 ARG B N 1
ATOM 2604 C CA . ARG B 1 111 ? 15.231 19.409 32.123 1.00 48.00 412 ARG B CA 1
ATOM 2605 C C . ARG B 1 111 ? 16.690 19.522 32.543 1.00 49.32 412 ARG B C 1
ATOM 2606 O O . ARG B 1 111 ? 17.446 18.573 32.363 1.00 48.29 412 ARG B O 1
ATOM 2614 N N . ASN B 1 112 ? 17.066 20.635 33.163 1.00 48.34 413 ASN B N 1
ATOM 2615 C CA . ASN B 1 112 ? 18.467 20.884 33.518 1.00 50.02 413 ASN B CA 1
ATOM 2616 C C . ASN B 1 112 ? 19.038 19.963 34.590 1.00 48.27 413 ASN B C 1
ATOM 2617 O O . ASN B 1 112 ? 20.254 19.889 34.758 1.00 49.58 413 ASN B O 1
ATOM 2622 N N . GLN B 1 113 ? 18.174 19.264 35.313 1.00 49.35 414 GLN B N 1
ATOM 2623 C CA . GLN B 1 113 ? 18.643 18.317 36.321 1.00 49.08 414 GLN B CA 1
ATOM 2624 C C . GLN B 1 113 ? 19.182 17.041 35.673 1.00 47.48 414 GLN B C 1
ATOM 2625 O O . GLN B 1 113 ? 19.962 16.316 36.278 1.00 47.94 414 GLN B O 1
ATOM 2631 N N . GLY B 1 114 ? 18.761 16.768 34.445 1.00 46.65 415 GLY B N 1
ATOM 2632 C CA . GLY B 1 114 ? 19.365 15.712 33.650 1.00 45.34 415 GLY B CA 1
ATOM 2633 C C . GLY B 1 114 ? 20.873 15.864 33.479 1.00 47.64 415 GLY B C 1
ATOM 2634 O O . GLY B 1 114 ? 21.580 14.872 33.310 1.00 47.26 415 GLY B O 1
ATOM 2635 N N . LYS B 1 115 ? 21.366 17.102 33.481 1.00 46.32 416 LYS B N 1
ATOM 2636 C CA . LYS B 1 115 ? 22.803 17.367 33.339 1.00 49.19 416 LYS B CA 1
ATOM 2637 C C . LYS B 1 115 ? 23.627 16.865 34.531 1.00 50.57 416 LYS B C 1
ATOM 2638 O O . LYS B 1 115 ? 24.853 16.784 34.443 1.00 52.23 416 LYS B O 1
ATOM 2644 N N . CYS B 1 116 ? 22.951 16.534 35.621 1.00 51.75 417 CYS B N 1
ATOM 2645 C CA . CYS B 1 116 ? 23.585 16.076 36.830 1.00 54.08 417 CYS B CA 1
ATOM 2646 C C . CYS B 1 116 ? 24.171 14.696 36.596 1.00 53.20 417 CYS B C 1
ATOM 2647 O O . CYS B 1 116 ? 25.097 14.300 37.243 1.00 54.92 417 CYS B O 1
ATOM 2650 N N . VAL B 1 117 ? 23.624 13.964 35.650 1.00 53.80 418 VAL B N 1
ATOM 2651 C CA . VAL B 1 117 ? 24.121 12.648 35.285 1.00 53.06 418 VAL B CA 1
ATOM 2652 C C . VAL B 1 117 ? 24.686 12.677 33.866 1.00 54.31 418 VAL B C 1
ATOM 2653 O O . VAL B 1 117 ? 24.067 13.232 32.956 1.00 53.58 418 VAL B O 1
ATOM 2657 N N . GLU B 1 118 ? 25.886 12.123 33.700 1.00 55.34 419 GLU B N 1
ATOM 2658 C CA . GLU B 1 118 ? 26.545 12.071 32.396 1.00 57.00 419 GLU B CA 1
ATOM 2659 C C . GLU B 1 118 ? 25.712 11.297 31.378 1.00 53.98 419 GLU B C 1
ATOM 2660 O O . GLU B 1 118 ? 25.310 10.164 31.627 1.00 52.27 419 GLU B O 1
ATOM 2666 N N . GLY B 1 119 ? 25.444 11.927 30.237 1.00 51.55 420 GLY B N 1
ATOM 2667 C CA . GLY B 1 119 ? 24.661 11.313 29.178 1.00 49.51 420 GLY B CA 1
ATOM 2668 C C . GLY B 1 119 ? 23.151 11.409 29.355 1.00 47.18 420 GLY B C 1
ATOM 2669 O O . GLY B 1 119 ? 22.392 11.213 28.405 1.00 45.77 420 GLY B O 1
ATOM 2670 N N . MET B 1 120 ? 22.708 11.761 30.558 1.00 47.58 421 MET B N 1
ATOM 2671 C CA . MET B 1 120 ? 21.290 11.685 30.892 1.00 45.60 421 MET B CA 1
ATOM 2672 C C . MET B 1 120 ? 20.417 12.769 30.236 1.00 45.01 421 MET B C 1
ATOM 2673 O O . MET B 1 120 ? 19.274 12.497 29.868 1.00 43.28 421 MET B O 1
ATOM 2678 N N . VAL B 1 121 ? 20.951 13.975 30.059 1.00 45.16 422 VAL B N 1
ATOM 2679 C CA . VAL B 1 121 ? 20.132 15.108 29.616 1.00 44.63 422 VAL B CA 1
ATOM 2680 C C . VAL B 1 121 ? 19.570 14.888 28.202 1.00 42.82 422 VAL B C 1
ATOM 2681 O O . VAL B 1 121 ? 18.517 15.421 27.843 1.00 42.37 422 VAL B O 1
ATOM 2685 N N . GLU B 1 122 ? 20.287 14.120 27.392 1.00 44.08 423 GLU B N 1
ATOM 2686 C CA . GLU B 1 122 ? 19.813 13.813 26.055 1.00 42.38 423 GLU B CA 1
ATOM 2687 C C . GLU B 1 122 ? 18.644 12.834 26.086 1.00 38.71 423 GLU B C 1
ATOM 2688 O O . GLU B 1 122 ? 17.755 12.895 25.246 1.00 38.17 423 GLU B O 1
ATOM 2690 N N . ILE B 1 123 ? 18.624 11.935 27.057 1.00 39.39 424 ILE B N 1
ATOM 2691 C CA . ILE B 1 123 ? 17.476 11.056 27.165 1.00 36.20 424 ILE B CA 1
ATOM 2692 C C . ILE B 1 123 ? 16.282 11.843 27.735 1.00 36.31 424 ILE B C 1
ATOM 2693 O O . ILE B 1 123 ? 15.166 11.706 27.237 1.00 35.57 424 ILE B O 1
ATOM 2698 N N . PHE B 1 124 ? 16.521 12.696 28.733 1.00 36.77 425 PHE B N 1
ATOM 2699 C CA . PHE B 1 124 ? 15.493 13.628 29.223 1.00 36.95 425 PHE B CA 1
ATOM 2700 C C . PHE B 1 124 ? 14.764 14.363 28.092 1.00 37.35 425 PHE B C 1
ATOM 2701 O O . PHE B 1 124 ? 13.533 14.421 28.067 1.00 36.22 425 PHE B O 1
ATOM 2709 N N . ASP B 1 125 ? 15.539 14.934 27.173 1.00 36.91 426 ASP B N 1
ATOM 2710 C CA . ASP B 1 125 ? 15.003 15.675 26.032 1.00 37.76 426 ASP B CA 1
ATOM 2711 C C . ASP B 1 125 ? 14.083 14.833 25.149 1.00 36.24 426 ASP B C 1
ATOM 2712 O O . ASP B 1 125 ? 13.043 15.313 24.692 1.00 36.58 426 ASP B O 1
ATOM 2717 N N . MET B 1 126 ? 14.475 13.588 24.899 1.00 35.92 427 MET B N 1
ATOM 2718 C CA . MET B 1 126 ? 13.652 12.663 24.125 1.00 34.04 427 MET B CA 1
ATOM 2719 C C . MET B 1 126 ? 12.337 12.351 24.841 1.00 32.18 427 MET B C 1
ATOM 2720 O O . MET B 1 126 ? 11.281 12.269 24.211 1.00 31.78 427 MET B O 1
ATOM 2725 N N . LEU B 1 127 ? 12.418 12.151 26.154 1.00 33.42 428 LEU B N 1
ATOM 2726 C CA . LEU B 1 127 ? 11.244 11.899 26.984 1.00 31.55 428 LEU B CA 1
ATOM 2727 C C . LEU B 1 127 ? 10.321 13.116 27.030 1.00 32.64 428 LEU B C 1
ATOM 2728 O O . LEU B 1 127 ? 9.104 12.987 26.880 1.00 32.51 428 LEU B O 1
ATOM 2733 N N . LEU B 1 128 ? 10.912 14.295 27.227 1.00 32.19 429 LEU B N 1
ATOM 2734 C CA . LEU B 1 128 ? 10.161 15.549 27.251 1.00 32.94 429 LEU B CA 1
ATOM 2735 C C . LEU B 1 128 ? 9.478 15.793 25.898 1.00 33.68 429 LEU B C 1
ATOM 2736 O O . LEU B 1 128 ? 8.331 16.237 25.850 1.00 34.38 429 LEU B O 1
ATOM 2741 N N . ALA B 1 129 ? 10.172 15.491 24.802 1.00 32.66 430 ALA B N 1
ATOM 2742 C CA . ALA B 1 129 ? 9.589 15.682 23.476 1.00 33.44 430 ALA B CA 1
ATOM 2743 C C . ALA B 1 129 ? 8.377 14.765 23.279 1.00 32.34 430 ALA B C 1
ATOM 2744 O O . ALA B 1 129 ? 7.370 15.174 22.701 1.00 32.81 430 ALA B O 1
ATOM 2746 N N . THR B 1 130 ? 8.476 13.537 23.783 1.00 32.16 431 THR B N 1
ATOM 2747 C CA . THR B 1 130 ? 7.377 12.569 23.738 1.00 31.90 431 THR B CA 1
ATOM 2748 C C . THR B 1 130 ? 6.181 13.015 24.577 1.00 32.68 431 THR B C 1
ATOM 2749 O O . THR B 1 130 ? 5.030 12.923 24.145 1.00 32.82 431 THR B O 1
ATOM 2753 N N . SER B 1 131 ? 6.463 13.533 25.768 1.00 33.25 432 SER B N 1
ATOM 2754 C CA . SER B 1 131 ? 5.412 14.068 26.624 1.00 34.56 432 SER B CA 1
ATOM 2755 C C . SER B 1 131 ? 4.711 15.226 25.954 1.00 35.81 432 SER B C 1
ATOM 2756 O O . SER B 1 131 ? 3.484 15.274 25.899 1.00 36.76 432 SER B O 1
ATOM 2759 N N . SER B 1 132 ? 5.506 16.144 25.423 1.00 34.18 433 SER B N 1
ATOM 2760 C CA . SER B 1 132 ? 4.985 17.238 24.622 1.00 35.38 433 SER B CA 1
ATOM 2761 C C . SER B 1 132 ? 4.106 16.699 23.491 1.00 34.36 433 SER B C 1
ATOM 2762 O O . SER B 1 132 ? 3.077 17.286 23.166 1.00 35.44 433 SER B O 1
ATOM 2765 N N . ARG B 1 133 ? 4.519 15.588 22.889 1.00 35.39 434 ARG B N 1
ATOM 2766 C CA . ARG B 1 133 ? 3.715 14.932 21.861 1.00 35.57 434 ARG B CA 1
ATOM 2767 C C . ARG B 1 133 ? 2.379 14.373 22.395 1.00 35.37 434 ARG B C 1
ATOM 2768 O O . ARG B 1 133 ? 1.349 14.476 21.730 1.00 36.24 434 ARG B O 1
ATOM 2776 N N . PHE B 1 134 ? 2.396 13.762 23.577 1.00 34.44 435 PHE B N 1
ATOM 2777 C CA . PHE B 1 134 ? 1.156 13.312 24.217 1.00 34.62 435 PHE B CA 1
ATOM 2778 C C . PHE B 1 134 ? 0.222 14.487 24.450 1.00 37.31 435 PHE B C 1
ATOM 2779 O O . PHE B 1 134 ? -0.996 14.371 24.315 1.00 38.46 435 PHE B O 1
ATOM 2787 N N . ARG B 1 135 ? 0.816 15.621 24.801 1.00 34.57 436 ARG B N 1
ATOM 2788 C CA . ARG B 1 135 ? 0.072 16.829 25.115 1.00 36.84 436 ARG B CA 1
ATOM 2789 C C . ARG B 1 135 ? -0.565 17.394 23.833 1.00 38.34 436 ARG B C 1
ATOM 2790 O O . ARG B 1 135 ? -1.731 17.785 23.844 1.00 40.20 436 ARG B O 1
ATOM 2798 N N . MET B 1 136 ? 0.185 17.429 22.732 1.00 36.66 437 MET B N 1
ATOM 2799 C CA . MET B 1 136 ? -0.358 17.936 21.470 1.00 38.52 437 MET B CA 1
ATOM 2800 C C . MET B 1 136 ? -1.444 16.993 20.915 1.00 38.32 437 MET B C 1
ATOM 2801 O O . MET B 1 136 ? -2.349 17.430 20.205 1.00 40.36 437 MET B O 1
ATOM 2803 N N . MET B 1 137 ? -1.348 15.703 21.232 1.00 35.32 438 MET B N 1
ATOM 2804 C CA . MET B 1 137 ? -2.381 14.744 20.838 1.00 34.92 438 MET B CA 1
ATOM 2805 C C . MET B 1 137 ? -3.561 14.711 21.806 1.00 35.90 438 MET B C 1
ATOM 2806 O O . MET B 1 137 ? -4.606 14.133 21.499 1.00 35.52 438 MET B O 1
ATOM 2811 N N . ASN B 1 138 ? -3.369 15.290 22.988 1.00 37.13 439 ASN B N 1
ATOM 2812 C CA . ASN B 1 138 ? -4.329 15.148 24.078 1.00 37.98 439 ASN B CA 1
ATOM 2813 C C . ASN B 1 138 ? -4.636 13.671 24.329 1.00 35.93 439 ASN B C 1
ATOM 2814 O O . ASN B 1 138 ? -5.799 13.264 24.312 1.00 36.28 439 ASN B O 1
ATOM 2819 N N . LEU B 1 139 ? -3.592 12.865 24.507 1.00 34.79 440 LEU B N 1
ATOM 2820 C CA . LEU B 1 139 ? -3.754 11.437 24.774 1.00 33.27 440 LEU B CA 1
ATOM 2821 C C . LEU B 1 139 ? -4.661 11.195 25.986 1.00 35.04 440 LEU B C 1
ATOM 2822 O O . LEU B 1 139 ? -4.529 11.875 27.005 1.00 36.56 440 LEU B O 1
ATOM 2827 N N . GLN B 1 140 ? -5.591 10.246 25.870 1.00 33.09 441 GLN B N 1
ATOM 2828 C CA . GLN B 1 140 ? -6.482 9.924 26.988 1.00 34.49 441 GLN B CA 1
ATOM 2829 C C . GLN B 1 140 ? -5.971 8.686 27.720 1.00 32.86 441 GLN B C 1
ATOM 2830 O O . GLN B 1 140 ? -5.338 7.833 27.115 1.00 31.01 441 GLN B O 1
ATOM 2836 N N . GLY B 1 141 ? -6.278 8.579 29.010 1.00 33.50 442 GLY B N 1
ATOM 2837 C CA . GLY B 1 141 ? -5.774 7.498 29.843 1.00 32.70 442 GLY B CA 1
ATOM 2838 C C . GLY B 1 141 ? -6.121 6.115 29.331 1.00 31.56 442 GLY B C 1
ATOM 2839 O O . GLY B 1 141 ? -5.344 5.168 29.476 1.00 30.60 442 GLY B O 1
ATOM 2840 N N . GLU B 1 142 ? -7.295 6.011 28.718 1.00 32.71 443 GLU B N 1
ATOM 2841 C CA . GLU B 1 142 ? -7.768 4.770 28.123 1.00 31.86 443 GLU B CA 1
ATOM 2842 C C . GLU B 1 142 ? -6.892 4.356 26.941 1.00 28.93 443 GLU B C 1
ATOM 2843 O O . GLU B 1 142 ? -6.713 3.168 26.679 1.00 28.38 443 GLU B O 1
ATOM 2849 N N . GLU B 1 143 ? -6.379 5.341 26.209 1.00 29.46 444 GLU B N 1
ATOM 2850 C CA . GLU B 1 143 ? -5.485 5.080 25.082 1.00 27.51 444 GLU B CA 1
ATOM 2851 C C . GLU B 1 143 ? -4.114 4.655 25.579 1.00 26.94 444 GLU B C 1
ATOM 2852 O O . GLU B 1 143 ? -3.498 3.735 25.040 1.00 26.01 444 GLU B O 1
ATOM 2858 N N . PHE B 1 144 ? -3.650 5.338 26.617 1.00 27.58 445 PHE B N 1
ATOM 2859 C CA . PHE B 1 144 ? -2.388 5.011 27.254 1.00 27.36 445 PHE B CA 1
ATOM 2860 C C . PHE B 1 144 ? -2.333 3.551 27.708 1.00 27.38 445 PHE B C 1
ATOM 2861 O O . PHE B 1 144 ? -1.387 2.845 27.368 1.00 26.40 445 PHE B O 1
ATOM 2869 N N . VAL B 1 145 ? -3.344 3.075 28.434 1.00 31.10 446 VAL B N 1
ATOM 2870 C CA . VAL B 1 145 ? -3.270 1.708 28.943 1.00 31.43 446 VAL B CA 1
ATOM 2871 C C . VAL B 1 145 ? -3.240 0.729 27.761 1.00 29.94 446 VAL B C 1
ATOM 2872 O O . VAL B 1 145 ? -2.629 -0.335 27.846 1.00 29.77 446 VAL B O 1
ATOM 2876 N N . CYS B 1 146 ? -3.867 1.103 26.650 1.00 27.34 447 CYS B N 1
ATOM 2877 C CA . CYS B 1 146 ? -3.760 0.315 25.423 1.00 25.27 447 CYS B CA 1
ATOM 2878 C C . CYS B 1 146 ? -2.330 0.283 24.848 1.00 23.48 447 CYS B C 1
ATOM 2879 O O . CYS B 1 146 ? -1.788 -0.792 24.595 1.00 23.54 447 CYS B O 1
ATOM 2882 N N . LEU B 1 147 ? -1.712 1.447 24.670 1.00 23.85 448 LEU B N 1
ATOM 2883 C CA . LEU B 1 147 ? -0.364 1.510 24.100 1.00 23.06 448 LEU B CA 1
ATOM 2884 C C . LEU B 1 147 ? 0.619 0.671 24.905 1.00 23.54 448 LEU B C 1
ATOM 2885 O O . LEU B 1 147 ? 1.431 -0.064 24.343 1.00 23.86 448 LEU B O 1
ATOM 2890 N N . LYS B 1 148 ? 0.527 0.786 26.225 1.00 24.12 449 LYS B N 1
ATOM 2891 C CA . LYS B 1 148 ? 1.409 0.072 27.139 1.00 24.21 449 LYS B CA 1
ATOM 2892 C C . LYS B 1 148 ? 1.257 -1.452 27.024 1.00 24.73 449 LYS B C 1
ATOM 2893 O O . LYS B 1 148 ? 2.247 -2.185 27.030 1.00 25.07 449 LYS B O 1
ATOM 2899 N N . SER B 1 149 ? 0.021 -1.924 26.895 1.00 23.79 450 SER B N 1
ATOM 2900 C CA . SER B 1 149 ? -0.232 -3.347 26.709 1.00 23.89 450 SER B CA 1
ATOM 2901 C C . SER B 1 149 ? 0.310 -3.792 25.356 1.00 22.83 450 SER B C 1
ATOM 2902 O O . SER B 1 149 ? 0.809 -4.906 25.204 1.00 23.55 450 SER B O 1
ATOM 2905 N N . ILE B 1 150 ? 0.196 -2.907 24.373 1.00 22.35 451 ILE B N 1
ATOM 2906 C CA . ILE B 1 150 ? 0.696 -3.172 23.034 1.00 22.24 451 ILE B CA 1
ATOM 2907 C C . ILE B 1 150 ? 2.216 -3.328 23.072 1.00 22.35 451 ILE B C 1
ATOM 2908 O O . ILE B 1 150 ? 2.760 -4.253 22.476 1.00 23.27 451 ILE B O 1
ATOM 2913 N N . ILE B 1 151 ? 2.893 -2.448 23.800 1.00 21.88 452 ILE B N 1
ATOM 2914 C CA . ILE B 1 151 ? 4.340 -2.546 23.964 1.00 22.23 452 ILE B CA 1
ATOM 2915 C C . ILE B 1 151 ? 4.747 -3.911 24.548 1.00 23.50 452 ILE B C 1
ATOM 2916 O O . ILE B 1 151 ? 5.637 -4.576 24.012 1.00 24.38 452 ILE B O 1
ATOM 2921 N N . LEU B 1 152 ? 4.061 -4.347 25.604 1.00 22.84 453 LEU B N 1
ATOM 2922 C CA . LEU B 1 152 ? 4.386 -5.617 26.259 1.00 23.95 453 LEU B CA 1
ATOM 2923 C C . LEU B 1 152 ? 4.317 -6.794 25.285 1.00 25.04 453 LEU B C 1
ATOM 2924 O O . LEU B 1 152 ? 5.253 -7.592 25.199 1.00 25.87 453 LEU B O 1
ATOM 2929 N N . LEU B 1 153 ? 3.214 -6.879 24.546 1.00 24.50 454 LEU B N 1
ATOM 2930 C CA . LEU B 1 153 ? 2.970 -7.989 23.626 1.00 25.92 454 LEU B CA 1
ATOM 2931 C C . LEU B 1 153 ? 3.688 -7.845 22.283 1.00 26.04 454 LEU B C 1
ATOM 2932 O O . LEU B 1 153 ? 4.005 -8.847 21.641 1.00 26.51 454 LEU B O 1
ATOM 2937 N N . ASN B 1 154 ? 3.927 -6.608 21.850 1.00 25.79 455 ASN B N 1
ATOM 2938 C CA . ASN B 1 154 ? 4.604 -6.378 20.574 1.00 27.00 455 ASN B CA 1
ATOM 2939 C C . ASN B 1 154 ? 6.119 -6.448 20.616 1.00 28.88 455 ASN B C 1
ATOM 2940 O O . ASN B 1 154 ? 6.731 -7.013 19.715 1.00 30.05 455 ASN B O 1
ATOM 2945 N N . SER B 1 155 ? 6.735 -5.871 21.642 1.00 28.08 456 SER B N 1
ATOM 2946 C CA . SER B 1 155 ? 8.137 -5.487 21.488 1.00 29.70 456 SER B CA 1
ATOM 2947 C C . SER B 1 155 ? 9.110 -6.644 21.321 1.00 32.26 456 SER B C 1
ATOM 2948 O O . SER B 1 155 ? 10.038 -6.550 20.522 1.00 33.52 456 SER B O 1
ATOM 2951 N N . GLY B 1 156 ? 8.874 -7.753 22.001 1.00 30.99 457 GLY B N 1
ATOM 2952 C CA . GLY B 1 156 ? 9.708 -8.918 21.793 1.00 33.87 457 GLY B CA 1
ATOM 2953 C C . GLY B 1 156 ? 9.027 -10.029 21.019 1.00 36.63 457 GLY B C 1
ATOM 2954 O O . GLY B 1 156 ? 9.524 -11.153 21.016 1.00 38.83 457 GLY B O 1
ATOM 2955 N N . VAL B 1 157 ? 7.929 -9.724 20.327 1.00 37.34 458 VAL B N 1
ATOM 2956 C CA . VAL B 1 157 ? 7.023 -10.774 19.840 1.00 40.53 458 VAL B CA 1
ATOM 2957 C C . VAL B 1 157 ? 7.660 -11.694 18.787 1.00 44.84 458 VAL B C 1
ATOM 2958 O O . VAL B 1 157 ? 7.282 -12.868 18.674 1.00 47.36 458 VAL B O 1
ATOM 2962 N N . TYR B 1 158 ? 8.615 -11.135 18.038 1.00 47.13 459 TYR B N 1
ATOM 2963 C CA . TYR B 1 158 ? 9.458 -11.806 17.034 1.00 51.07 459 TYR B CA 1
ATOM 2964 C C . TYR B 1 158 ? 10.936 -12.029 17.401 1.00 53.18 459 TYR B C 1
ATOM 2965 O O . TYR B 1 158 ? 11.775 -11.983 16.503 1.00 55.48 459 TYR B O 1
ATOM 2967 N N . THR B 1 159 ? 11.312 -12.190 18.666 1.00 47.91 460 THR B N 1
ATOM 2968 C CA . THR B 1 159 ? 12.728 -12.490 18.905 1.00 49.02 460 THR B CA 1
ATOM 2969 C C . THR B 1 159 ? 12.946 -13.751 19.737 1.00 50.98 460 THR B C 1
ATOM 2970 O O . THR B 1 159 ? 12.419 -14.815 19.422 1.00 53.10 460 THR B O 1
ATOM 2974 N N . ASP B 1 172 ? 0.202 -17.403 16.940 1.00 56.56 473 ASP B N 1
ATOM 2975 C CA . ASP B 1 172 ? -0.811 -16.589 16.294 1.00 54.62 473 ASP B CA 1
ATOM 2976 C C . ASP B 1 172 ? -1.695 -15.941 17.376 1.00 52.57 473 ASP B C 1
ATOM 2977 O O . ASP B 1 172 ? -2.207 -14.836 17.196 1.00 50.15 473 ASP B O 1
ATOM 2982 N N . HIS B 1 173 ? -1.793 -16.597 18.532 1.00 50.18 474 HIS B N 1
ATOM 2983 C CA . HIS B 1 173 ? -2.650 -16.134 19.628 1.00 48.25 474 HIS B CA 1
ATOM 2984 C C . HIS B 1 173 ? -2.354 -14.717 20.118 1.00 43.40 474 HIS B C 1
ATOM 2985 O O . HIS B 1 173 ? -3.263 -13.981 20.494 1.00 41.51 474 HIS B O 1
ATOM 2992 N N . ILE B 1 174 ? -1.093 -14.324 20.134 1.00 43.78 475 ILE B N 1
ATOM 2993 C CA . ILE B 1 174 ? -0.801 -13.007 20.651 1.00 40.42 475 ILE B CA 1
ATOM 2994 C C . ILE B 1 174 ? -1.064 -11.952 19.569 1.00 37.66 475 ILE B C 1
ATOM 2995 O O . ILE B 1 174 ? -1.296 -10.793 19.877 1.00 35.20 475 ILE B O 1
ATOM 3000 N N . HIS B 1 175 ? -1.041 -12.350 18.305 1.00 42.34 476 HIS B N 1
ATOM 3001 C CA . HIS B 1 175 ? -1.468 -11.443 17.246 1.00 40.53 476 HIS B CA 1
ATOM 3002 C C . HIS B 1 175 ? -2.981 -11.249 17.306 1.00 39.72 476 HIS B C 1
ATOM 3003 O O . HIS B 1 175 ? -3.515 -10.243 16.841 1.00 38.49 476 HIS B O 1
ATOM 3010 N N . ARG B 1 176 ? -3.674 -12.228 17.872 1.00 40.02 477 ARG B N 1
ATOM 3011 C CA . ARG B 1 176 ? -5.107 -12.098 18.054 1.00 38.82 477 ARG B CA 1
ATOM 3012 C C . ARG B 1 176 ? -5.402 -11.143 19.216 1.00 35.56 477 ARG B C 1
ATOM 3013 O O . ARG B 1 176 ? -6.323 -10.340 19.130 1.00 34.29 477 ARG B O 1
ATOM 3015 N N . VAL B 1 177 ? -4.614 -11.223 20.288 1.00 35.97 478 VAL B N 1
ATOM 3016 C CA . VAL B 1 177 ? -4.757 -10.315 21.425 1.00 33.81 478 VAL B CA 1
ATOM 3017 C C . VAL B 1 177 ? -4.410 -8.875 21.016 1.00 30.41 478 VAL B C 1
ATOM 3018 O O . VAL B 1 177 ? -5.086 -7.925 21.422 1.00 29.51 478 VAL B O 1
ATOM 3022 N N . LEU B 1 178 ? -3.347 -8.720 20.230 1.00 31.00 479 LEU B N 1
ATOM 3023 C CA . LEU B 1 178 ? -2.991 -7.423 19.659 1.00 28.63 479 LEU B CA 1
ATOM 3024 C C . LEU B 1 178 ? -4.099 -6.846 18.781 1.00 28.79 479 LEU B C 1
ATOM 3025 O O . LEU B 1 178 ? -4.397 -5.658 18.866 1.00 27.70 479 LEU B O 1
ATOM 3030 N N . ASP B 1 179 ? -4.704 -7.669 17.933 1.00 27.86 480 ASP B N 1
ATOM 3031 C CA . ASP B 1 179 ? -5.816 -7.180 17.129 1.00 28.18 480 ASP B CA 1
ATOM 3032 C C . ASP B 1 179 ? -6.940 -6.663 18.037 1.00 28.60 480 ASP B C 1
ATOM 3033 O O . ASP B 1 179 ? -7.491 -5.590 17.792 1.00 28.24 480 ASP B O 1
ATOM 3038 N N . LYS B 1 180 ? -7.250 -7.378 19.116 1.00 29.64 481 LYS B N 1
ATOM 3039 C CA . LYS B 1 180 ? -8.349 -6.924 19.960 1.00 29.82 481 LYS B CA 1
ATOM 3040 C C . LYS B 1 180 ? -7.986 -5.613 20.670 1.00 27.13 481 LYS B C 1
ATOM 3041 O O . LYS B 1 180 ? -8.862 -4.800 20.942 1.00 26.51 481 LYS B O 1
ATOM 3047 N N . ILE B 1 181 ? -6.711 -5.388 20.971 1.00 27.76 482 ILE B N 1
ATOM 3048 C CA . ILE B 1 181 ? -6.355 -4.118 21.593 1.00 26.63 482 ILE B CA 1
ATOM 3049 C C . ILE B 1 181 ? -6.481 -2.969 20.575 1.00 26.60 482 ILE B C 1
ATOM 3050 O O . ILE B 1 181 ? -6.897 -1.865 20.936 1.00 26.79 482 ILE B O 1
ATOM 3055 N N . THR B 1 182 ? -6.152 -3.238 19.309 1.00 25.70 483 THR B N 1
ATOM 3056 C CA . THR B 1 182 ? -6.380 -2.281 18.222 1.00 25.38 483 THR B CA 1
ATOM 3057 C C . THR B 1 182 ? -7.876 -1.988 18.102 1.00 26.54 483 THR B C 1
ATOM 3058 O O . THR B 1 182 ? -8.281 -0.826 17.994 1.00 26.55 483 THR B O 1
ATOM 3062 N N . ASP B 1 183 ? -8.686 -3.050 18.068 1.00 24.99 484 ASP B N 1
ATOM 3063 C CA . ASP B 1 183 ? -10.143 -2.906 18.108 1.00 26.48 484 ASP B CA 1
ATOM 3064 C C . ASP B 1 183 ? -10.558 -1.967 19.224 1.00 26.54 484 ASP B C 1
ATOM 3065 O O . ASP B 1 183 ? -11.483 -1.171 19.074 1.00 26.94 484 ASP B O 1
ATOM 3070 N N . THR B 1 184 ? -9.881 -2.098 20.358 1.00 27.92 485 THR B N 1
ATOM 3071 C CA . THR B 1 184 ? -10.245 -1.368 21.560 1.00 28.25 485 THR B CA 1
ATOM 3072 C C . THR B 1 184 ? -9.912 0.116 21.409 1.00 27.25 485 THR B C 1
ATOM 3073 O O . THR B 1 184 ? -10.724 0.971 21.762 1.00 28.02 485 THR B O 1
ATOM 3077 N N . LEU B 1 185 ? -8.720 0.419 20.894 1.00 27.64 486 LEU B N 1
ATOM 3078 C CA . LEU B 1 185 ? -8.322 1.805 20.616 1.00 26.91 486 LEU B CA 1
ATOM 3079 C C . LEU B 1 185 ? -9.288 2.515 19.681 1.00 27.77 486 LEU B C 1
ATOM 3080 O O . LEU B 1 185 ? -9.695 3.654 19.926 1.00 28.37 486 LEU B O 1
ATOM 3085 N N . ILE B 1 186 ? -9.629 1.826 18.600 1.00 26.27 487 ILE B N 1
ATOM 3086 C CA . ILE B 1 186 ? -10.599 2.297 17.630 1.00 26.78 487 ILE B CA 1
ATOM 3087 C C . ILE B 1 186 ? -11.954 2.556 18.317 1.00 28.95 487 ILE B C 1
ATOM 3088 O O . ILE B 1 186 ? -12.556 3.611 18.113 1.00 30.11 487 ILE B O 1
ATOM 3093 N N . HIS B 1 187 ? -12.427 1.606 19.127 1.00 27.78 488 HIS B N 1
ATOM 3094 C CA . HIS B 1 187 ? -13.680 1.779 19.882 1.00 30.26 488 HIS B CA 1
ATOM 3095 C C . HIS B 1 187 ? -13.705 3.081 20.686 1.00 30.28 488 HIS B C 1
ATOM 3096 O O . HIS B 1 187 ? -14.674 3.843 20.620 1.00 31.79 488 HIS B O 1
ATOM 3103 N N . LEU B 1 188 ? -12.608 3.358 21.383 1.00 29.93 489 LEU B N 1
ATOM 3104 C CA . LEU B 1 188 ? -12.469 4.579 22.163 1.00 29.78 489 LEU B CA 1
ATOM 3105 C C . LEU B 1 188 ? -12.555 5.811 21.273 1.00 30.02 489 LEU B C 1
ATOM 3106 O O . LEU B 1 188 ? -13.155 6.820 21.645 1.00 31.89 489 LEU B O 1
ATOM 3111 N N . MET B 1 189 ? -11.945 5.733 20.097 1.00 28.11 490 MET B N 1
ATOM 3112 C CA . MET B 1 189 ? -11.962 6.865 19.185 1.00 28.43 490 MET B CA 1
ATOM 3113 C C . MET B 1 189 ? -13.338 7.048 18.562 1.00 29.88 490 MET B C 1
ATOM 3114 O O . MET B 1 189 ? -13.804 8.175 18.402 1.00 31.39 490 MET B O 1
ATOM 3119 N N . ALA B 1 190 ? -13.990 5.939 18.222 1.00 28.61 491 ALA B N 1
ATOM 3120 C CA . ALA B 1 190 ? -15.351 5.993 17.697 1.00 30.49 491 ALA B CA 1
ATOM 3121 C C . ALA B 1 190 ? -16.275 6.620 18.733 1.00 32.49 491 ALA B C 1
ATOM 3122 O O . ALA B 1 190 ? -17.048 7.530 18.436 1.00 34.17 491 ALA B O 1
ATOM 3124 N N . LYS B 1 191 ? -16.109 6.172 19.969 1.00 32.51 492 LYS B N 1
ATOM 3125 C CA . LYS B 1 191 ? -16.861 6.655 21.114 1.00 34.64 492 LYS B CA 1
ATOM 3126 C C . LYS B 1 191 ? -16.601 8.132 21.414 1.00 35.30 492 LYS B C 1
ATOM 3127 O O . LYS B 1 191 ? -17.440 8.812 21.991 1.00 37.73 492 LYS B O 1
ATOM 3133 N N . ALA B 1 192 ? -15.433 8.633 21.033 1.00 39.04 493 ALA B N 1
ATOM 3134 C CA . ALA B 1 192 ? -15.159 10.050 21.212 1.00 34.45 493 ALA B CA 1
ATOM 3135 C C . ALA B 1 192 ? -15.730 10.875 20.059 1.00 35.59 493 ALA B C 1
ATOM 3136 O O . ALA B 1 192 ? -15.575 12.095 20.025 1.00 36.78 493 ALA B O 1
ATOM 3138 N N . GLY B 1 193 ? -16.429 10.219 19.139 1.00 35.60 494 GLY B N 1
ATOM 3139 C CA . GLY B 1 193 ? -17.110 10.937 18.077 1.00 37.09 494 GLY B CA 1
ATOM 3140 C C . GLY B 1 193 ? -16.221 11.288 16.898 1.00 35.79 494 GLY B C 1
ATOM 3141 O O . GLY B 1 193 ? -16.569 12.142 16.083 1.00 37.25 494 GLY B O 1
ATOM 3142 N N . LEU B 1 194 ? -15.057 10.650 16.827 1.00 33.37 495 LEU B N 1
ATOM 3143 C CA . LEU B 1 194 ? -14.174 10.802 15.677 1.00 32.30 495 LEU B CA 1
ATOM 3144 C C . LEU B 1 194 ? -14.716 10.114 14.450 1.00 32.44 495 LEU B C 1
ATOM 3145 O O . LEU B 1 194 ? -15.312 9.040 14.535 1.00 32.25 495 LEU B O 1
ATOM 3150 N N . THR B 1 195 ? -14.495 10.745 13.305 1.00 33.07 496 THR B N 1
ATOM 3151 C CA . THR B 1 195 ? -14.846 10.143 12.037 1.00 33.37 496 THR B CA 1
ATOM 3152 C C . THR B 1 195 ? -13.878 9.003 11.759 1.00 31.34 496 THR B C 1
ATOM 3153 O O . THR B 1 195 ? -12.854 8.857 12.433 1.00 31.62 496 THR B O 1
ATOM 3157 N N . LEU B 1 196 ? -14.212 8.205 10.756 1.00 31.68 497 LEU B N 1
ATOM 3158 C CA . LEU B 1 196 ? -13.378 7.095 10.335 1.00 30.35 497 LEU B CA 1
ATOM 3159 C C . LEU B 1 196 ? -11.982 7.545 9.960 1.00 29.52 497 LEU B C 1
ATOM 3160 O O . LEU B 1 196 ? -10.986 6.989 10.422 1.00 27.98 497 LEU B O 1
ATOM 3165 N N . GLN B 1 197 ? -11.929 8.594 9.152 1.00 30.85 498 GLN B N 1
ATOM 3166 C CA . GLN B 1 197 ? -10.671 9.137 8.686 1.00 30.70 498 GLN B CA 1
ATOM 3167 C C . GLN B 1 197 ? -9.848 9.594 9.879 1.00 29.43 498 GLN B C 1
ATOM 3168 O O . GLN B 1 197 ? -8.644 9.358 9.932 1.00 28.40 498 GLN B O 1
ATOM 3174 N N . GLN B 1 198 ? -10.505 10.224 10.848 1.00 29.75 499 GLN B N 1
ATOM 3175 C CA . GLN B 1 198 ? -9.817 10.679 12.051 1.00 28.89 499 GLN B CA 1
ATOM 3176 C C . GLN B 1 198 ? -9.389 9.524 12.965 1.00 27.35 499 GLN B C 1
ATOM 3177 O O . GLN B 1 198 ? -8.321 9.587 13.583 1.00 25.89 499 GLN B O 1
ATOM 3183 N N . GLN B 1 199 ? -10.203 8.470 13.035 1.00 26.64 500 GLN B N 1
ATOM 3184 C CA . GLN B 1 199 ? -9.838 7.275 13.798 1.00 25.81 500 GLN B CA 1
ATOM 3185 C C . GLN B 1 199 ? -8.561 6.661 13.254 1.00 25.46 500 GLN B C 1
ATOM 3186 O O . GLN B 1 199 ? -7.646 6.322 14.002 1.00 25.19 500 GLN B O 1
ATOM 3192 N N . HIS B 1 200 ? -8.507 6.508 11.939 1.00 26.53 501 HIS B N 1
ATOM 3193 C CA . HIS B 1 200 ? -7.372 5.850 11.329 1.00 25.41 501 HIS B CA 1
ATOM 3194 C C . HIS B 1 200 ? -6.131 6.686 11.460 1.00 25.09 501 HIS B C 1
ATOM 3195 O O . HIS B 1 200 ? -5.055 6.166 11.742 1.00 24.08 501 HIS B O 1
ATOM 3202 N N . GLN B 1 201 ? -6.300 7.990 11.292 1.00 26.94 502 GLN B N 1
ATOM 3203 C CA . GLN B 1 201 ? -5.200 8.920 11.439 1.00 27.11 502 GLN B CA 1
ATOM 3204 C C . GLN B 1 201 ? -4.641 8.936 12.869 1.00 26.21 502 GLN B C 1
ATOM 3205 O O . GLN B 1 201 ? -3.422 8.892 13.061 1.00 26.10 502 GLN B O 1
ATOM 3211 N N . ARG B 1 202 ? -5.519 9.006 13.869 1.00 27.07 503 ARG B N 1
ATOM 3212 C CA . ARG B 1 202 ? -5.061 8.979 15.257 1.00 25.87 503 ARG B CA 1
ATOM 3213 C C . ARG B 1 202 ? -4.437 7.628 15.622 1.00 24.36 503 ARG B C 1
ATOM 3214 O O . ARG B 1 202 ? -3.434 7.601 16.331 1.00 23.90 503 ARG B O 1
ATOM 3222 N N . LEU B 1 203 ? -5.014 6.515 15.160 1.00 23.46 504 LEU B N 1
ATOM 3223 C CA . LEU B 1 203 ? -4.412 5.200 15.416 1.00 22.63 504 LEU B CA 1
ATOM 3224 C C . LEU B 1 203 ? -2.953 5.171 14.931 1.00 22.65 504 LEU B C 1
ATOM 3225 O O . LEU B 1 203 ? -2.063 4.729 15.657 1.00 22.02 504 LEU B O 1
ATOM 3230 N N . ALA B 1 204 ? -2.709 5.670 13.719 1.00 22.16 505 ALA B N 1
ATOM 3231 C CA . ALA B 1 204 ? -1.354 5.718 13.177 1.00 22.49 505 ALA B CA 1
ATOM 3232 C C . ALA B 1 204 ? -0.446 6.646 13.988 1.00 23.18 505 ALA B C 1
ATOM 3233 O O . ALA B 1 204 ? 0.664 6.254 14.341 1.00 23.09 505 ALA B O 1
ATOM 3235 N N . GLN B 1 205 ? -0.912 7.859 14.290 1.00 24.84 506 GLN B N 1
ATOM 3236 C CA . GLN B 1 205 ? -0.131 8.786 15.113 1.00 26.04 506 GLN B CA 1
ATOM 3237 C C . GLN B 1 205 ? 0.246 8.163 16.446 1.00 26.34 506 GLN B C 1
ATOM 3238 O O . GLN B 1 205 ? 1.384 8.295 16.907 1.00 27.18 506 GLN B O 1
ATOM 3244 N N . LEU B 1 206 ? -0.710 7.483 17.069 1.00 25.16 507 LEU B N 1
ATOM 3245 C CA . LEU B 1 206 ? -0.453 6.876 18.367 1.00 24.68 507 LEU B CA 1
ATOM 3246 C C . LEU B 1 206 ? 0.609 5.792 18.267 1.00 24.99 507 LEU B C 1
ATOM 3247 O O . LEU B 1 206 ? 1.493 5.718 19.117 1.00 25.60 507 LEU B O 1
ATOM 3252 N N . LEU B 1 207 ? 0.503 4.931 17.259 1.00 23.39 508 LEU B N 1
ATOM 3253 C CA . LEU B 1 207 ? 1.441 3.819 17.107 1.00 23.19 508 LEU B CA 1
ATOM 3254 C C . LEU B 1 207 ? 2.851 4.215 16.626 1.00 23.97 508 LEU B C 1
ATOM 3255 O O . LEU B 1 207 ? 3.821 3.534 16.955 1.00 23.98 508 LEU B O 1
ATOM 3260 N N . LEU B 1 208 ? 2.966 5.290 15.846 1.00 23.06 509 LEU B N 1
ATOM 3261 C CA . LEU B 1 208 ? 4.276 5.790 15.414 1.00 23.64 509 LEU B CA 1
ATOM 3262 C C . LEU B 1 208 ? 5.105 6.267 16.603 1.00 23.64 509 LEU B C 1
ATOM 3263 O O . LEU B 1 208 ? 6.338 6.310 16.549 1.00 24.25 509 LEU B O 1
ATOM 3268 N N . ILE B 1 209 ? 4.413 6.626 17.677 1.00 25.86 510 ILE B N 1
ATOM 3269 C CA . ILE B 1 209 ? 5.066 7.033 18.912 1.00 26.09 510 ILE B CA 1
ATOM 3270 C C . ILE B 1 209 ? 5.781 5.853 19.587 1.00 25.43 510 ILE B C 1
ATOM 3271 O O . ILE B 1 209 ? 6.823 6.034 20.225 1.00 26.07 510 ILE B O 1
ATOM 3276 N N . LEU B 1 210 ? 5.241 4.645 19.436 1.00 24.41 511 LEU B N 1
ATOM 3277 C CA . LEU B 1 210 ? 5.914 3.466 19.972 1.00 23.49 511 LEU B CA 1
ATOM 3278 C C . LEU B 1 210 ? 7.298 3.290 19.352 1.00 23.98 511 LEU B C 1
ATOM 3279 O O . LEU B 1 210 ? 8.229 2.845 20.021 1.00 24.63 511 LEU B O 1
ATOM 3284 N N . SER B 1 211 ? 7.445 3.686 18.092 1.00 22.61 512 SER B N 1
ATOM 3285 C CA . SER B 1 211 ? 8.756 3.689 17.458 1.00 23.25 512 SER B CA 1
ATOM 3286 C C . SER B 1 211 ? 9.749 4.573 18.237 1.00 23.11 512 SER B C 1
ATOM 3287 O O . SER B 1 211 ? 10.886 4.171 18.467 1.00 23.82 512 SER B O 1
ATOM 3290 N N A HIS B 1 212 ? 9.333 5.780 18.637 0.52 25.35 513 HIS B N 1
ATOM 3291 N N B HIS B 1 212 ? 9.293 5.746 18.648 0.48 25.29 513 HIS B N 1
ATOM 3292 C CA A HIS B 1 212 ? 10.209 6.682 19.416 0.52 25.85 513 HIS B CA 1
ATOM 3293 C CA B HIS B 1 212 ? 10.128 6.657 19.410 0.48 25.83 513 HIS B CA 1
ATOM 3294 C C A HIS B 1 212 ? 10.475 6.157 20.832 0.52 25.42 513 HIS B C 1
ATOM 3295 C C B HIS B 1 212 ? 10.479 6.087 20.778 0.48 25.39 513 HIS B C 1
ATOM 3296 O O A HIS B 1 212 ? 11.545 6.395 21.390 0.52 26.43 513 HIS B O 1
ATOM 3297 O O B HIS B 1 212 ? 11.621 6.179 21.225 0.48 26.43 513 HIS B O 1
ATOM 3310 N N . ILE B 1 213 ? 9.499 5.476 21.427 1.00 24.44 514 ILE B N 1
ATOM 3311 C CA . ILE B 1 213 ? 9.702 4.885 22.747 1.00 24.20 514 ILE B CA 1
ATOM 3312 C C . ILE B 1 213 ? 10.704 3.710 22.667 1.00 25.04 514 ILE B C 1
ATOM 3313 O O . ILE B 1 213 ? 11.517 3.526 23.576 1.00 25.93 514 ILE B O 1
ATOM 3318 N N . ARG B 1 214 ? 10.662 2.934 21.583 1.00 21.94 515 ARG B N 1
ATOM 3319 C CA . ARG B 1 214 ? 11.670 1.894 21.353 1.00 22.55 515 ARG B CA 1
ATOM 3320 C C . ARG B 1 214 ? 13.072 2.496 21.286 1.00 23.46 515 ARG B C 1
ATOM 3321 O O . ARG B 1 214 ? 14.008 1.982 21.900 1.00 23.77 515 ARG B O 1
ATOM 3329 N N . HIS B 1 215 ? 13.200 3.573 20.512 1.00 23.34 516 HIS B N 1
ATOM 3330 C CA . HIS B 1 215 ? 14.444 4.327 20.389 1.00 25.03 516 HIS B CA 1
ATOM 3331 C C . HIS B 1 215 ? 14.981 4.749 21.752 1.00 25.20 516 HIS B C 1
ATOM 3332 O O . HIS B 1 215 ? 16.154 4.534 22.074 1.00 26.46 516 HIS B O 1
ATOM 3339 N N . MET B 1 216 ? 14.114 5.383 22.537 1.00 24.28 517 MET B N 1
ATOM 3340 C CA . MET B 1 216 ? 14.494 5.823 23.872 1.00 25.47 517 MET B CA 1
ATOM 3341 C C . MET B 1 216 ? 14.907 4.680 24.775 1.00 25.23 517 MET B C 1
ATOM 3342 O O . MET B 1 216 ? 15.903 4.793 25.479 1.00 25.56 517 MET B O 1
ATOM 3347 N N . SER B 1 217 ? 14.168 3.579 24.738 1.00 23.26 518 SER B N 1
ATOM 3348 C CA . SER B 1 217 ? 14.554 2.386 25.481 1.00 25.01 518 SER B CA 1
ATOM 3349 C C . SER B 1 217 ? 15.945 1.878 25.118 1.00 26.31 518 SER B C 1
ATOM 3350 O O . SER B 1 217 ? 16.742 1.555 26.000 1.00 27.40 518 SER B O 1
ATOM 3353 N N . ASN B 1 218 ? 16.231 1.789 23.823 1.00 25.46 519 ASN B N 1
ATOM 3354 C CA . ASN B 1 218 ? 17.537 1.316 23.382 1.00 27.29 519 ASN B CA 1
ATOM 3355 C C . ASN B 1 218 ? 18.681 2.225 23.839 1.00 28.80 519 ASN B C 1
ATOM 3356 O O . ASN B 1 218 ? 19.740 1.733 24.222 1.00 30.26 519 ASN B O 1
ATOM 3361 N N . LYS B 1 219 ? 18.469 3.539 23.802 1.00 28.74 520 LYS B N 1
ATOM 3362 C CA . LYS B 1 219 ? 19.461 4.502 24.286 1.00 30.41 520 LYS B CA 1
ATOM 3363 C C . LYS B 1 219 ? 19.586 4.471 25.820 1.00 30.31 520 LYS B C 1
ATOM 3364 O O . LYS B 1 219 ? 20.685 4.589 26.367 1.00 32.01 520 LYS B O 1
ATOM 3370 N N . GLY B 1 220 ? 18.453 4.338 26.505 1.00 28.61 521 GLY B N 1
ATOM 3371 C CA . GLY B 1 220 ? 18.436 4.239 27.955 1.00 28.68 521 GLY B CA 1
ATOM 3372 C C . GLY B 1 220 ? 19.190 3.020 28.444 1.00 29.42 521 GLY B C 1
ATOM 3373 O O . GLY B 1 220 ? 19.911 3.072 29.446 1.00 30.67 521 GLY B O 1
ATOM 3374 N N . MET B 1 221 ? 18.985 1.913 27.737 1.00 28.86 522 MET B N 1
ATOM 3375 C CA . MET B 1 221 ? 19.633 0.646 28.036 1.00 29.82 522 MET B CA 1
ATOM 3376 C C . MET B 1 221 ? 21.122 0.813 27.874 1.00 33.98 522 MET B C 1
ATOM 3377 O O . MET B 1 221 ? 21.912 0.252 28.628 1.00 33.37 522 MET B O 1
ATOM 3382 N N . GLU B 1 222 ? 21.523 1.517 26.830 1.00 33.79 523 GLU B N 1
ATOM 3383 C CA . GLU B 1 222 ? 22.943 1.701 26.653 1.00 35.06 523 GLU B CA 1
ATOM 3384 C C . GLU B 1 222 ? 23.482 2.602 27.776 1.00 36.03 523 GLU B C 1
ATOM 3385 O O . GLU B 1 222 ? 24.601 2.431 28.237 1.00 38.05 523 GLU B O 1
ATOM 3387 N N . HIS B 1 223 ? 22.689 3.552 28.237 1.00 35.21 524 HIS B N 1
ATOM 3388 C CA . HIS B 1 223 ? 23.152 4.393 29.318 1.00 36.66 524 HIS B CA 1
ATOM 3389 C C . HIS B 1 223 ? 23.209 3.620 30.650 1.00 37.03 524 HIS B C 1
ATOM 3390 O O . HIS B 1 223 ? 24.216 3.661 31.363 1.00 39.09 524 HIS B O 1
ATOM 3397 N N . LEU B 1 224 ? 22.167 2.854 30.948 1.00 35.79 525 LEU B N 1
ATOM 3398 C CA . LEU B 1 224 ? 22.155 2.070 32.176 1.00 36.00 525 LEU B CA 1
ATOM 3399 C C . LEU B 1 224 ? 23.324 1.082 32.215 1.00 38.23 525 LEU B C 1
ATOM 3400 O O . LEU B 1 224 ? 23.884 0.833 33.282 1.00 39.60 525 LEU B O 1
ATOM 3405 N N . TYR B 1 225 ? 23.682 0.506 31.068 1.00 37.41 526 TYR B N 1
ATOM 3406 C CA . TYR B 1 225 ? 24.807 -0.431 31.027 1.00 39.56 526 TYR B CA 1
ATOM 3407 C C . TYR B 1 225 ? 26.146 0.256 31.295 1.00 42.39 526 TYR B C 1
ATOM 3408 O O . TYR B 1 225 ? 26.999 -0.299 31.983 1.00 43.90 526 TYR B O 1
ATOM 3417 N N . SER B 1 226 ? 26.333 1.458 30.758 1.00 42.22 527 SER B N 1
ATOM 3418 C CA . SER B 1 226 ? 27.582 2.177 30.983 1.00 45.64 527 SER B CA 1
ATOM 3419 C C . SER B 1 226 ? 27.711 2.503 32.467 1.00 47.45 527 SER B C 1
ATOM 3420 O O . SER B 1 226 ? 28.816 2.519 33.014 1.00 50.12 527 SER B O 1
ATOM 3423 N N . MET B 1 227 ? 26.583 2.774 33.116 1.00 46.55 528 MET B N 1
ATOM 3424 C CA . MET B 1 227 ? 26.606 3.046 34.547 1.00 48.11 528 MET B CA 1
ATOM 3425 C C . MET B 1 227 ? 26.886 1.764 35.342 1.00 49.34 528 MET B C 1
ATOM 3426 O O . MET B 1 227 ? 27.594 1.796 36.344 1.00 51.62 528 MET B O 1
ATOM 3431 N N . LYS B 1 228 ? 26.311 0.641 34.930 1.00 47.01 529 LYS B N 1
ATOM 3432 C CA . LYS B 1 228 ? 26.608 -0.612 35.617 1.00 48.60 529 LYS B CA 1
ATOM 3433 C C . LYS B 1 228 ? 28.109 -0.954 35.558 1.00 51.99 529 LYS B C 1
ATOM 3434 O O . LYS B 1 228 ? 28.661 -1.467 36.528 1.00 53.54 529 LYS B O 1
ATOM 3440 N N . CYS B 1 229 ? 28.766 -0.703 34.429 1.00 50.19 530 CYS B N 1
ATOM 34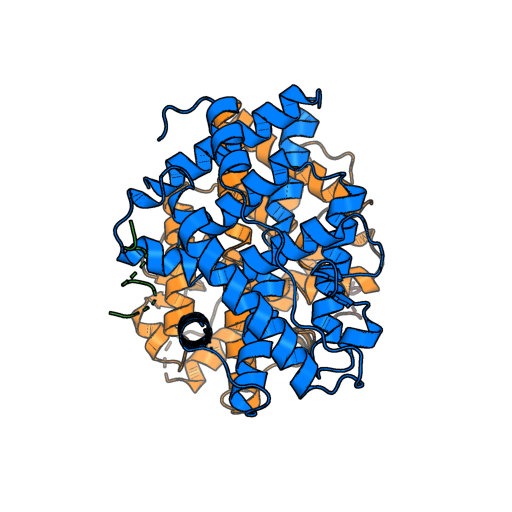41 C CA . CYS B 1 229 ? 30.189 -1.022 34.322 1.00 53.95 530 CYS B CA 1
ATOM 3442 C C . CYS B 1 229 ? 31.100 -0.056 35.119 1.00 56.39 530 CYS B C 1
ATOM 3443 O O . CYS B 1 229 ? 32.087 -0.489 35.721 1.00 58.85 530 CYS B O 1
ATOM 3446 N N . LYS B 1 230 ? 30.673 1.206 35.242 1.00 56.48 531 LYS B N 1
ATOM 3447 C CA . LYS B 1 230 ? 31.452 2.274 35.889 1.00 59.05 531 LYS B CA 1
ATOM 3448 C C . LYS B 1 230 ? 31.371 2.257 37.407 1.00 60.14 531 LYS B C 1
ATOM 3449 O O . LYS B 1 230 ? 32.070 3.013 38.092 1.00 62.29 531 LYS B O 1
ATOM 3451 N N . ASN B 1 231 ? 30.538 1.354 37.913 1.00 61.06 532 ASN B N 1
ATOM 3452 C CA . ASN B 1 231 ? 30.214 1.246 39.339 1.00 61.90 532 ASN B CA 1
ATOM 3453 C C . ASN B 1 231 ? 29.818 2.530 40.071 1.00 62.00 532 ASN B C 1
ATOM 3454 O O . ASN B 1 231 ? 30.199 2.732 41.225 1.00 64.16 532 ASN B O 1
ATOM 3459 N N . VAL B 1 232 ? 28.985 3.345 39.430 1.00 63.52 533 VAL B N 1
ATOM 3460 C CA . VAL B 1 232 ? 28.476 4.568 40.042 1.00 63.82 533 VAL B CA 1
ATOM 3461 C C . VAL B 1 232 ? 27.444 4.243 41.090 1.00 62.79 533 VAL B C 1
ATOM 3462 O O . VAL B 1 232 ? 27.286 4.965 42.074 1.00 64.58 533 VAL B O 1
ATOM 3464 N N . VAL B 1 233 ? 26.727 3.151 40.865 1.00 57.06 534 VAL B N 1
ATOM 3465 C CA . VAL B 1 233 ? 25.583 2.854 41.700 1.00 55.76 534 VAL B CA 1
ATOM 3466 C C . VAL B 1 233 ? 25.349 1.352 41.909 1.00 55.20 534 VAL B C 1
ATOM 3467 O O . VAL B 1 233 ? 25.602 0.543 41.013 1.00 53.80 534 VAL B O 1
ATOM 3471 N N . PRO B 1 234 ? 24.857 0.977 43.101 1.00 58.43 535 PRO B N 1
ATOM 3472 C CA . PRO B 1 234 ? 24.426 -0.408 43.314 1.00 58.71 535 PRO B CA 1
ATOM 3473 C C . PRO B 1 234 ? 23.076 -0.674 42.659 1.00 56.29 535 PRO B C 1
ATOM 3474 O O . PRO B 1 234 ? 22.139 0.104 42.829 1.00 55.93 535 PRO B O 1
ATOM 3478 N N . LEU B 1 235 ? 22.999 -1.763 41.897 1.00 52.47 536 LEU B N 1
ATOM 3479 C CA . LEU B 1 235 ? 21.787 -2.122 41.170 1.00 49.41 536 LEU B CA 1
ATOM 3480 C C . LEU B 1 235 ? 21.260 -3.459 41.702 1.00 50.40 536 LEU B C 1
ATOM 3481 O O . LEU B 1 235 ? 22.045 -4.378 41.942 1.00 52.25 536 LEU B O 1
ATOM 3486 N N . SER B 1 236 ? 19.944 -3.576 41.884 1.00 46.75 537 SER B N 1
ATOM 3487 C CA . SER B 1 236 ? 19.365 -4.811 42.431 1.00 47.72 537 SER B CA 1
ATOM 3488 C C . SER B 1 236 ? 19.506 -5.987 41.471 1.00 46.06 537 SER B C 1
ATOM 3489 O O . SER B 1 236 ? 19.819 -5.807 40.294 1.00 44.51 537 SER B O 1
ATOM 3492 N N . ASP B 1 237 ? 19.262 -7.191 41.983 1.00 47.47 538 ASP B N 1
ATOM 3493 C CA . ASP B 1 237 ? 19.349 -8.405 41.177 1.00 46.92 538 ASP B CA 1
ATOM 3494 C C . ASP B 1 237 ? 18.346 -8.425 40.029 1.00 44.34 538 ASP B C 1
ATOM 3495 O O . ASP B 1 237 ? 18.699 -8.776 38.902 1.00 43.55 538 ASP B O 1
ATOM 3500 N N . LEU B 1 238 ? 17.111 -8.013 40.307 1.00 44.10 539 LEU B N 1
ATOM 3501 C CA . LEU B 1 238 ? 16.065 -7.986 39.292 1.00 42.22 539 LEU B CA 1
ATOM 3502 C C . LEU B 1 238 ? 16.454 -7.042 38.170 1.00 40.11 539 LEU B C 1
ATOM 3503 O O . LEU B 1 238 ? 16.445 -7.399 36.994 1.00 39.26 539 LEU B O 1
ATOM 3508 N N . LEU B 1 239 ? 16.788 -5.824 38.562 1.00 42.66 540 LEU B N 1
ATOM 3509 C CA . LEU B 1 239 ? 17.235 -4.800 37.643 1.00 40.62 540 LEU B CA 1
ATOM 3510 C C . LEU B 1 239 ? 18.443 -5.229 36.833 1.00 41.71 540 LEU B C 1
ATOM 3511 O O . LEU B 1 239 ? 18.544 -4.918 35.651 1.00 40.57 540 LEU B O 1
ATOM 3516 N N . LEU B 1 240 ? 19.369 -5.910 37.497 1.00 42.57 541 LEU B N 1
ATOM 3517 C CA . LEU B 1 240 ? 20.551 -6.470 36.860 1.00 43.43 541 LEU B CA 1
ATOM 3518 C C . LEU B 1 240 ? 20.203 -7.498 35.808 1.00 43.11 541 LEU B C 1
ATOM 3519 O O . LEU B 1 240 ? 20.825 -7.560 34.748 1.00 43.02 541 LEU B O 1
ATOM 3524 N N . GLU B 1 241 ? 19.270 -8.381 36.130 1.00 42.38 542 GLU B N 1
ATOM 3525 C CA . GLU B 1 241 ? 18.952 -9.399 35.158 1.00 42.64 542 GLU B CA 1
ATOM 3526 C C . GLU B 1 241 ? 18.135 -8.790 34.017 1.00 39.09 542 GLU B C 1
ATOM 3527 O O . GLU B 1 241 ? 18.383 -9.120 32.866 1.00 38.52 542 GLU B O 1
ATOM 3533 N N . MET B 1 242 ? 17.222 -7.862 34.301 1.00 38.12 543 MET B N 1
ATOM 3534 C CA . MET B 1 242 ? 16.515 -7.189 33.209 1.00 35.76 543 MET B CA 1
ATOM 3535 C C . MET B 1 242 ? 17.496 -6.473 32.264 1.00 35.72 543 MET B C 1
ATOM 3536 O O . MET B 1 242 ? 17.340 -6.539 31.046 1.00 35.18 543 MET B O 1
ATOM 3541 N N . LEU B 1 243 ? 18.527 -5.833 32.808 1.00 37.58 544 LEU B N 1
ATOM 3542 C CA . LEU B 1 243 ? 19.525 -5.185 31.952 1.00 37.89 544 LEU B CA 1
ATOM 3543 C C . LEU B 1 243 ? 20.342 -6.192 31.150 1.00 39.97 544 LEU B C 1
ATOM 3544 O O . LEU B 1 243 ? 20.654 -5.941 29.994 1.00 39.84 544 LEU B O 1
ATOM 3549 N N . ASP B 1 244 ? 20.733 -7.306 31.757 1.00 38.54 545 ASP B N 1
ATOM 3550 C CA . ASP B 1 244 ? 21.524 -8.303 31.027 1.00 40.56 545 ASP B CA 1
ATOM 3551 C C . ASP B 1 244 ? 20.796 -9.027 29.883 1.00 39.94 545 ASP B C 1
ATOM 3552 O O . ASP B 1 244 ? 21.457 -9.624 29.042 1.00 41.68 545 ASP B O 1
ATOM 3554 N N . ALA B 1 245 ? 19.468 -9.119 29.919 1.00 39.46 546 ALA B N 1
ATOM 3555 C CA . ALA B 1 245 ? 18.717 -9.713 28.797 1.00 38.96 546 ALA B CA 1
ATOM 3556 C C . ALA B 1 245 ? 18.966 -8.989 27.468 1.00 37.94 546 ALA B C 1
ATOM 3557 O O . ALA B 1 245 ? 18.720 -9.530 26.390 1.00 38.49 546 ALA B O 1
ATOM 3559 N N . HIS B 1 246 ? 19.411 -7.743 27.556 1.00 40.50 547 HIS B N 1
ATOM 3560 C CA . HIS B 1 246 ? 19.682 -6.962 26.368 1.00 39.66 547 HIS B CA 1
ATOM 3561 C C . HIS B 1 246 ? 21.169 -7.082 26.067 1.00 42.60 547 HIS B C 1
ATOM 3562 O O . HIS B 1 246 ? 21.684 -6.448 25.154 1.00 43.31 547 HIS B O 1
ATOM 3572 N N . HIS C 2 2 ? 29.256 23.184 6.846 1.00 49.44 2 HIS F N 1
ATOM 3573 C CA . HIS C 2 2 ? 28.129 22.261 6.829 1.00 48.80 2 HIS F CA 1
ATOM 3574 C C . HIS C 2 2 ? 28.585 20.861 6.514 1.00 47.33 2 HIS F C 1
ATOM 3575 O O . HIS C 2 2 ? 29.621 20.551 5.937 1.00 47.78 2 HIS F O 1
ATOM 3582 N N . LYS C 2 3 ? 27.767 19.995 7.026 1.00 45.16 3 LYS F N 1
ATOM 3583 C CA . LYS C 2 3 ? 28.054 18.622 6.819 1.00 42.81 3 LYS F CA 1
ATOM 3584 C C . LYS C 2 3 ? 27.767 18.190 5.439 1.00 39.81 3 LYS F C 1
ATOM 3585 O O . LYS C 2 3 ? 27.275 19.013 4.671 1.00 39.13 3 LYS F O 1
ATOM 3601 N N . LEU C 2 5 ? 26.322 16.002 4.048 1.00 30.73 5 LEU F N 1
ATOM 3602 C CA . LEU C 2 5 ? 24.989 15.736 3.544 1.00 28.84 5 LEU F CA 1
ATOM 3603 C C . LEU C 2 5 ? 24.314 16.915 3.272 1.00 28.16 5 LEU F C 1
ATOM 3604 O O . LEU C 2 5 ? 23.606 16.964 2.273 1.00 27.77 5 LEU F O 1
ATOM 3609 N N . HIS C 2 6 ? 24.503 18.070 4.028 1.00 28.01 6 HIS F N 1
ATOM 3610 C CA . HIS C 2 6 ? 23.787 19.329 3.739 1.00 28.34 6 HIS F CA 1
ATOM 3611 C C . HIS C 2 6 ? 24.061 19.777 2.426 1.00 28.04 6 HIS F C 1
ATOM 3612 O O . HIS C 2 6 ? 23.187 20.268 1.712 1.00 27.94 6 HIS F O 1
ATOM 3619 N N . ARG C 2 7 ? 25.313 19.523 1.865 1.00 28.02 7 ARG F N 1
ATOM 3620 C CA . ARG C 2 7 ? 25.715 19.939 0.513 1.00 28.50 7 ARG F CA 1
ATOM 3621 C C . ARG C 2 7 ? 25.241 19.017 -0.464 1.00 28.82 7 ARG F C 1
ATOM 3622 O O . ARG C 2 7 ? 24.723 19.483 -1.465 1.00 28.43 7 ARG F O 1
ATOM 3639 N N . LEU C 2 9 ? 22.496 17.181 -0.381 1.00 30.22 9 LEU F N 1
ATOM 3640 C CA . LEU C 2 9 ? 21.042 17.418 -0.535 1.00 30.50 9 LEU F CA 1
ATOM 3641 C C . LEU C 2 9 ? 20.711 18.529 -1.505 1.00 31.85 9 LEU F C 1
ATOM 3642 O O . LEU C 2 9 ? 19.585 18.585 -1.978 1.00 31.63 9 LEU F O 1
ATOM 3647 N N . GLN C 2 10 ? 21.703 19.331 -1.868 1.00 33.44 10 GLN F N 1
ATOM 3648 C CA . GLN C 2 10 ? 21.450 20.428 -2.808 1.00 35.39 10 GLN F CA 1
ATOM 3649 C C . GLN C 2 10 ? 21.607 20.132 -4.297 1.00 37.78 10 GLN F C 1
ATOM 3650 O O . GLN C 2 10 ? 21.263 20.994 -5.098 1.00 37.55 10 GLN F O 1
ATOM 3656 N N . ASP C 2 11 ? 22.191 18.986 -4.648 1.00 40.66 11 ASP F N 1
ATOM 3657 C CA . ASP C 2 11 ? 22.389 18.609 -6.053 1.00 43.82 11 ASP F CA 1
ATOM 3658 C C . ASP C 2 11 ? 21.081 18.533 -6.806 1.00 45.22 11 ASP F C 1
ATOM 3659 O O . ASP C 2 11 ? 20.464 17.474 -6.888 1.00 45.36 11 ASP F O 1
ATOM 3664 N N . SER C 2 12 ? 20.691 19.660 -7.392 1.00 46.44 12 SER F N 1
ATOM 3665 C CA . SER C 2 12 ? 19.432 19.682 -8.147 1.00 47.39 12 SER F CA 1
ATOM 3666 C C . SER C 2 12 ? 18.298 19.132 -7.241 1.00 75.49 12 SER F C 1
ATOM 3667 O O . SER C 2 12 ? 17.534 18.106 -7.683 1.00 75.62 12 SER F O 1
ATOM 3674 N N . HIS D 2 2 ? 17.275 -20.558 35.759 1.00 64.78 2 HIS G N 1
ATOM 3675 C CA . HIS D 2 2 ? 16.198 -20.447 36.755 1.00 64.42 2 HIS G CA 1
ATOM 3676 C C . HIS D 2 2 ? 16.265 -19.064 37.329 1.00 63.23 2 HIS G C 1
ATOM 3677 O O . HIS D 2 2 ? 16.593 -18.786 38.480 1.00 63.26 2 HIS G O 1
ATOM 3684 N N . LYS D 2 3 ? 16.010 -18.220 36.383 1.00 62.08 3 LYS G N 1
ATOM 3685 C CA . LYS D 2 3 ? 16.002 -16.826 36.625 1.00 60.88 3 LYS G CA 1
ATOM 3686 C C . LYS D 2 3 ? 14.913 -16.225 37.412 1.00 58.97 3 LYS G C 1
ATOM 3687 O O . LYS D 2 3 ? 13.887 -16.843 37.641 1.00 58.72 3 LYS G O 1
ATOM 3703 N N . LEU D 2 5 ? 13.169 -13.602 37.322 1.00 53.86 5 LEU G N 1
ATOM 3704 C CA . LEU D 2 5 ? 11.879 -13.256 36.760 1.00 52.98 5 LEU G CA 1
ATOM 3705 C C . LEU D 2 5 ? 11.047 -14.310 36.562 1.00 52.67 5 LEU G C 1
ATOM 3706 O O . LEU D 2 5 ? 9.841 -14.235 36.784 1.00 52.26 5 LEU G O 1
ATOM 3711 N N . HIS D 2 6 ? 11.637 -15.510 36.396 1.00 52.95 6 HIS G N 1
ATOM 3712 C CA . HIS D 2 6 ? 10.831 -16.677 36.180 1.00 53.44 6 HIS G CA 1
ATOM 3713 C C . HIS D 2 6 ? 10.121 -17.121 37.283 1.00 52.71 6 HIS G C 1
ATOM 3714 O O . HIS D 2 6 ? 8.904 -17.272 37.156 1.00 52.63 6 HIS G O 1
ATOM 3721 N N . ARG D 2 7 ? 10.696 -17.216 38.560 1.00 52.09 7 ARG G N 1
ATOM 3722 C CA . ARG D 2 7 ? 9.820 -17.703 39.637 1.00 51.57 7 ARG G CA 1
ATOM 3723 C C . ARG D 2 7 ? 8.968 -16.647 40.023 1.00 50.45 7 ARG G C 1
ATOM 3724 O O . ARG D 2 7 ? 7.825 -16.888 40.412 1.00 50.38 7 ARG G O 1
ATOM 3741 N N . LEU D 2 9 ? 7.352 -14.849 38.366 1.00 47.67 9 LEU G N 1
ATOM 3742 C CA . LEU D 2 9 ? 6.128 -14.954 37.533 1.00 47.38 9 LEU G CA 1
ATOM 3743 C C . LEU D 2 9 ? 5.082 -15.924 38.084 1.00 47.68 9 LEU G C 1
ATOM 3744 O O . LEU D 2 9 ? 4.006 -16.036 37.501 1.00 47.46 9 LEU G O 1
ATOM 3749 N N . GLN D 2 10 ? 5.362 -16.552 39.255 1.00 48.32 10 GLN G N 1
ATOM 3750 C CA . GLN D 2 10 ? 4.351 -17.507 39.798 1.00 48.41 10 GLN G CA 1
ATOM 3751 C C . GLN D 2 10 ? 4.533 -17.236 41.343 1.00 92.02 10 GLN G C 1
ATOM 3752 O O . GLN D 2 10 ? 5.378 -17.875 41.998 1.00 93.05 10 GLN G O 1
ATOM 3758 N N . ASP D 2 11 ? 3.682 -16.354 41.961 1.00 90.10 11 ASP G N 1
ATOM 3759 C CA . ASP D 2 11 ? 3.860 -16.095 43.424 1.00 88.14 11 ASP G CA 1
ATOM 3760 C C . ASP D 2 11 ? 2.749 -16.766 44.314 1.00 89.68 11 ASP G C 1
ATOM 3761 O O . ASP D 2 11 ? 2.842 -17.935 44.682 1.00 89.67 11 ASP G O 1
ATOM 3766 N N . SER D 2 12 ? 1.741 -15.988 44.726 1.00 89.64 12 SER G N 1
ATOM 3767 C CA . SER D 2 12 ? 0.634 -16.497 45.564 1.00 89.58 12 SER G CA 1
ATOM 3768 C C . SER D 2 12 ? -0.703 -16.159 44.920 1.00 89.46 12 SER G C 1
ATOM 3769 O O . SER D 2 12 ? -1.426 -15.169 45.502 1.00 89.45 12 SER G O 1
#

InterPro domains:
  IPR000536 Nuclear hormone receptor, ligand-binding domain [PF00104] (337-530)
  IPR000536 Nuclear hormone receptor, ligand-binding domain [PS51843] (311-547)
  IPR000536 Nuclear hormone receptor, ligand-binding domain [SM00430] (348-518)
  IPR001292 Estrogen receptor [PIRSF500101] (1-591)
  IPR001292 Estrogen receptor [PR00543] (6-24)
  IPR001292 Estrogen receptor [PR00543] (26-43)
  IPR001292 Estrogen receptor [PR00543] (45-62)
  IPR001292 Estrogen receptor [PR00543] (70-85)
  IPR001292 Estrogen receptor [PR00543] (97-111)
  IPR001292 Estrogen receptor [PR00543] (115-131)
  IPR001292 Estrogen receptor [PR00543] (132-151)
  IPR001292 Estrogen receptor [PR00543] (153-172)
  IPR001628 Zinc finger, nuclear hormone receptor-type [PF00105] (184-252)
  IPR001628 Zinc finger, nuclear hormone receptor-type [PR00047] (185-201)
  IPR001628 Zinc finger, nuclear hormone receptor-type [PR00047] (201-216)
  IPR001628 Zinc finger, nuclear hormone receptor-type [PR00047] (234-242)
  IPR001628 Zinc finger, nuclear hormone receptor-type [PR00047] (242-250)
  IPR001628 Zinc finger, nuclear hormone receptor-type [PS00031] (185-211)
  IPR001628 Zinc finger, nuclear hormone receptor-type [PS51030] (182-257)
  IPR001628 Zinc finger, nuclear hormone receptor-type [SM00399] (182-253)

Organism: Homo sapiens (NCBI:txid9606)

B-factor: mean 34.65, std 10.43, range [16.82, 98.69]

Secondary structure (DSSP, 8-state):
-----HHHHHHHHHHTPPPPPPP---TTS---HHHHHHHHHHHHHHHHHHHHHHHHTSTTGGGS-HHHHHHHHHHHHHHHHHHHHHHHHTTSTT-EEEETTEEE-HHHHTTSTTHHHHHHHHHHHHHHHHHHT--HHHHHHHHHHHHHHTTTT---HHHHHHHHHHHHHHHHHHHTT--HHHHHHHHHHHHHHHHHHHHHHHHHHHHHHHHHHTT-S---HHHHHHHHT--/--S--HHHHHHHHHHTPPPPP-----HHHHHHHHHHHHHHHHHHHHHHHHTSTTGGGS-HHHHHHHHHHHHHHHHHHHHHHHHTTSTTEEEEETTEEEEGGGGGGSTTHHHHHHHHHHHHHHHHHHT--HHHHHHHHHHHHHHTTTT--HHHHHHHHHHHHHHHHHHHTT--HHHHHHHHHHHHHHHHHHHHHHHHHHHHHHHHHHHT-S---HHHHHHHHT-/---------/---------

CATH classification: 1.10.565.10